Protein AF-A0A2N2AMG5-F1 (afdb_monomer_lite)

Secondary structure (DSSP, 8-state):
-----------------S------HHHHHHHHT-SEEEE-TT--HHHHHHHHHHHHHHHHHHHHHHTS-GGGTTTTTTEEEEES--PPPPHHHHHTTT-EEEEE-SSTT-TTHHHHHHHHHHHHHHHHTTT-SSGGGT-EEETTEEE--S---HHHHHHHHHHH---TT-SSS-HHHHHHHHHHTT-SS--TTSHHHHHHHHHHHHHHHHHHHTT---TTT--TTTS-TTTTTTT-S--THHHHHHHHHHHHHHHHHHHHTT----HHHHHHHHHHHHHHHHHTT-HHHHHHHHHHHHHHHHHHHHHHTTT-STT-EEEETTSSEEEEEEE--S-SS-SEEEEEEETTEEEEEEEESSHHHHHHHHHHTTEEEE-TTHHHHHHTSTTTTTS--HHHHHHHHHHS--

Structure (mmCIF, N/CA/C/O backbone):
data_AF-A0A2N2AMG5-F1
#
_entry.id   AF-A0A2N2AMG5-F1
#
loop_
_atom_site.group_PDB
_atom_site.id
_atom_site.type_symbol
_atom_site.label_atom_id
_atom_site.label_alt_id
_atom_site.label_comp_id
_atom_site.label_asym_id
_atom_site.label_entity_id
_atom_site.label_seq_id
_atom_site.pdbx_PDB_ins_code
_atom_site.Cartn_x
_atom_site.Cartn_y
_atom_site.Cartn_z
_atom_site.occupancy
_atom_site.B_iso_or_equiv
_atom_site.auth_seq_id
_atom_site.auth_comp_id
_atom_site.auth_asym_id
_atom_site.auth_atom_id
_atom_site.pdbx_PDB_model_num
ATOM 1 N N . MET A 1 1 ? -19.928 43.256 33.450 1.00 38.31 1 MET A N 1
ATOM 2 C CA . MET A 1 1 ? -19.742 43.178 31.985 1.00 38.31 1 MET A CA 1
ATOM 3 C C . MET A 1 1 ? -18.379 42.582 31.703 1.00 38.31 1 MET A C 1
ATOM 5 O O . MET A 1 1 ? -17.436 43.037 32.331 1.00 38.31 1 MET A O 1
ATOM 9 N N . LEU A 1 2 ? -18.333 41.592 30.803 1.00 30.08 2 LEU A N 1
ATOM 10 C CA . LEU A 1 2 ? -17.207 41.071 30.000 1.00 30.08 2 LEU A CA 1
ATOM 11 C C . LEU A 1 2 ? -17.330 39.543 29.888 1.00 30.08 2 LEU A C 1
ATOM 13 O O . LEU A 1 2 ? -16.646 38.773 30.553 1.00 30.08 2 LEU A O 1
ATOM 17 N N . GLN A 1 3 ? -18.273 39.118 29.041 1.00 27.23 3 GLN A N 1
ATOM 18 C CA . GLN A 1 3 ? -18.325 37.765 28.495 1.00 27.23 3 GLN A CA 1
ATOM 19 C C . GLN A 1 3 ? -17.162 37.607 27.505 1.00 27.23 3 GLN A C 1
ATOM 21 O O . GLN A 1 3 ? -17.151 38.239 26.449 1.00 27.23 3 GLN A O 1
ATOM 26 N N . GLY A 1 4 ? -16.180 36.774 27.847 1.00 28.70 4 GLY A N 1
ATOM 27 C CA . GLY A 1 4 ? -15.134 36.347 26.920 1.00 28.70 4 GLY A CA 1
ATOM 28 C C . GLY A 1 4 ? -15.705 35.366 25.896 1.00 28.70 4 GLY A C 1
ATOM 29 O O . GLY A 1 4 ? -16.151 34.277 26.256 1.00 28.70 4 GLY A O 1
ATOM 30 N N . ARG A 1 5 ? -15.707 35.763 24.619 1.00 28.45 5 ARG A N 1
ATOM 31 C CA . ARG A 1 5 ? -16.070 34.919 23.473 1.00 28.45 5 ARG A CA 1
ATOM 32 C C . ARG A 1 5 ? -15.142 33.701 23.414 1.00 28.45 5 ARG A C 1
ATOM 34 O O . ARG A 1 5 ? -13.959 33.844 23.124 1.00 28.45 5 ARG A O 1
ATOM 41 N N . ARG A 1 6 ? -15.685 32.502 23.644 1.00 29.12 6 ARG A N 1
ATOM 42 C CA . ARG A 1 6 ? -15.058 31.248 23.210 1.00 29.12 6 ARG A CA 1
ATOM 43 C C . ARG A 1 6 ? -15.202 31.172 21.691 1.00 29.12 6 ARG A C 1
ATOM 45 O O . ARG A 1 6 ? -16.319 31.116 21.187 1.00 29.12 6 ARG A O 1
ATOM 52 N N . THR A 1 7 ? -14.096 31.212 20.962 1.00 26.78 7 THR A N 1
ATOM 53 C CA . THR A 1 7 ? -14.087 30.929 19.524 1.00 26.78 7 THR A CA 1
ATOM 54 C C . THR A 1 7 ? -14.260 29.425 19.330 1.00 26.78 7 THR A C 1
ATOM 56 O O . THR A 1 7 ? -13.310 28.663 19.499 1.00 26.78 7 THR A O 1
ATOM 59 N N . ASN A 1 8 ? -15.489 29.002 19.022 1.00 26.34 8 ASN A N 1
ATOM 60 C CA . ASN A 1 8 ? -15.779 27.677 18.478 1.00 26.34 8 ASN A CA 1
ATOM 61 C C . ASN A 1 8 ? -15.090 27.568 17.114 1.00 26.34 8 ASN A C 1
ATOM 63 O O . ASN A 1 8 ? -15.573 28.122 16.130 1.00 26.34 8 ASN A O 1
ATOM 67 N N . ILE A 1 9 ? -13.953 26.882 17.060 1.00 29.58 9 ILE A N 1
ATOM 68 C CA . ILE A 1 9 ? -13.407 26.375 15.803 1.00 29.58 9 ILE A CA 1
ATOM 69 C C . ILE A 1 9 ? -13.979 24.965 15.657 1.00 29.58 9 ILE A C 1
ATOM 71 O O . ILE A 1 9 ? -13.392 23.991 16.124 1.00 29.58 9 ILE A O 1
ATOM 75 N N . GLU A 1 10 ? -15.187 24.870 15.103 1.00 28.66 10 GLU A N 1
ATOM 76 C CA . GLU A 1 10 ? -15.704 23.599 14.598 1.00 28.66 10 GLU A CA 1
ATOM 77 C C . GLU A 1 10 ? -14.864 23.206 13.374 1.00 28.66 10 GLU A C 1
ATOM 79 O O . GLU A 1 10 ? -14.677 24.039 12.480 1.00 28.66 10 GLU A O 1
ATOM 84 N N . PRO A 1 11 ? -14.316 21.978 13.307 1.00 31.62 11 PRO A N 1
ATOM 85 C CA . PRO A 1 11 ? -13.692 21.505 12.084 1.00 31.62 11 PRO A CA 1
ATOM 86 C C . PRO A 1 11 ? -14.774 21.464 11.004 1.00 31.62 11 PRO A C 1
ATOM 88 O O . PRO A 1 11 ? -15.744 20.718 11.120 1.00 31.62 11 PRO A O 1
ATOM 91 N N . GLN A 1 12 ? -14.629 22.301 9.976 1.00 30.36 12 GLN A N 1
ATOM 92 C CA . GLN A 1 12 ? -15.538 22.325 8.837 1.00 30.36 12 GLN A CA 1
ATOM 93 C C . GLN A 1 12 ? -15.433 20.990 8.091 1.00 30.36 12 GLN A C 1
ATOM 95 O O . GLN A 1 12 ? -14.571 20.798 7.234 1.00 30.36 12 GLN A O 1
ATOM 100 N N . LEU A 1 13 ? -16.315 20.050 8.429 1.00 39.78 13 LEU A N 1
ATOM 101 C 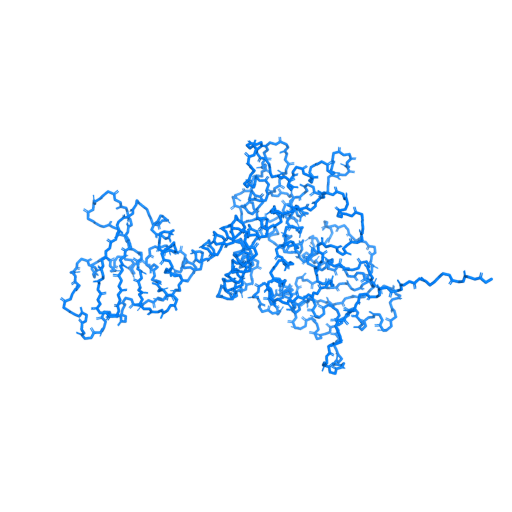CA . LEU A 1 13 ? -16.658 18.932 7.560 1.00 39.78 13 LEU A CA 1
ATOM 102 C C . LEU A 1 13 ? -17.165 19.548 6.252 1.00 39.78 13 LEU A C 1
ATOM 104 O O . LEU A 1 13 ? -18.083 20.370 6.270 1.00 39.78 13 LEU A O 1
ATOM 108 N N . ARG A 1 14 ? -16.520 19.227 5.123 1.00 32.22 14 ARG A N 1
ATOM 109 C CA . ARG A 1 14 ? -16.910 19.761 3.810 1.00 32.22 14 ARG A CA 1
ATOM 110 C C . ARG A 1 14 ? -18.420 19.548 3.613 1.00 32.22 14 ARG A C 1
ATOM 112 O O . ARG A 1 14 ? -18.867 18.412 3.768 1.00 32.22 14 ARG A O 1
ATOM 119 N N . PRO A 1 15 ? -19.200 20.570 3.220 1.00 29.89 15 PRO A N 1
ATOM 120 C CA . PRO A 1 15 ? -20.551 20.334 2.741 1.00 29.89 15 PRO A CA 1
ATOM 121 C C . PRO A 1 15 ? -20.430 19.577 1.417 1.00 29.89 15 PRO A C 1
ATOM 123 O O . PRO A 1 15 ? -20.049 20.135 0.386 1.00 29.89 15 PRO A O 1
ATOM 126 N N . THR A 1 16 ? -20.677 18.271 1.440 1.00 41.09 16 THR A N 1
ATOM 127 C CA . THR A 1 16 ? -20.815 17.492 0.216 1.00 41.09 16 THR A CA 1
ATOM 128 C C . THR A 1 16 ? -22.086 17.969 -0.475 1.00 41.09 16 THR A C 1
ATOM 130 O O . THR A 1 16 ? -23.191 17.757 0.005 1.00 41.09 16 THR A O 1
ATOM 133 N N . ASN A 1 17 ? -21.942 18.620 -1.630 1.00 34.84 17 ASN A N 1
ATOM 134 C CA . ASN A 1 17 ? -23.054 19.074 -2.476 1.00 34.84 17 ASN A CA 1
ATOM 135 C C . ASN A 1 17 ? -23.799 17.907 -3.170 1.00 34.84 17 ASN A C 1
ATOM 137 O O . ASN A 1 17 ? -24.392 18.073 -4.233 1.00 34.84 17 ASN A O 1
ATOM 141 N N . GLN A 1 18 ? -23.747 16.706 -2.590 1.00 37.41 18 GLN A N 1
ATOM 142 C CA . GLN A 1 18 ? -24.619 15.603 -2.958 1.00 37.41 18 GLN A CA 1
ATOM 143 C C . GLN A 1 18 ? -25.854 15.696 -2.057 1.00 37.41 18 GLN A C 1
ATOM 145 O O . GLN A 1 18 ? -25.689 15.859 -0.847 1.00 37.41 18 GLN A O 1
ATOM 150 N N . PRO A 1 19 ? -27.084 15.616 -2.599 1.00 35.47 19 PRO A N 1
ATOM 151 C CA . PRO A 1 19 ? -28.271 15.519 -1.754 1.00 35.47 19 PRO A CA 1
ATOM 152 C C . PRO A 1 19 ? -28.047 14.398 -0.737 1.00 35.47 19 PRO A C 1
ATOM 154 O O . PRO A 1 19 ? -27.403 13.409 -1.091 1.00 35.47 19 PRO A O 1
ATOM 157 N N . PHE A 1 20 ? -28.547 14.565 0.496 1.00 46.03 20 PHE A N 1
ATOM 158 C CA . PHE A 1 20 ? -28.572 13.542 1.548 1.00 46.03 20 PHE A CA 1
ATOM 159 C C . PHE A 1 20 ? -29.252 12.269 1.012 1.00 46.03 20 PHE A C 1
ATOM 161 O O . PHE A 1 20 ? -30.431 12.004 1.233 1.00 46.03 20 PHE A O 1
ATOM 168 N N . CYS A 1 21 ? -28.509 11.492 0.234 1.00 45.50 21 CYS A N 1
ATOM 169 C CA . CYS A 1 21 ? -28.806 10.131 -0.131 1.00 45.50 21 CYS A CA 1
ATOM 170 C C . CYS A 1 21 ? -28.859 9.392 1.198 1.00 45.50 21 CYS A C 1
ATOM 172 O O . CYS A 1 21 ? -27.951 9.536 2.014 1.00 45.50 21 CYS A O 1
ATOM 174 N N . ALA A 1 22 ? -29.943 8.667 1.451 1.00 55.38 22 ALA A N 1
ATOM 175 C CA . ALA A 1 22 ? -30.139 7.906 2.673 1.00 55.38 22 ALA A CA 1
ATOM 176 C C . ALA A 1 22 ? -29.132 6.741 2.748 1.00 55.38 22 ALA A C 1
ATOM 178 O O . ALA A 1 22 ? -29.493 5.574 2.576 1.00 55.38 22 ALA A O 1
ATOM 179 N N . ILE A 1 23 ? -27.854 7.055 2.982 1.00 70.19 23 ILE A N 1
ATOM 180 C CA . ILE A 1 23 ? -26.813 6.089 3.296 1.00 70.19 23 ILE A CA 1
ATOM 181 C C . ILE A 1 23 ? -27.253 5.441 4.599 1.00 70.19 23 ILE A C 1
ATOM 183 O O . ILE A 1 23 ? -27.351 6.076 5.644 1.00 70.19 23 ILE A O 1
ATOM 187 N N . ASN A 1 24 ? -27.577 4.160 4.516 1.00 82.31 24 ASN A N 1
ATOM 188 C CA . ASN A 1 24 ? -27.911 3.344 5.668 1.00 82.31 24 ASN A CA 1
ATOM 189 C C . ASN A 1 24 ? -26.876 2.225 5.811 1.00 82.31 24 ASN A C 1
ATOM 191 O O . ASN A 1 24 ? -26.075 1.963 4.910 1.00 82.31 24 ASN A O 1
ATOM 195 N N . ALA A 1 25 ? -26.910 1.530 6.946 1.00 86.06 25 ALA A N 1
ATOM 196 C CA . ALA A 1 25 ? -25.990 0.437 7.250 1.00 86.06 25 ALA A CA 1
ATOM 197 C C . ALA A 1 25 ? -25.887 -0.622 6.133 1.00 86.06 25 ALA A C 1
ATOM 199 O O . ALA A 1 25 ? -24.805 -1.148 5.890 1.00 86.06 25 ALA A O 1
ATOM 200 N N . LYS A 1 26 ? -26.992 -0.926 5.435 1.00 89.19 26 LYS A N 1
ATOM 201 C CA . LYS A 1 26 ? -27.022 -1.932 4.364 1.00 89.19 26 LYS A CA 1
ATOM 202 C C . LYS A 1 26 ? -26.245 -1.469 3.132 1.00 89.19 26 LYS A C 1
ATOM 204 O O . LYS A 1 26 ? -25.517 -2.274 2.555 1.00 89.19 26 LYS A O 1
ATOM 209 N N . VAL A 1 27 ? -26.378 -0.194 2.761 1.00 89.00 27 VAL A N 1
ATOM 210 C CA . VAL A 1 27 ? -25.594 0.416 1.673 1.00 89.00 27 VAL A CA 1
ATOM 211 C C . VAL A 1 27 ? -24.108 0.330 2.006 1.00 89.00 27 VAL A C 1
ATOM 213 O O . VAL A 1 27 ? -23.348 -0.232 1.226 1.00 89.00 27 VAL A O 1
ATOM 216 N N . LEU A 1 28 ? -23.723 0.754 3.213 1.00 89.50 28 LEU A N 1
ATOM 217 C CA . LEU A 1 28 ? -22.332 0.720 3.669 1.00 89.50 28 LEU A CA 1
ATOM 218 C C . LEU A 1 28 ? -21.744 -0.702 3.651 1.00 89.50 28 LEU A C 1
ATOM 220 O O . LEU A 1 28 ? -20.627 -0.919 3.185 1.00 89.50 28 LEU A O 1
ATOM 224 N N . CYS A 1 29 ? -22.504 -1.692 4.127 1.00 92.00 29 CYS A N 1
ATOM 225 C CA . CYS A 1 29 ? -22.085 -3.091 4.080 1.00 92.00 29 CYS A CA 1
ATOM 226 C C . CYS A 1 29 ? -21.859 -3.588 2.655 1.00 92.00 29 CYS A C 1
ATOM 228 O O . CYS A 1 29 ? -20.847 -4.235 2.396 1.00 92.00 29 CYS A O 1
ATOM 230 N N . SER A 1 30 ? -22.787 -3.286 1.748 1.00 92.50 30 SER A N 1
ATOM 231 C CA . SER A 1 30 ? -22.699 -3.721 0.357 1.00 92.50 30 SER A CA 1
ATOM 232 C C . SER A 1 30 ? -21.542 -3.053 -0.382 1.00 92.50 30 SER A C 1
ATOM 234 O O . SER A 1 30 ? -20.824 -3.722 -1.117 1.00 92.50 30 SER A O 1
ATOM 236 N N . GLU A 1 31 ? -21.366 -1.746 -0.200 1.00 94.00 31 GLU A N 1
ATOM 237 C CA . GLU A 1 31 ? -20.393 -0.947 -0.947 1.00 94.00 31 GLU A CA 1
ATOM 238 C C . GLU A 1 31 ? -18.952 -1.251 -0.537 1.00 94.00 31 GLU A C 1
ATOM 240 O O . GLU A 1 31 ? -18.081 -1.335 -1.399 1.00 94.00 31 GLU A O 1
ATOM 245 N N . PHE A 1 32 ? -18.710 -1.475 0.759 1.00 94.00 32 PHE A N 1
ATOM 246 C CA . PHE A 1 32 ? -17.365 -1.704 1.296 1.00 94.00 32 PHE A CA 1
ATOM 247 C C . PHE A 1 32 ? -17.079 -3.167 1.665 1.00 94.00 32 PHE A C 1
ATOM 249 O O . PHE A 1 32 ? -16.041 -3.469 2.254 1.00 94.00 32 PHE A O 1
ATOM 256 N N . GLY A 1 33 ? -18.001 -4.087 1.363 1.00 94.00 33 GLY A N 1
ATOM 257 C CA . GLY A 1 33 ? -17.863 -5.510 1.689 1.00 94.00 33 GLY A CA 1
ATOM 258 C C . GLY A 1 33 ? -17.798 -5.792 3.194 1.00 94.00 33 GLY A C 1
ATOM 259 O O . GLY A 1 33 ? -17.077 -6.694 3.630 1.00 94.00 33 GLY A O 1
ATOM 260 N N . LEU A 1 34 ? -18.510 -5.005 4.008 1.00 91.38 34 LEU A N 1
ATOM 261 C CA . LEU A 1 34 ? -18.549 -5.166 5.464 1.00 91.38 34 LEU A CA 1
ATOM 262 C C . LEU A 1 34 ? -19.536 -6.264 5.859 1.00 91.38 34 LEU A C 1
ATOM 264 O O . LEU A 1 34 ? -20.594 -6.429 5.256 1.00 91.38 34 LEU A O 1
ATOM 268 N N . ARG A 1 35 ? -19.253 -6.944 6.968 1.00 88.94 35 ARG A N 1
ATOM 269 C CA . ARG A 1 35 ? -20.168 -7.914 7.581 1.00 88.94 35 ARG A CA 1
ATOM 270 C C . ARG A 1 35 ? -21.430 -7.256 8.122 1.00 88.94 35 ARG A C 1
ATOM 272 O O . ARG A 1 35 ? -22.523 -7.798 8.001 1.00 88.94 35 ARG A O 1
ATOM 279 N N . ALA A 1 36 ? -21.239 -6.149 8.830 1.00 87.00 36 ALA A N 1
ATOM 280 C CA . ALA A 1 36 ? -22.284 -5.431 9.540 1.00 87.00 36 ALA A CA 1
ATOM 281 C C . ALA A 1 36 ? -21.805 -4.022 9.909 1.00 87.00 36 ALA A C 1
ATOM 283 O O . ALA A 1 36 ? -20.608 -3.799 10.103 1.00 87.00 36 ALA A O 1
ATOM 284 N N . VAL A 1 37 ? -22.762 -3.115 10.095 1.00 86.50 37 VAL A N 1
ATOM 285 C CA . VAL A 1 37 ? -22.583 -1.855 10.825 1.00 86.50 37 VAL A CA 1
ATOM 286 C C . VAL A 1 37 ? -23.380 -1.948 12.123 1.00 86.50 37 VAL A C 1
ATOM 288 O O . VAL A 1 37 ? -24.519 -2.418 12.132 1.00 86.50 37 VAL A O 1
ATOM 291 N N . ARG A 1 38 ? -22.776 -1.536 13.234 1.00 84.94 38 ARG A N 1
ATOM 292 C CA . ARG A 1 38 ? -23.383 -1.507 14.568 1.00 84.94 38 ARG A CA 1
ATOM 293 C C . ARG A 1 38 ? -23.251 -0.116 15.171 1.00 84.94 38 ARG A C 1
ATOM 295 O O . ARG A 1 38 ? -22.331 0.615 14.827 1.00 84.94 38 ARG A O 1
ATOM 302 N N . TYR A 1 39 ? -24.156 0.214 16.083 1.00 78.69 39 TYR A N 1
ATOM 303 C CA . TYR A 1 39 ? -24.185 1.497 16.781 1.00 78.69 39 TYR A CA 1
ATOM 304 C C . TYR A 1 39 ? -23.966 1.291 18.276 1.00 78.69 39 TYR A C 1
ATOM 306 O O . TYR A 1 39 ? -24.411 0.283 18.835 1.00 78.69 39 TYR A O 1
ATOM 314 N N . ALA A 1 40 ? -23.328 2.255 18.930 1.00 72.50 40 ALA A N 1
ATOM 315 C CA . ALA A 1 40 ? -23.285 2.329 20.378 1.00 72.50 40 ALA A CA 1
ATOM 316 C C . ALA A 1 40 ? -24.692 2.489 20.965 1.00 72.50 40 ALA A C 1
ATOM 318 O O . ALA A 1 40 ? -25.596 3.065 20.353 1.00 72.50 40 ALA A O 1
ATOM 319 N N . GLY A 1 41 ? -24.873 1.951 22.173 1.00 73.56 41 GLY A N 1
ATOM 320 C CA . GLY A 1 41 ? -26.109 2.141 22.922 1.00 73.56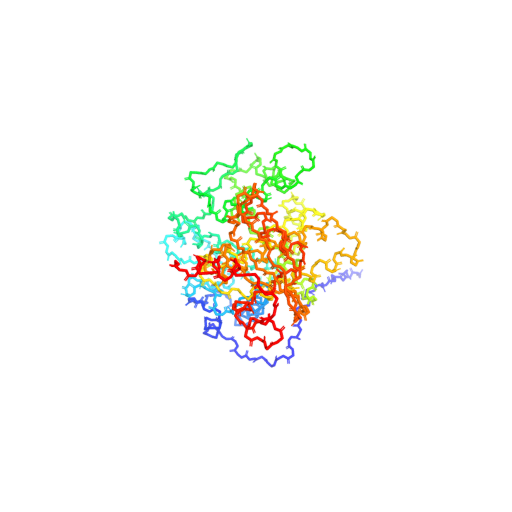 41 GLY A CA 1
ATOM 321 C C . GLY A 1 41 ? -26.309 3.624 23.233 1.00 73.56 41 GLY A C 1
ATOM 322 O O . GLY A 1 41 ? -25.362 4.294 23.632 1.00 73.56 41 GLY A O 1
ATOM 323 N N . GLY A 1 42 ? -27.530 4.121 23.037 1.00 74.31 42 GLY A N 1
ATOM 324 C CA . GLY A 1 42 ? -27.885 5.509 23.346 1.00 74.31 42 GLY A CA 1
ATOM 325 C C . GLY A 1 42 ? -27.488 6.553 22.297 1.00 74.31 42 GLY A C 1
ATOM 326 O O . GLY A 1 42 ? -27.582 7.734 22.595 1.00 74.31 42 GLY A O 1
ATOM 327 N N . MET A 1 43 ? -27.056 6.164 21.089 1.00 77.19 43 MET A N 1
ATOM 328 C CA . MET A 1 43 ? -26.879 7.137 19.998 1.00 77.19 43 MET A CA 1
ATOM 329 C C . MET A 1 43 ? -28.229 7.656 19.494 1.00 77.19 43 MET A C 1
ATOM 331 O O . MET A 1 43 ? -29.103 6.855 19.141 1.00 77.19 43 MET A O 1
ATOM 335 N N . GLU A 1 44 ? -28.373 8.972 19.378 1.00 81.38 44 GLU A N 1
ATOM 336 C CA . GLU A 1 44 ? -29.546 9.602 18.765 1.00 81.38 44 GLU A CA 1
ATOM 337 C C . GLU A 1 44 ? -29.588 9.355 17.249 1.00 81.38 44 GLU A C 1
ATOM 339 O O . GLU A 1 44 ? -28.593 8.956 16.641 1.00 81.38 44 GLU A O 1
ATOM 344 N N . ALA A 1 45 ? -30.753 9.532 16.620 1.00 81.56 45 ALA A N 1
ATOM 345 C CA . ALA A 1 45 ? -30.921 9.256 15.189 1.00 81.56 45 ALA A CA 1
ATOM 346 C C . ALA A 1 45 ? -29.971 10.094 14.312 1.00 81.56 45 ALA A C 1
ATOM 348 O O . ALA A 1 45 ? -29.328 9.544 13.414 1.00 81.56 45 ALA A O 1
ATOM 349 N N . ASP A 1 46 ? -29.824 11.381 14.624 1.00 80.12 46 ASP A N 1
ATOM 350 C CA . ASP A 1 46 ? -28.972 12.308 13.871 1.00 80.12 46 ASP A CA 1
ATOM 351 C C . ASP A 1 46 ? -27.484 11.943 13.995 1.00 80.12 46 ASP A C 1
ATOM 353 O O . ASP A 1 46 ? -26.789 11.847 12.982 1.00 80.12 46 ASP A O 1
ATOM 357 N N . ASP A 1 47 ? -27.019 11.595 15.203 1.00 76.88 47 ASP A N 1
ATOM 358 C CA . ASP A 1 47 ? -25.639 11.137 15.444 1.00 76.88 47 ASP A CA 1
ATOM 359 C C . ASP A 1 47 ? -25.302 9.879 14.625 1.00 76.88 47 ASP A C 1
ATOM 361 O O . ASP A 1 47 ? -24.170 9.684 14.174 1.00 76.88 47 ASP A O 1
ATOM 365 N N . ARG A 1 48 ? -26.281 8.986 14.425 1.00 78.94 48 ARG A N 1
ATOM 366 C CA . ARG A 1 48 ? -26.095 7.777 13.606 1.00 78.94 48 ARG A CA 1
ATOM 367 C C . ARG A 1 48 ? -25.961 8.113 12.128 1.00 78.94 48 ARG A C 1
ATOM 369 O O . ARG A 1 48 ? -25.158 7.470 11.454 1.00 78.94 48 ARG A O 1
ATOM 376 N N . ILE A 1 49 ? -26.751 9.065 11.632 1.00 80.88 49 ILE A N 1
ATOM 377 C CA . ILE A 1 49 ? -26.697 9.522 10.237 1.00 80.88 49 ILE A CA 1
ATOM 378 C C . ILE A 1 49 ? -25.350 10.197 9.971 1.00 80.88 49 ILE A C 1
ATOM 380 O O . ILE A 1 49 ? -24.678 9.861 8.996 1.00 80.88 49 ILE A O 1
ATOM 384 N N . GLU A 1 50 ? -24.912 11.086 10.861 1.00 78.25 50 GLU A N 1
ATOM 385 C CA . GLU A 1 50 ? -23.617 11.755 10.744 1.00 78.25 50 GLU A CA 1
ATOM 386 C C . GLU A 1 50 ? -22.462 10.745 10.748 1.00 78.25 50 GLU A C 1
ATOM 388 O O . GLU A 1 50 ? -21.617 10.759 9.850 1.00 78.25 50 GLU A O 1
ATOM 393 N N . ALA A 1 51 ? -22.461 9.804 11.698 1.00 78.50 51 ALA A N 1
ATOM 394 C CA . ALA A 1 51 ? -21.427 8.777 11.784 1.00 78.50 51 ALA A CA 1
ATOM 395 C C . ALA A 1 51 ? -21.391 7.866 10.544 1.00 78.50 51 ALA A C 1
ATOM 397 O O . ALA A 1 51 ? -20.310 7.463 10.110 1.00 78.50 51 ALA A O 1
ATOM 398 N N . LEU A 1 52 ? -22.551 7.550 9.956 1.00 83.75 52 LEU A N 1
ATOM 399 C CA . LEU A 1 52 ? -22.639 6.799 8.701 1.00 83.75 52 LEU A CA 1
ATOM 400 C C . LEU A 1 52 ? -22.031 7.574 7.531 1.00 83.75 52 LEU A C 1
ATOM 402 O O . LEU A 1 52 ? -21.241 7.005 6.781 1.00 83.75 52 LEU A O 1
ATOM 406 N N . ASN A 1 53 ? -22.373 8.855 7.387 1.00 83.44 53 ASN A N 1
ATOM 407 C CA . ASN A 1 53 ? -21.867 9.699 6.305 1.00 83.44 53 ASN A CA 1
ATOM 408 C C . ASN A 1 53 ? -20.352 9.904 6.415 1.00 83.44 53 ASN A C 1
ATOM 410 O O . ASN A 1 53 ? -19.632 9.777 5.425 1.00 83.44 53 ASN A O 1
ATOM 414 N N . ALA A 1 54 ? -19.851 10.155 7.625 1.00 82.25 54 ALA A N 1
ATOM 415 C CA . ALA A 1 54 ? -18.423 10.305 7.863 1.00 82.25 54 ALA A CA 1
ATOM 416 C C . ALA A 1 54 ? -17.661 8.994 7.596 1.00 82.25 54 ALA A C 1
ATOM 418 O O . ALA A 1 54 ? -16.615 9.003 6.943 1.00 82.25 54 ALA A O 1
ATOM 419 N N . ALA A 1 55 ? -18.214 7.850 8.018 1.00 84.56 55 ALA A N 1
ATOM 420 C CA . ALA A 1 55 ? -17.650 6.540 7.707 1.00 84.56 55 ALA A CA 1
ATOM 421 C C . ALA A 1 55 ? -17.653 6.235 6.205 1.00 84.56 55 ALA A C 1
ATOM 423 O O . ALA A 1 55 ? -16.663 5.712 5.699 1.00 84.56 55 ALA A O 1
ATOM 424 N N . HIS A 1 56 ? -18.731 6.573 5.491 1.00 88.81 56 HIS A N 1
ATOM 425 C CA . HIS A 1 56 ? -18.808 6.424 4.036 1.00 88.81 56 HIS A CA 1
ATOM 426 C C . HIS A 1 56 ? -17.719 7.235 3.336 1.00 88.81 56 HIS A C 1
ATOM 428 O O . HIS A 1 56 ? -16.936 6.668 2.571 1.00 88.81 56 HIS A O 1
ATOM 434 N N . GLY A 1 57 ? -17.608 8.529 3.653 1.00 88.88 57 GLY A N 1
ATOM 435 C CA . GLY A 1 57 ? -16.595 9.403 3.064 1.00 88.88 57 GLY A CA 1
ATOM 436 C C . GLY A 1 57 ? -15.176 8.908 3.340 1.00 88.88 57 GLY A C 1
ATOM 437 O O . GLY A 1 57 ? -14.364 8.797 2.427 1.00 88.88 57 GLY A O 1
ATOM 438 N N . ALA A 1 58 ? -14.887 8.517 4.581 1.00 89.00 58 ALA A N 1
ATOM 439 C CA . ALA A 1 58 ? -13.565 8.029 4.948 1.00 89.00 58 ALA A CA 1
ATOM 440 C C . ALA A 1 58 ? -13.216 6.657 4.358 1.00 89.00 58 ALA A C 1
ATOM 442 O O . ALA A 1 58 ? -12.076 6.458 3.951 1.00 89.00 58 ALA A O 1
ATOM 443 N N . LEU A 1 59 ? -14.158 5.715 4.257 1.00 91.69 59 LEU A N 1
ATOM 444 C CA . LEU A 1 59 ? -13.909 4.446 3.561 1.00 91.69 59 LEU A CA 1
ATOM 445 C C . LEU A 1 59 ? -13.741 4.659 2.050 1.00 91.69 59 LEU A C 1
ATOM 447 O O . LEU A 1 59 ? -12.904 4.006 1.431 1.00 91.69 59 LEU A O 1
ATOM 451 N N . THR A 1 60 ? -14.478 5.605 1.466 1.00 93.25 60 THR A N 1
ATOM 452 C CA . THR A 1 60 ? -14.317 5.994 0.058 1.00 93.25 60 THR A CA 1
ATOM 453 C C . THR A 1 60 ? -12.917 6.545 -0.201 1.00 93.25 60 THR A C 1
ATOM 455 O O . THR A 1 60 ? -12.229 6.085 -1.115 1.00 93.25 60 THR A O 1
ATOM 458 N N . ASP A 1 61 ? -12.468 7.496 0.619 1.00 94.12 61 ASP A N 1
ATOM 459 C CA . ASP A 1 61 ? -11.144 8.105 0.478 1.00 94.12 61 ASP A CA 1
ATOM 460 C C . ASP A 1 61 ? -10.022 7.106 0.788 1.00 94.12 61 ASP A C 1
ATOM 462 O O . ASP A 1 61 ? -9.003 7.091 0.099 1.00 94.12 61 ASP A O 1
ATOM 466 N N . LEU A 1 62 ? -10.234 6.196 1.745 1.00 95.38 62 LEU A N 1
ATOM 467 C CA . LEU A 1 62 ? -9.315 5.094 2.019 1.00 95.38 62 LEU A CA 1
ATOM 468 C C . LEU A 1 62 ? -9.161 4.174 0.800 1.00 95.38 62 LEU A C 1
ATOM 470 O O . LEU A 1 62 ? -8.037 3.869 0.412 1.00 95.38 62 LEU A O 1
ATOM 474 N N . GLY A 1 63 ? -10.264 3.755 0.170 1.00 95.44 63 GLY A N 1
ATOM 475 C CA . GLY A 1 63 ? -10.226 2.915 -1.033 1.00 95.44 63 GLY A CA 1
ATOM 476 C C . GLY A 1 63 ? -9.476 3.584 -2.186 1.00 95.44 63 GLY A C 1
ATOM 477 O O . GLY A 1 63 ? -8.638 2.949 -2.826 1.00 95.44 63 GLY A O 1
ATOM 478 N N . ARG A 1 64 ? -9.707 4.889 -2.386 1.00 94.75 64 ARG A N 1
ATOM 479 C CA . ARG A 1 64 ? -8.978 5.702 -3.371 1.00 94.75 64 ARG A CA 1
ATOM 480 C C . ARG A 1 64 ? -7.485 5.768 -3.069 1.00 94.75 64 ARG A C 1
ATOM 482 O O . ARG A 1 64 ? -6.690 5.496 -3.958 1.00 94.75 64 ARG A O 1
ATOM 489 N N . ALA A 1 65 ? -7.099 6.085 -1.834 1.00 95.00 65 ALA A N 1
ATOM 490 C CA . ALA A 1 65 ? -5.690 6.191 -1.456 1.00 95.00 65 ALA A CA 1
ATOM 491 C C . ALA A 1 65 ? -4.952 4.847 -1.565 1.00 95.00 65 ALA A C 1
ATOM 493 O O . ALA A 1 65 ? -3.813 4.792 -2.019 1.00 95.00 65 ALA A O 1
ATOM 494 N N . LEU A 1 66 ? -5.615 3.748 -1.196 1.00 95.62 66 LEU A N 1
ATOM 495 C CA . LEU A 1 66 ? -5.098 2.384 -1.347 1.00 95.62 66 LEU A CA 1
ATOM 496 C C . LEU A 1 66 ? -5.104 1.886 -2.800 1.00 95.62 66 LEU A C 1
ATOM 498 O O . LEU A 1 66 ? -4.519 0.840 -3.079 1.00 95.62 66 LEU A O 1
ATOM 502 N N . CYS A 1 67 ? -5.771 2.605 -3.708 1.00 95.44 67 CYS A N 1
ATOM 503 C CA . CYS A 1 67 ? -6.016 2.191 -5.087 1.00 95.44 67 CYS A CA 1
ATOM 504 C C . CYS A 1 67 ? -6.713 0.819 -5.184 1.00 95.44 67 CYS A C 1
ATOM 506 O O . CYS A 1 67 ? -6.446 0.058 -6.109 1.00 95.44 67 CYS A O 1
ATOM 508 N N . VAL A 1 68 ? -7.592 0.474 -4.234 1.00 95.75 68 VAL A N 1
ATOM 509 C CA . VAL A 1 68 ? -8.349 -0.794 -4.228 1.00 95.75 68 VAL A CA 1
ATOM 510 C C . VAL A 1 68 ? -9.842 -0.541 -4.449 1.00 95.75 68 VAL A C 1
ATOM 512 O O . VAL A 1 68 ? -10.367 0.485 -4.006 1.00 95.75 68 VAL A O 1
ATOM 515 N N . PRO A 1 69 ? -10.580 -1.480 -5.069 1.00 94.69 69 PRO A N 1
ATOM 516 C CA . PRO A 1 69 ? -12.035 -1.403 -5.120 1.00 94.69 69 PRO A CA 1
ATOM 517 C C . PRO A 1 69 ? -12.638 -1.320 -3.711 1.00 94.69 69 PRO A C 1
ATOM 519 O O . PRO A 1 69 ? -12.317 -2.139 -2.849 1.00 94.69 69 PRO A O 1
ATOM 522 N N . ALA A 1 70 ? -13.561 -0.376 -3.493 1.00 93.19 70 ALA A N 1
ATOM 523 C CA . ALA A 1 70 ? -14.199 -0.131 -2.194 1.00 93.19 70 ALA A CA 1
ATOM 524 C C . ALA A 1 70 ? -14.747 -1.416 -1.541 1.00 93.19 70 ALA A C 1
ATOM 526 O O . ALA A 1 70 ? -14.509 -1.659 -0.358 1.00 93.19 70 ALA A O 1
ATOM 527 N N . ALA A 1 71 ? -15.368 -2.294 -2.336 1.00 94.44 71 ALA A N 1
ATOM 528 C CA . ALA A 1 71 ? -15.951 -3.563 -1.893 1.00 94.44 71 ALA A CA 1
ATOM 529 C C . ALA A 1 71 ? -14.950 -4.540 -1.249 1.00 94.44 71 ALA A C 1
ATOM 531 O O . ALA A 1 71 ? -15.358 -5.485 -0.576 1.00 94.44 71 ALA A O 1
ATOM 532 N N . GLN A 1 72 ? -13.645 -4.330 -1.434 1.00 95.31 72 GLN A N 1
ATOM 533 C CA . GLN A 1 72 ? -12.603 -5.176 -0.854 1.00 95.31 72 GLN A CA 1
ATOM 534 C C . GLN A 1 72 ? -12.133 -4.693 0.524 1.00 95.31 72 GLN A C 1
ATOM 536 O O . GLN A 1 72 ? -11.503 -5.469 1.242 1.00 95.31 72 GLN A O 1
ATOM 541 N N . LEU A 1 73 ? -12.470 -3.464 0.944 1.00 94.31 73 LEU A N 1
ATOM 542 C CA . LEU A 1 73 ? -11.995 -2.886 2.210 1.00 94.31 73 LEU A CA 1
ATOM 543 C C . LEU A 1 73 ? -12.448 -3.663 3.447 1.00 94.31 73 LEU A C 1
ATOM 545 O O . LEU A 1 73 ? -11.752 -3.643 4.460 1.00 94.31 73 LEU A O 1
ATOM 549 N N . GLY A 1 74 ? -13.587 -4.354 3.377 1.00 91.69 74 GLY A N 1
ATOM 550 C CA . GLY A 1 74 ? -14.088 -5.232 4.432 1.00 91.69 74 GLY A CA 1
ATOM 551 C C . GLY A 1 74 ? -13.581 -6.677 4.369 1.00 91.69 74 GLY A C 1
ATOM 552 O O . GLY A 1 74 ? -14.014 -7.498 5.185 1.00 91.69 74 GLY A O 1
ATOM 553 N N . LEU A 1 75 ? -12.688 -6.996 3.420 1.00 89.31 75 LEU A N 1
ATOM 554 C CA . LEU A 1 75 ? -12.124 -8.327 3.159 1.00 89.31 75 LEU A CA 1
ATOM 555 C C . LEU A 1 75 ? -13.189 -9.434 3.103 1.00 89.31 75 LEU A C 1
ATOM 557 O O . LEU A 1 75 ? -13.060 -10.464 3.768 1.00 89.31 75 LEU A O 1
ATOM 561 N N . ASN A 1 76 ? -14.240 -9.209 2.308 1.00 81.31 76 ASN A N 1
ATOM 562 C CA . ASN A 1 76 ? -15.361 -10.132 2.096 1.00 81.31 76 ASN A CA 1
ATOM 563 C C . ASN A 1 76 ? -16.111 -10.492 3.391 1.00 81.31 76 ASN A C 1
ATOM 565 O O . ASN A 1 76 ? -16.316 -11.662 3.711 1.00 81.31 76 ASN A O 1
ATOM 569 N N . GLY A 1 77 ? -16.528 -9.479 4.155 1.00 85.81 77 GLY A N 1
ATOM 570 C CA . GLY A 1 77 ? -17.343 -9.676 5.356 1.00 85.81 77 GLY A CA 1
ATOM 571 C C . GLY A 1 77 ? -16.548 -10.070 6.604 1.00 85.81 77 GLY A C 1
ATOM 572 O O . GLY A 1 77 ? -17.112 -10.636 7.544 1.00 85.81 77 GLY A O 1
ATOM 573 N N . ARG A 1 78 ? -15.246 -9.766 6.645 1.00 86.12 78 ARG A N 1
ATOM 574 C CA . ARG A 1 78 ? -14.408 -9.925 7.850 1.00 86.12 78 ARG A CA 1
ATOM 575 C C . ARG A 1 78 ? -14.458 -8.701 8.767 1.00 86.12 78 ARG A C 1
ATOM 577 O O . ARG A 1 78 ? -14.254 -8.827 9.976 1.00 86.12 78 ARG A O 1
ATOM 584 N N . LEU A 1 79 ? -14.773 -7.527 8.217 1.00 87.12 79 LEU A N 1
ATOM 585 C CA . LEU A 1 79 ? -14.875 -6.276 8.969 1.00 87.12 79 LEU A CA 1
ATOM 586 C C . LEU A 1 79 ? -16.311 -5.998 9.428 1.00 87.12 79 LEU A C 1
ATOM 588 O O . LEU A 1 79 ? -17.242 -5.985 8.627 1.00 87.12 79 LEU A O 1
ATOM 592 N N . THR A 1 80 ? -16.495 -5.734 10.718 1.00 85.19 80 THR A N 1
ATOM 593 C CA . THR A 1 80 ? -17.706 -5.126 11.282 1.00 85.19 80 THR A CA 1
ATOM 594 C C . THR A 1 80 ? -17.387 -3.694 11.692 1.00 85.19 80 THR A C 1
ATOM 596 O O . THR A 1 80 ? -16.463 -3.450 12.464 1.00 85.19 80 THR A O 1
ATOM 599 N N . LEU A 1 81 ? -18.162 -2.731 11.208 1.00 82.75 81 LEU A N 1
ATOM 600 C CA . LEU A 1 81 ? -18.009 -1.338 11.607 1.00 82.75 81 LEU A CA 1
ATOM 601 C C . LEU A 1 81 ? -18.850 -1.058 12.851 1.00 82.75 81 LEU A C 1
ATOM 603 O O . LEU A 1 81 ? -20.013 -1.451 12.912 1.00 82.75 81 LEU A O 1
ATOM 607 N N . TYR A 1 82 ? -18.279 -0.381 13.840 1.00 80.25 82 TYR A N 1
ATOM 608 C CA . TYR A 1 82 ? -18.981 0.029 15.047 1.00 80.25 82 TYR A CA 1
ATOM 609 C C . TYR A 1 82 ? -18.887 1.544 15.210 1.00 80.25 82 TYR A C 1
ATOM 611 O O . TYR A 1 82 ? -17.811 2.108 15.389 1.00 80.25 82 TYR A O 1
ATOM 619 N N . LEU A 1 83 ? -20.035 2.199 15.119 1.00 77.31 83 LEU A N 1
ATOM 620 C CA . LEU A 1 83 ? -20.188 3.640 15.228 1.00 77.31 83 LEU A CA 1
ATOM 621 C C . LEU A 1 83 ? -20.570 3.978 16.675 1.00 77.31 83 LEU A C 1
ATOM 623 O O . LEU A 1 83 ? -21.537 3.434 17.196 1.00 77.31 83 LEU A O 1
ATOM 627 N N . GLY A 1 84 ? -19.805 4.848 17.325 1.00 65.81 84 GLY A N 1
ATOM 628 C CA . GLY A 1 84 ? -19.902 5.236 18.735 1.00 65.81 84 GLY A CA 1
ATOM 629 C C . GLY A 1 84 ? -19.091 4.349 19.695 1.00 65.81 84 GLY A C 1
ATOM 630 O O . GLY A 1 84 ? -18.830 3.185 19.422 1.00 65.81 84 GLY A O 1
ATOM 631 N N . ALA A 1 85 ? -18.723 4.873 20.870 1.00 54.09 85 ALA A N 1
ATOM 632 C CA . ALA A 1 85 ? -17.901 4.143 21.839 1.00 54.09 85 ALA A CA 1
ATOM 633 C C . ALA A 1 85 ? -18.619 2.912 22.434 1.00 54.09 85 ALA A C 1
ATOM 635 O O . ALA A 1 85 ? -19.707 3.015 23.000 1.00 54.09 85 ALA A O 1
ATOM 636 N N . ARG A 1 86 ? -17.973 1.740 22.365 1.00 55.97 86 ARG A N 1
ATOM 637 C CA . ARG A 1 86 ? -18.344 0.527 23.119 1.00 55.97 86 ARG A CA 1
ATOM 638 C C . ARG A 1 86 ? -17.301 0.254 24.211 1.00 55.97 86 ARG A C 1
ATOM 640 O O . ARG A 1 86 ? -16.123 0.512 23.968 1.00 55.97 86 ARG A O 1
ATOM 647 N N . PRO A 1 87 ? -17.660 -0.359 25.354 1.00 44.06 87 PRO A N 1
ATOM 648 C CA . PRO A 1 87 ? -16.682 -1.086 26.161 1.00 44.06 87 PRO A CA 1
ATOM 649 C C . PRO A 1 87 ? -16.084 -2.243 25.335 1.00 44.06 87 PRO A C 1
ATOM 651 O O . PRO A 1 87 ? -16.811 -3.028 24.723 1.00 44.06 87 PRO A O 1
ATOM 654 N N . CYS A 1 88 ? -14.753 -2.308 25.254 1.00 47.75 88 CYS A N 1
ATOM 655 C CA . CYS A 1 88 ? -14.035 -3.278 24.427 1.00 47.75 88 CYS A CA 1
ATOM 656 C C . CYS A 1 88 ? -14.093 -4.699 25.007 1.00 47.75 88 CYS A C 1
ATOM 658 O O . CYS A 1 88 ? -13.668 -4.929 26.136 1.00 47.75 88 CYS A O 1
ATOM 660 N N . ASP A 1 89 ? -14.478 -5.668 24.172 1.00 46.75 89 ASP A N 1
ATOM 661 C CA . ASP A 1 89 ? -13.982 -7.040 24.299 1.00 46.75 89 ASP A CA 1
ATOM 662 C C . ASP A 1 89 ? -12.469 -7.046 23.971 1.00 46.75 89 ASP A C 1
ATOM 664 O O . ASP A 1 89 ? -11.988 -6.244 23.156 1.00 46.75 89 ASP A O 1
ATOM 668 N N . THR A 1 90 ? -11.689 -7.938 24.586 1.00 53.28 90 THR A N 1
ATOM 669 C CA . THR A 1 90 ? -10.230 -7.999 24.371 1.00 53.28 90 THR A CA 1
ATOM 670 C C . THR A 1 90 ? -9.876 -8.274 22.899 1.00 53.28 90 THR A C 1
ATOM 672 O O . THR A 1 90 ? -10.638 -8.895 22.157 1.00 53.28 90 THR A O 1
ATOM 675 N N . VAL A 1 91 ? -8.701 -7.817 22.444 1.00 49.66 91 VAL A N 1
ATOM 676 C CA . VAL A 1 91 ? -8.179 -8.091 21.082 1.00 49.66 91 VAL A CA 1
ATOM 677 C C . VAL A 1 91 ? -8.174 -9.601 20.776 1.00 49.66 91 VAL A C 1
ATOM 679 O O . VAL A 1 91 ? -8.559 -10.008 19.684 1.00 49.66 91 VAL A O 1
ATOM 682 N N . ALA A 1 92 ? -7.855 -10.439 21.769 1.00 40.22 92 ALA A N 1
ATOM 683 C CA . ALA A 1 92 ? -7.868 -11.899 21.652 1.00 40.22 92 ALA A CA 1
ATOM 684 C C . ALA A 1 92 ? -9.269 -12.481 21.375 1.00 40.22 92 ALA A C 1
ATOM 686 O O . ALA A 1 92 ? -9.414 -13.369 20.537 1.00 40.22 92 ALA A O 1
ATOM 687 N N . ALA A 1 93 ? -10.317 -11.949 22.017 1.00 46.59 93 ALA A N 1
ATOM 688 C CA . ALA A 1 93 ? -11.697 -12.387 21.789 1.00 46.59 93 ALA A CA 1
ATOM 689 C C . ALA A 1 93 ? -12.229 -12.000 20.392 1.00 46.59 93 ALA A C 1
ATOM 691 O O . ALA A 1 93 ? -13.139 -12.652 19.872 1.00 46.59 93 ALA A O 1
ATOM 692 N N . ARG A 1 94 ? -11.661 -10.949 19.781 1.00 54.69 94 ARG A N 1
ATOM 693 C CA . ARG A 1 94 ? -11.944 -10.516 18.400 1.00 54.69 94 ARG A CA 1
ATOM 694 C C . ARG A 1 94 ? -11.225 -11.397 17.373 1.00 54.69 94 ARG A C 1
ATOM 696 O O . ARG A 1 94 ? -11.871 -11.934 16.472 1.00 54.69 94 ARG A O 1
ATOM 703 N N . ALA A 1 95 ? -9.929 -11.640 17.586 1.00 48.34 95 ALA A N 1
ATOM 704 C CA . ALA A 1 95 ? -9.103 -12.506 16.742 1.00 48.34 95 ALA A CA 1
ATOM 705 C C . ALA A 1 95 ? -9.652 -13.941 16.651 1.00 48.34 95 ALA A C 1
ATOM 707 O O . ALA A 1 95 ? -9.805 -14.472 15.555 1.00 48.34 95 ALA A O 1
ATOM 708 N N . ALA A 1 96 ? -10.049 -14.534 17.785 1.00 43.06 96 ALA A N 1
ATOM 709 C CA . ALA A 1 96 ? -10.587 -15.898 17.850 1.00 43.06 96 ALA A CA 1
ATOM 710 C C . ALA A 1 96 ? -11.889 -16.106 17.051 1.00 43.06 96 ALA A C 1
ATOM 712 O O . ALA A 1 96 ? -12.282 -17.240 16.790 1.00 43.06 96 ALA A O 1
ATOM 713 N N . ARG A 1 97 ? -12.574 -15.022 16.663 1.00 50.44 97 ARG A N 1
ATOM 714 C CA . ARG A 1 97 ? -13.805 -15.067 15.860 1.00 50.44 97 ARG A CA 1
ATOM 715 C C . ARG A 1 97 ? -13.587 -14.651 14.404 1.00 50.44 97 ARG A C 1
ATOM 717 O O . ARG A 1 97 ? -14.552 -14.651 13.646 1.00 50.44 97 ARG A O 1
ATOM 724 N N . GLY A 1 98 ? -12.367 -14.259 14.017 1.00 50.41 98 GLY A N 1
ATOM 725 C CA . GLY A 1 98 ? -12.091 -13.663 12.703 1.00 50.41 98 GLY A CA 1
ATOM 726 C C . GLY A 1 98 ? -12.905 -12.388 12.447 1.00 50.41 98 GLY A C 1
ATOM 727 O O . GLY A 1 98 ? -13.221 -12.075 11.302 1.00 50.41 98 GLY A O 1
ATOM 728 N N . LEU A 1 99 ? -13.309 -11.701 13.522 1.00 54.81 99 LEU A N 1
ATOM 729 C CA . LEU A 1 99 ? -14.212 -10.557 13.497 1.00 54.81 99 LEU A CA 1
ATOM 730 C C . LEU A 1 99 ? -13.484 -9.321 13.988 1.00 54.81 99 LEU A C 1
ATOM 732 O O . LEU A 1 99 ? -13.085 -9.244 15.151 1.00 54.81 99 LEU A O 1
ATOM 736 N N . TRP A 1 100 ? -13.386 -8.326 13.118 1.00 60.44 100 TRP A N 1
ATOM 737 C CA . TRP A 1 100 ? -12.707 -7.082 13.439 1.00 60.44 100 TRP A CA 1
ATOM 738 C C . TRP A 1 100 ? -13.711 -5.962 13.589 1.00 60.44 100 TRP A C 1
ATOM 740 O O . TRP A 1 100 ? -14.590 -5.795 12.749 1.00 60.44 100 TRP A O 1
ATOM 750 N N . THR A 1 101 ? -13.589 -5.224 14.687 1.00 60.09 101 THR A N 1
ATOM 751 C CA . THR A 1 101 ? -14.469 -4.104 15.002 1.00 60.09 101 THR A CA 1
ATOM 752 C C . THR A 1 101 ? -13.685 -2.815 14.866 1.00 60.09 101 THR A C 1
ATOM 754 O O . THR A 1 101 ? -12.767 -2.588 15.658 1.00 60.09 101 THR A O 1
ATOM 757 N N . LEU A 1 102 ? -14.058 -1.979 13.901 1.00 62.47 102 LEU A N 1
ATOM 758 C CA . LEU A 1 102 ? -13.538 -0.619 13.789 1.00 62.47 102 LEU A CA 1
ATOM 759 C C . LEU A 1 102 ? -14.447 0.299 14.605 1.00 62.47 102 LEU A C 1
ATOM 761 O O . LEU A 1 102 ? -15.625 0.414 14.288 1.00 62.47 102 LEU A O 1
ATOM 765 N N . ASN A 1 103 ? -13.921 0.881 15.683 1.00 64.75 103 ASN A N 1
ATOM 766 C CA . ASN A 1 103 ? -14.672 1.777 16.560 1.00 64.75 103 ASN A CA 1
ATOM 767 C C . ASN A 1 103 ? -14.475 3.230 16.115 1.00 64.75 103 ASN A C 1
ATOM 769 O O . ASN A 1 103 ? -13.337 3.693 16.059 1.00 64.75 103 ASN A O 1
ATOM 773 N N . ILE A 1 104 ? -15.563 3.940 15.836 1.00 63.66 104 ILE A N 1
ATOM 774 C CA . ILE A 1 104 ? -15.542 5.360 15.478 1.00 63.66 104 ILE A CA 1
ATOM 775 C C . ILE A 1 104 ? -16.296 6.145 16.557 1.00 63.66 104 ILE A C 1
ATOM 777 O O . ILE A 1 104 ? -17.518 6.057 16.601 1.00 63.66 104 ILE A O 1
ATOM 781 N N . PRO A 1 105 ? -15.635 6.924 17.428 1.00 55.22 105 PRO A N 1
ATOM 782 C CA . PRO A 1 105 ? -16.328 7.786 18.386 1.00 55.22 105 PRO A CA 1
ATOM 783 C C . PRO A 1 105 ? -17.255 8.802 17.691 1.00 55.22 105 PRO A C 1
ATOM 785 O O . PRO A 1 105 ? -16.982 9.236 16.575 1.00 55.22 105 PRO A O 1
ATOM 788 N N . ALA A 1 106 ? -18.324 9.240 18.357 1.00 50.91 106 ALA A N 1
ATOM 789 C CA . ALA A 1 106 ? -19.039 10.449 17.937 1.00 50.91 106 ALA A CA 1
ATOM 790 C C . ALA A 1 106 ? -18.223 11.698 18.352 1.00 50.91 106 ALA A C 1
ATOM 792 O O . ALA A 1 106 ? -17.628 11.699 19.433 1.00 50.91 106 ALA A O 1
ATOM 793 N N . ARG A 1 107 ? -18.226 12.768 17.537 1.00 56.56 107 ARG A N 1
ATOM 794 C CA . ARG A 1 107 ? -17.519 14.063 17.744 1.00 56.56 107 ARG A CA 1
ATOM 795 C C . ARG A 1 107 ? -15.979 14.037 17.641 1.00 56.56 107 ARG A C 1
ATOM 797 O O . ARG A 1 107 ? -15.379 13.048 17.241 1.00 56.56 107 ARG A O 1
ATOM 804 N N . SER A 1 108 ? -15.347 15.154 18.033 1.00 45.47 108 SER A N 1
ATOM 805 C CA . SER A 1 108 ? -13.915 15.524 17.969 1.00 45.47 108 SER A CA 1
ATOM 806 C C . SER A 1 108 ? -12.888 14.507 18.490 1.00 45.47 108 SER A C 1
ATOM 808 O O . SER A 1 108 ? -11.695 14.692 18.269 1.00 45.47 108 SER A O 1
ATOM 810 N N . GLN A 1 109 ? -13.316 13.427 19.149 1.00 50.19 109 GLN A N 1
ATOM 811 C CA . GLN A 1 109 ? -12.446 12.326 19.580 1.00 50.19 109 GLN A CA 1
ATOM 812 C C . GLN A 1 109 ? -12.196 11.280 18.475 1.00 50.19 109 GLN A C 1
ATOM 814 O O . GLN A 1 109 ? -11.368 10.393 18.660 1.00 50.19 109 GLN A O 1
ATOM 819 N N . SER A 1 110 ? -12.897 11.364 17.337 1.00 51.72 110 SER A N 1
ATOM 820 C CA . SER A 1 110 ? -12.769 10.434 16.201 1.00 51.72 110 SER A CA 1
ATOM 821 C C . SER A 1 110 ? -11.736 10.838 15.152 1.00 51.72 110 SER A C 1
ATOM 823 O O . SER A 1 110 ? -11.409 10.021 14.287 1.00 51.72 110 SER A O 1
ATOM 825 N N . ILE A 1 111 ? -11.201 12.059 15.246 1.00 56.06 111 ILE A N 1
ATOM 826 C CA . ILE A 1 111 ? -10.251 12.623 14.285 1.00 56.06 111 ILE A CA 1
ATOM 827 C C . ILE A 1 111 ? -9.048 11.680 14.130 1.00 56.06 111 ILE A C 1
ATOM 829 O O . ILE A 1 111 ? -8.331 11.383 15.085 1.00 56.06 111 ILE A O 1
ATOM 833 N N . GLY A 1 112 ? -8.855 11.187 12.911 1.00 59.66 112 GLY A N 1
ATOM 834 C CA . GLY A 1 112 ? -7.760 10.320 12.499 1.00 59.66 112 GLY A CA 1
ATOM 835 C C . GLY A 1 112 ? -7.821 8.871 12.977 1.00 59.66 112 GLY A C 1
ATOM 836 O O . GLY A 1 112 ? -6.856 8.140 12.779 1.00 59.66 112 GLY A O 1
ATOM 837 N N . THR A 1 113 ? -8.901 8.421 13.620 1.00 70.38 113 THR A N 1
ATOM 838 C CA . THR A 1 113 ? -8.958 7.076 14.233 1.00 70.38 113 THR A CA 1
ATOM 839 C C . THR A 1 113 ? -9.231 5.947 13.237 1.00 70.38 113 THR A C 1
ATOM 841 O O . THR A 1 113 ? -8.847 4.802 13.494 1.00 70.38 113 THR A O 1
ATOM 844 N N . LEU A 1 114 ? -9.862 6.241 12.094 1.00 83.00 114 LEU A N 1
ATOM 845 C CA . LEU A 1 114 ? -10.270 5.206 11.144 1.00 83.00 114 LEU A CA 1
ATOM 846 C C . LEU A 1 114 ? -9.067 4.521 10.497 1.00 83.00 114 LEU A C 1
ATOM 848 O O . LEU A 1 114 ? -9.002 3.292 10.500 1.00 83.00 114 LEU A O 1
ATOM 852 N N . ALA A 1 115 ? -8.104 5.298 9.998 1.00 88.56 115 ALA A N 1
ATOM 853 C CA . ALA A 1 115 ? -6.911 4.773 9.338 1.00 88.56 115 ALA A CA 1
ATOM 854 C C . ALA A 1 115 ? -6.121 3.807 10.235 1.00 88.56 115 ALA A C 1
ATOM 856 O O . ALA A 1 115 ? -5.775 2.704 9.822 1.00 88.56 115 ALA A O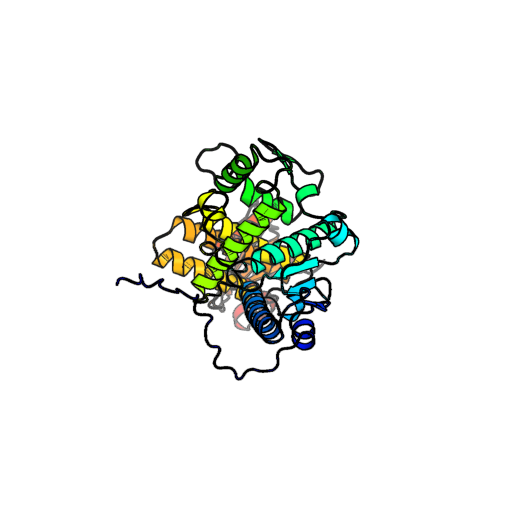 1
ATOM 857 N N . HIS A 1 116 ? -5.909 4.190 11.492 1.00 86.50 116 HIS A N 1
ATOM 858 C CA . HIS A 1 116 ? -5.189 3.392 12.483 1.00 86.50 116 HIS A CA 1
ATOM 859 C C . HIS A 1 116 ? -5.895 2.077 12.810 1.00 86.50 116 HIS A C 1
ATOM 861 O O . HIS A 1 116 ? -5.297 1.001 12.786 1.00 86.50 116 HIS A O 1
ATOM 867 N N . ASN A 1 117 ? -7.202 2.141 13.064 1.00 84.50 117 ASN A N 1
ATOM 868 C CA . ASN A 1 117 ? -7.981 0.945 13.359 1.00 84.50 117 ASN A CA 1
ATOM 869 C C . ASN A 1 117 ? -8.080 0.010 12.143 1.00 84.50 117 ASN A C 1
ATOM 871 O O . ASN A 1 117 ? -8.090 -1.211 12.307 1.00 84.50 117 ASN A O 1
ATOM 875 N N . TRP A 1 118 ? -8.137 0.563 10.929 1.00 90.75 118 TRP A N 1
ATOM 876 C CA . TRP A 1 118 ? -8.095 -0.229 9.703 1.00 90.75 118 TRP A CA 1
ATOM 877 C C . TRP A 1 118 ? -6.719 -0.877 9.490 1.00 90.75 118 TRP A C 1
ATOM 879 O O . TRP A 1 118 ? -6.649 -2.046 9.117 1.00 90.75 118 TRP A O 1
ATOM 889 N N . ALA A 1 119 ? -5.625 -0.184 9.814 1.00 91.19 119 ALA A N 1
ATOM 890 C CA . ALA A 1 119 ? -4.286 -0.769 9.781 1.00 91.19 119 ALA A CA 1
ATOM 891 C C . ALA A 1 119 ? -4.153 -1.946 10.761 1.00 91.19 119 ALA A C 1
ATOM 893 O O . ALA A 1 119 ? -3.652 -3.002 10.384 1.00 91.19 119 ALA A O 1
ATOM 894 N N . HIS A 1 120 ? -4.690 -1.835 11.980 1.00 87.25 120 HIS A N 1
ATOM 895 C CA . HIS A 1 120 ? -4.774 -2.988 12.882 1.00 87.25 120 HIS A CA 1
ATOM 896 C C . HIS A 1 120 ? -5.599 -4.134 12.300 1.00 87.25 120 HIS A C 1
ATOM 898 O O . HIS A 1 120 ? -5.221 -5.295 12.434 1.00 87.25 120 HIS A O 1
ATOM 904 N N . PHE A 1 121 ? -6.727 -3.837 11.653 1.00 88.06 121 PHE A N 1
ATOM 905 C CA . PHE A 1 121 ? -7.520 -4.860 10.976 1.00 88.06 121 PHE A CA 1
ATOM 906 C C . PHE A 1 121 ? -6.701 -5.607 9.912 1.00 88.06 121 PHE A C 1
ATOM 908 O O . PHE A 1 121 ? -6.706 -6.840 9.906 1.00 88.06 121 PHE A O 1
ATOM 915 N N . LEU A 1 122 ? -5.964 -4.880 9.069 1.00 91.31 122 LEU A N 1
ATOM 916 C CA . LEU A 1 122 ? -5.083 -5.467 8.063 1.00 91.31 122 LEU A CA 1
ATOM 917 C C . LEU A 1 122 ? -3.960 -6.303 8.699 1.00 91.31 122 LEU A C 1
ATOM 919 O O . LEU A 1 122 ? -3.747 -7.440 8.281 1.00 91.31 122 LEU A O 1
ATOM 923 N N . ASP A 1 123 ? -3.289 -5.777 9.729 1.00 89.75 123 ASP A N 1
ATOM 924 C CA . ASP A 1 123 ? -2.234 -6.473 10.478 1.00 89.75 123 ASP A CA 1
ATOM 925 C C . ASP A 1 123 ? -2.712 -7.828 10.997 1.00 89.75 123 ASP A C 1
ATOM 927 O O . ASP A 1 123 ? -2.085 -8.863 10.764 1.00 89.75 123 ASP A O 1
ATOM 931 N N . ASN A 1 124 ? -3.870 -7.832 11.652 1.00 85.75 124 ASN A N 1
ATOM 932 C CA . ASN A 1 124 ? -4.393 -9.043 12.246 1.00 85.75 124 ASN A CA 1
ATOM 933 C C . ASN A 1 124 ? -4.873 -10.044 11.191 1.00 85.75 124 ASN A C 1
ATOM 935 O O . ASN A 1 124 ? -4.698 -11.250 11.361 1.00 85.75 124 ASN A O 1
ATOM 939 N N . HIS A 1 125 ? -5.464 -9.564 10.091 1.00 86.25 125 HIS A N 1
ATOM 940 C CA . HIS A 1 125 ? -5.853 -10.424 8.974 1.00 86.25 125 HIS A CA 1
ATOM 941 C C . HIS A 1 125 ? -4.633 -11.129 8.367 1.00 86.25 125 HIS A C 1
ATOM 943 O O . HIS A 1 125 ? -4.632 -12.353 8.234 1.00 86.25 125 HIS A O 1
ATOM 949 N N . LEU A 1 126 ? -3.564 -10.382 8.088 1.00 86.50 126 LEU A N 1
ATOM 950 C CA . LEU A 1 126 ? -2.310 -10.930 7.569 1.00 86.50 126 LEU A CA 1
ATOM 951 C C . LEU A 1 126 ? -1.645 -11.895 8.561 1.00 86.50 126 LEU A C 1
ATOM 953 O O . LEU A 1 126 ? -1.208 -12.975 8.171 1.00 86.50 126 LEU A O 1
ATOM 957 N N . ALA A 1 127 ? -1.616 -11.561 9.852 1.00 83.44 127 ALA A N 1
ATOM 958 C CA . ALA A 1 127 ? -1.076 -12.444 10.884 1.00 83.44 127 ALA A CA 1
ATOM 959 C C . ALA A 1 127 ? -1.883 -13.748 11.027 1.00 83.44 127 ALA A C 1
ATOM 961 O O . ALA A 1 127 ? -1.302 -14.814 11.252 1.00 83.44 127 ALA A O 1
ATOM 962 N N . SER A 1 128 ? -3.207 -13.688 10.837 1.00 82.62 128 SER A N 1
ATOM 963 C CA . SER A 1 128 ? -4.087 -14.859 10.941 1.00 82.62 128 SER A CA 1
ATOM 964 C C . SER A 1 128 ? -3.807 -15.920 9.879 1.00 82.62 128 SER A C 1
ATOM 966 O O . SER A 1 128 ? -3.926 -17.110 10.170 1.00 82.62 128 SER A O 1
ATOM 968 N N . ALA A 1 129 ? -3.326 -15.519 8.695 1.00 80.69 129 ALA A N 1
ATOM 969 C CA . ALA A 1 129 ? -2.869 -16.441 7.653 1.00 80.69 129 ALA A CA 1
ATOM 970 C C . ALA A 1 129 ? -1.670 -17.302 8.101 1.00 80.69 129 ALA A C 1
ATOM 972 O O . ALA A 1 129 ? -1.413 -18.362 7.534 1.00 80.69 129 ALA A O 1
ATOM 973 N N . HIS A 1 130 ? -0.968 -16.874 9.152 1.00 77.38 130 HIS A N 1
ATOM 974 C CA . HIS A 1 130 ? 0.146 -17.584 9.773 1.00 77.38 130 HIS A CA 1
ATOM 975 C C . HIS A 1 130 ? -0.218 -18.206 11.135 1.00 77.38 130 HIS A C 1
ATOM 977 O O . HIS A 1 130 ? 0.669 -18.671 11.844 1.00 77.38 130 HIS A O 1
ATOM 983 N N . GLY A 1 131 ? -1.503 -18.221 11.514 1.00 78.38 131 GLY A N 1
ATOM 984 C CA . GLY A 1 131 ? -1.973 -18.776 12.788 1.00 78.38 131 GLY A CA 1
ATOM 985 C C . GLY A 1 131 ? -1.797 -17.850 13.996 1.00 78.38 131 GLY A C 1
ATOM 986 O O . GLY A 1 131 ? -1.932 -18.304 15.132 1.00 78.38 131 GLY A O 1
ATOM 987 N N . PHE A 1 132 ? -1.515 -16.562 13.780 1.00 78.81 132 PHE A N 1
ATOM 988 C CA . PHE A 1 132 ? -1.322 -15.580 14.851 1.00 78.81 132 PHE A CA 1
ATOM 989 C C . PHE A 1 132 ? -2.468 -14.567 14.925 1.00 78.81 132 PHE A C 1
ATOM 991 O O . PHE A 1 132 ? -3.132 -14.271 13.938 1.00 78.81 132 PHE A O 1
ATOM 998 N N . ALA A 1 133 ? -2.692 -14.002 16.114 1.00 73.75 133 ALA A N 1
ATOM 999 C CA . ALA A 1 133 ? -3.727 -12.987 16.321 1.00 73.75 133 ALA A CA 1
ATOM 1000 C C . ALA A 1 133 ? -3.343 -11.598 15.777 1.00 73.75 133 ALA A C 1
ATOM 1002 O O . ALA A 1 133 ? -4.238 -10.819 15.465 1.00 73.75 133 ALA A O 1
ATOM 1003 N N . SER A 1 134 ? -2.043 -11.290 15.715 1.00 78.06 134 SER A N 1
ATOM 1004 C CA . SER A 1 134 ? -1.474 -10.031 15.217 1.00 78.06 134 SER A CA 1
ATOM 1005 C C . SER A 1 134 ? 0.025 -10.183 14.945 1.00 78.06 134 SER A C 1
ATOM 1007 O O . SER A 1 134 ? 0.641 -11.183 15.343 1.00 78.06 134 SER A O 1
ATOM 1009 N N . SER A 1 135 ? 0.642 -9.172 14.328 1.00 78.38 135 SER A N 1
ATOM 1010 C CA . SER A 1 135 ? 2.093 -9.160 14.106 1.00 78.38 135 SER A CA 1
ATOM 1011 C C . SER A 1 135 ? 2.921 -9.078 15.387 1.00 78.38 135 SER A C 1
ATOM 1013 O O . SER A 1 135 ? 4.103 -9.403 15.346 1.00 78.38 135 SER A O 1
ATOM 1015 N N . ALA A 1 136 ? 2.332 -8.755 16.545 1.00 80.31 136 ALA A N 1
ATOM 1016 C CA . ALA A 1 136 ? 3.055 -8.737 17.822 1.00 80.31 136 ALA A CA 1
ATOM 1017 C C . ALA A 1 136 ? 3.649 -10.110 18.202 1.00 80.31 136 ALA A C 1
ATOM 1019 O O . ALA A 1 136 ? 4.641 -10.182 18.927 1.00 80.31 136 ALA A O 1
ATOM 1020 N N . ALA A 1 137 ? 3.049 -11.206 17.722 1.00 73.00 137 ALA A N 1
ATOM 1021 C CA . ALA A 1 137 ? 3.577 -12.558 17.907 1.00 73.00 137 ALA A CA 1
ATOM 1022 C C . ALA A 1 137 ? 4.628 -12.948 16.848 1.00 73.00 137 ALA A C 1
ATOM 1024 O O . ALA A 1 137 ? 5.430 -13.849 17.085 1.00 73.00 137 ALA A O 1
ATOM 1025 N N . LEU A 1 138 ? 4.631 -12.264 15.699 1.00 71.12 138 LEU A N 1
ATOM 1026 C CA . LEU A 1 138 ? 5.568 -12.475 14.591 1.00 71.12 138 LEU A CA 1
ATOM 1027 C C . LEU A 1 138 ? 6.848 -11.651 14.748 1.00 71.12 138 LEU A C 1
ATOM 1029 O O . LEU A 1 138 ? 7.919 -12.080 14.329 1.00 71.12 138 LEU A O 1
ATOM 1033 N N . VAL A 1 139 ? 6.716 -10.451 15.307 1.00 73.19 139 VAL A N 1
ATOM 1034 C CA . VAL A 1 139 ? 7.753 -9.429 15.380 1.00 73.19 139 VAL A CA 1
ATOM 1035 C C . VAL A 1 139 ? 7.739 -8.849 16.785 1.00 73.19 139 VAL A C 1
ATOM 1037 O O . VAL A 1 139 ? 6.802 -8.153 17.179 1.00 73.19 139 VAL A O 1
ATOM 1040 N N . GLN A 1 140 ? 8.807 -9.107 17.535 1.00 70.19 140 GLN A N 1
ATOM 1041 C CA . GLN A 1 140 ? 9.048 -8.440 18.806 1.00 70.19 140 GLN A CA 1
ATOM 1042 C C . GLN A 1 140 ? 10.248 -7.515 18.699 1.00 70.19 140 GLN A C 1
ATOM 1044 O O . GLN A 1 140 ? 11.330 -7.915 18.270 1.00 70.19 140 GLN A O 1
ATOM 1049 N N . LEU A 1 141 ? 10.051 -6.287 19.165 1.00 67.44 141 LEU A N 1
ATOM 1050 C CA . LEU A 1 141 ? 11.132 -5.362 19.441 1.00 67.44 141 LEU A CA 1
ATOM 1051 C C . LEU A 1 141 ? 11.737 -5.698 20.798 1.00 67.44 141 LEU A C 1
ATOM 10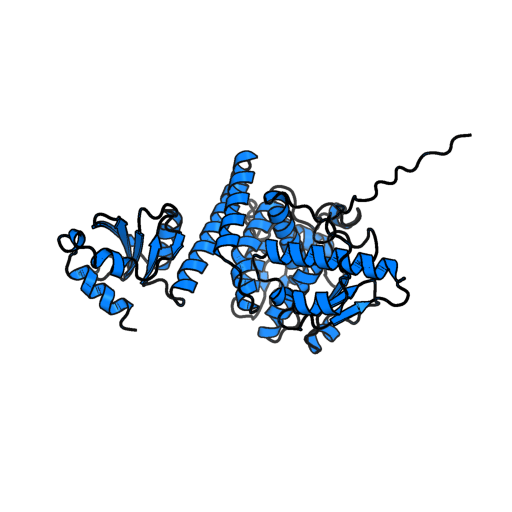53 O O . LEU A 1 141 ? 11.158 -5.412 21.846 1.00 67.44 141 LEU A O 1
ATOM 1057 N N . LYS A 1 142 ? 12.921 -6.304 20.783 1.00 61.50 142 LYS A N 1
ATOM 1058 C CA . LYS A 1 142 ? 13.805 -6.344 21.949 1.00 61.50 142 LYS A CA 1
ATOM 1059 C C . LYS A 1 142 ? 14.980 -5.425 21.662 1.00 61.50 142 LYS A C 1
ATOM 1061 O O . LYS A 1 142 ? 15.409 -5.343 20.518 1.00 61.50 142 LYS A O 1
ATOM 1066 N N . ARG A 1 143 ? 15.478 -4.704 22.676 1.00 52.31 143 ARG A N 1
ATOM 1067 C CA . ARG A 1 143 ? 16.622 -3.788 22.523 1.00 52.31 143 ARG A CA 1
ATOM 1068 C C . ARG A 1 143 ? 17.782 -4.518 21.825 1.00 52.31 143 ARG A C 1
ATOM 1070 O O . ARG A 1 143 ? 18.428 -5.337 22.466 1.00 52.31 143 ARG A O 1
ATOM 1077 N N . GLY A 1 144 ? 18.002 -4.227 20.544 1.00 46.72 144 GLY A N 1
ATOM 1078 C CA . GLY A 1 144 ? 19.055 -4.802 19.705 1.00 46.72 144 GLY A CA 1
ATOM 1079 C C . GLY A 1 144 ? 18.634 -5.815 18.632 1.00 46.72 144 GLY A C 1
ATOM 1080 O O . GLY A 1 144 ? 19.414 -5.984 17.711 1.00 46.72 144 GLY A O 1
ATOM 1081 N N . ASP A 1 145 ? 17.444 -6.436 18.679 1.00 51.47 145 ASP A N 1
ATOM 1082 C CA . ASP A 1 145 ? 17.079 -7.511 17.734 1.00 51.47 145 ASP A CA 1
ATOM 1083 C C . ASP A 1 145 ? 15.575 -7.581 17.413 1.00 51.47 145 ASP A C 1
ATOM 1085 O O . ASP A 1 145 ? 14.722 -7.618 18.307 1.00 51.47 145 ASP A O 1
ATOM 1089 N N . VAL A 1 146 ? 15.251 -7.702 16.119 1.00 54.56 146 VAL A N 1
ATOM 1090 C CA . VAL A 1 146 ? 13.924 -8.124 15.638 1.00 54.56 146 VAL A CA 1
ATOM 1091 C C . VAL A 1 146 ? 13.848 -9.648 15.762 1.00 54.56 146 VAL A C 1
ATOM 1093 O O . VAL A 1 146 ? 14.251 -10.374 14.856 1.00 54.56 146 VAL A O 1
ATOM 1096 N N . HIS A 1 147 ? 13.374 -10.145 16.906 1.00 45.78 147 HIS A N 1
ATOM 1097 C CA . HIS A 1 147 ? 13.224 -11.583 17.147 1.00 45.78 147 HIS A CA 1
ATOM 1098 C C . HIS A 1 147 ? 11.834 -12.062 16.708 1.00 45.78 147 HIS A C 1
ATOM 1100 O O . HIS A 1 147 ? 10.812 -11.557 17.178 1.00 45.78 147 HIS A O 1
ATOM 1106 N N . GLY A 1 148 ? 11.808 -13.074 15.843 1.00 49.62 148 GLY A N 1
ATOM 1107 C CA . GLY A 1 148 ? 10.598 -13.773 15.426 1.00 49.62 148 GLY A CA 1
ATOM 1108 C C . GLY A 1 148 ? 10.947 -15.075 14.712 1.00 49.62 148 GLY A C 1
ATOM 1109 O O . GLY A 1 148 ? 11.640 -15.053 13.702 1.00 49.62 148 GLY A O 1
ATOM 1110 N N . ASN A 1 149 ? 10.443 -16.211 15.204 1.00 39.97 149 ASN A N 1
ATOM 1111 C CA . ASN A 1 149 ? 10.582 -17.538 14.574 1.00 39.97 149 ASN A CA 1
ATOM 1112 C C . ASN A 1 149 ? 9.756 -17.690 13.279 1.00 39.97 149 ASN A C 1
ATOM 1114 O O . ASN A 1 149 ? 9.521 -18.800 12.802 1.00 39.97 149 ASN A O 1
ATOM 1118 N N . ALA A 1 150 ? 9.262 -16.591 12.716 1.00 44.03 150 ALA A N 1
ATOM 1119 C CA . ALA A 1 150 ? 8.485 -16.614 11.497 1.00 44.03 150 ALA A CA 1
ATOM 1120 C C . ALA A 1 150 ? 9.436 -16.574 10.299 1.00 44.03 150 ALA A C 1
ATOM 1122 O O . ALA A 1 150 ? 10.334 -15.733 10.237 1.00 44.03 150 ALA A O 1
ATOM 1123 N N . ARG A 1 151 ? 9.214 -17.454 9.314 1.00 45.62 151 ARG A N 1
ATOM 1124 C CA . ARG A 1 151 ? 9.730 -17.257 7.948 1.00 45.62 151 ARG A CA 1
ATOM 1125 C C . ARG A 1 151 ? 9.549 -15.778 7.566 1.00 45.62 151 ARG A C 1
ATOM 1127 O O . ARG A 1 151 ? 8.503 -15.241 7.930 1.00 45.62 151 ARG A O 1
ATOM 1134 N N . PRO A 1 152 ? 10.495 -15.121 6.865 1.00 55.31 152 PRO A N 1
ATOM 1135 C CA . PRO A 1 152 ? 10.348 -13.716 6.498 1.00 55.31 152 PRO A CA 1
ATOM 1136 C C . PRO A 1 152 ? 8.990 -13.480 5.828 1.00 55.31 152 PRO A C 1
ATOM 1138 O O . PRO A 1 152 ? 8.762 -13.913 4.702 1.00 55.31 152 PRO A O 1
ATOM 1141 N N . THR A 1 153 ? 8.063 -12.850 6.549 1.00 69.06 153 THR A N 1
ATOM 1142 C CA . THR A 1 153 ? 6.771 -12.439 5.995 1.00 69.06 153 THR A CA 1
ATOM 1143 C C . THR A 1 153 ? 6.896 -11.013 5.472 1.00 69.06 153 THR A C 1
ATOM 1145 O O . THR A 1 153 ? 7.810 -10.276 5.854 1.00 69.06 153 THR A O 1
ATOM 1148 N N . LEU A 1 154 ? 5.946 -10.589 4.639 1.00 75.38 154 LEU A N 1
ATOM 1149 C CA . LEU A 1 154 ? 5.857 -9.200 4.180 1.00 75.38 154 LEU A CA 1
ATOM 1150 C C . LEU A 1 154 ? 5.780 -8.209 5.357 1.00 75.38 154 LEU A C 1
ATOM 1152 O O . LEU A 1 154 ? 6.407 -7.152 5.314 1.00 75.38 154 LEU A O 1
ATOM 1156 N N . LEU A 1 155 ? 5.083 -8.581 6.439 1.00 75.19 155 LEU A N 1
ATOM 1157 C CA . LEU A 1 155 ? 5.023 -7.792 7.671 1.00 75.19 155 LEU A CA 1
ATOM 1158 C C . LEU A 1 155 ? 6.389 -7.707 8.357 1.00 75.19 155 LEU A C 1
ATOM 1160 O O . LEU A 1 155 ? 6.786 -6.628 8.778 1.00 75.19 155 LEU A O 1
ATOM 1164 N N . THR A 1 156 ? 7.145 -8.805 8.433 1.00 76.50 156 THR A N 1
ATOM 1165 C CA . THR A 1 156 ? 8.496 -8.795 9.019 1.00 76.50 156 THR A CA 1
ATOM 1166 C C . THR A 1 156 ? 9.452 -7.898 8.227 1.00 76.50 156 THR A C 1
ATOM 1168 O O . THR A 1 156 ? 10.266 -7.201 8.830 1.00 76.50 156 THR A O 1
ATOM 1171 N N . ALA A 1 157 ? 9.343 -7.881 6.893 1.00 79.62 157 ALA A N 1
ATOM 1172 C CA . ALA A 1 157 ? 10.134 -6.996 6.040 1.00 79.62 157 ALA A CA 1
ATOM 1173 C C . ALA A 1 157 ? 9.781 -5.518 6.268 1.00 79.62 157 ALA A C 1
ATOM 1175 O O . ALA A 1 157 ? 10.676 -4.724 6.541 1.00 79.62 157 ALA A O 1
ATOM 1176 N N . LEU A 1 158 ? 8.488 -5.165 6.257 1.00 85.75 158 LEU A N 1
ATOM 1177 C CA . LEU A 1 158 ? 8.055 -3.800 6.570 1.00 85.75 158 LEU A CA 1
ATOM 1178 C C . LEU A 1 158 ? 8.488 -3.388 7.983 1.00 85.75 158 LEU A C 1
ATOM 1180 O O . LEU A 1 158 ? 9.011 -2.297 8.174 1.00 85.75 158 LEU A O 1
ATOM 1184 N N . MET A 1 159 ? 8.314 -4.260 8.978 1.00 85.62 159 MET A N 1
ATOM 1185 C CA . MET A 1 159 ? 8.737 -3.960 10.345 1.00 85.62 159 MET A CA 1
ATOM 1186 C C . MET A 1 159 ? 10.243 -3.741 10.433 1.00 85.62 159 MET A C 1
ATOM 1188 O O . MET A 1 159 ? 10.666 -2.835 11.137 1.00 85.62 159 MET A O 1
ATOM 1192 N N . ARG A 1 160 ? 11.062 -4.501 9.699 1.00 81.50 160 ARG A N 1
ATOM 1193 C CA . ARG A 1 160 ? 12.503 -4.242 9.617 1.00 81.50 160 ARG A CA 1
ATOM 1194 C C . ARG A 1 160 ? 12.787 -2.844 9.065 1.00 81.50 160 ARG A C 1
ATOM 1196 O O . ARG A 1 160 ? 13.592 -2.133 9.659 1.00 81.50 160 ARG A O 1
ATOM 1203 N N . ASP A 1 161 ? 12.104 -2.444 7.994 1.00 83.19 161 ASP A N 1
ATOM 1204 C CA . ASP A 1 161 ? 12.263 -1.118 7.384 1.00 83.19 161 ASP A CA 1
ATOM 1205 C C . ASP A 1 161 ? 11.875 0.002 8.376 1.00 83.19 161 ASP A C 1
ATOM 1207 O O . ASP A 1 161 ? 12.594 0.992 8.507 1.00 83.19 161 ASP A O 1
ATOM 1211 N N . LEU A 1 162 ? 10.792 -0.180 9.145 1.00 85.75 162 LEU A N 1
ATOM 1212 C CA . LEU A 1 162 ? 10.344 0.777 10.170 1.00 85.75 162 LEU A CA 1
ATOM 1213 C C . LEU A 1 162 ? 11.251 0.817 11.407 1.00 85.75 162 LEU A C 1
ATOM 1215 O O . LEU A 1 162 ? 11.465 1.883 11.987 1.00 85.75 162 LEU A O 1
ATOM 1219 N N . VAL A 1 163 ? 11.750 -0.343 11.838 1.00 82.00 163 VAL A N 1
ATOM 1220 C CA . VAL A 1 163 ? 12.509 -0.506 13.083 1.00 82.00 163 VAL A CA 1
ATOM 1221 C C . VAL A 1 163 ? 13.961 -0.125 12.915 1.00 82.00 163 VAL A C 1
ATOM 1223 O O . VAL A 1 163 ? 14.489 0.562 13.779 1.00 82.00 163 VAL A O 1
ATOM 1226 N N . LEU A 1 164 ? 14.609 -0.573 11.841 1.00 74.50 164 LEU A N 1
ATOM 1227 C CA . LEU A 1 164 ? 16.010 -0.253 11.598 1.00 74.50 164 LEU A CA 1
ATOM 1228 C C . LEU A 1 164 ? 16.122 1.147 10.991 1.00 74.50 164 LEU A C 1
ATOM 1230 O O . LEU A 1 164 ? 16.921 1.953 11.461 1.00 74.50 164 LEU A O 1
ATOM 1234 N N . GLY A 1 165 ? 15.266 1.455 10.009 1.00 67.25 165 GLY A N 1
ATOM 1235 C CA . GLY A 1 165 ? 15.305 2.698 9.244 1.00 67.25 165 GLY A CA 1
ATOM 1236 C C . GLY A 1 165 ? 16.674 2.986 8.613 1.00 67.25 165 GLY A C 1
ATOM 1237 O O . GLY A 1 165 ? 17.676 2.319 8.857 1.00 67.25 165 GLY A O 1
ATOM 1238 N N . ALA A 1 166 ? 16.750 4.039 7.804 1.00 58.06 166 ALA A N 1
ATOM 1239 C CA . ALA A 1 166 ? 18.035 4.674 7.531 1.00 58.06 166 ALA A CA 1
ATOM 1240 C C . ALA A 1 166 ? 18.374 5.557 8.741 1.00 58.06 166 ALA A C 1
ATOM 1242 O O . ALA A 1 166 ? 18.070 6.748 8.725 1.00 58.06 166 ALA A O 1
ATOM 1243 N N . ASN A 1 167 ? 18.889 4.975 9.830 1.00 54.09 167 ASN A N 1
ATOM 1244 C CA . ASN A 1 167 ? 19.410 5.774 10.939 1.00 54.09 167 ASN A CA 1
ATOM 1245 C C . ASN A 1 167 ? 20.835 6.251 10.584 1.00 54.09 167 ASN A C 1
ATOM 1247 O O . ASN A 1 167 ? 21.716 5.400 10.427 1.00 54.09 167 ASN A O 1
ATOM 1251 N N . PRO A 1 168 ? 21.089 7.571 10.463 1.00 46.03 168 PRO A N 1
ATOM 1252 C CA . PRO A 1 168 ? 22.435 8.094 10.229 1.00 46.03 168 PRO A CA 1
ATOM 1253 C C . PRO A 1 168 ? 23.428 7.736 11.346 1.00 46.03 168 PRO A C 1
ATOM 1255 O O . PRO A 1 168 ? 24.626 7.669 11.091 1.00 46.03 168 PRO A O 1
ATOM 1258 N N . ASP A 1 169 ? 22.937 7.479 12.564 1.00 51.91 169 ASP A N 1
ATOM 1259 C CA . ASP A 1 169 ? 23.768 7.358 13.767 1.00 51.91 169 ASP A CA 1
ATOM 1260 C C . ASP A 1 169 ? 24.318 5.941 14.006 1.00 51.91 169 ASP A C 1
ATOM 1262 O O . ASP A 1 169 ? 24.984 5.695 15.008 1.00 51.91 169 ASP A O 1
ATOM 1266 N N . GLY A 1 170 ? 24.020 4.971 13.132 1.00 52.53 170 GLY A N 1
ATOM 1267 C CA . GLY A 1 170 ? 24.571 3.609 13.211 1.00 52.53 170 GLY A CA 1
ATOM 1268 C C . GLY A 1 170 ? 24.089 2.752 14.397 1.00 52.53 170 GLY A C 1
ATOM 1269 O O . GLY A 1 170 ? 24.475 1.591 14.503 1.00 52.53 170 GLY A O 1
ATOM 1270 N N . ASN A 1 171 ? 23.202 3.268 15.256 1.00 53.31 171 ASN A N 1
ATOM 1271 C CA . ASN A 1 171 ? 22.755 2.619 16.502 1.00 53.31 171 ASN A CA 1
ATOM 1272 C C . ASN A 1 171 ? 21.664 1.539 16.327 1.00 53.31 171 ASN A C 1
ATOM 1274 O O . ASN A 1 171 ? 20.963 1.191 17.277 1.00 53.31 171 ASN A O 1
ATOM 1278 N N . GLY A 1 172 ? 21.494 1.002 15.120 1.00 69.25 172 GLY A N 1
ATOM 1279 C CA . GLY A 1 172 ? 20.628 -0.149 14.840 1.00 69.25 172 GLY A CA 1
ATOM 1280 C C . GLY A 1 172 ? 19.114 0.104 14.825 1.00 69.25 172 GLY A C 1
ATOM 1281 O O . GLY A 1 172 ? 18.419 -0.656 14.164 1.00 69.25 172 GLY A O 1
ATOM 1282 N N . PHE A 1 173 ? 18.581 1.150 15.470 1.00 77.50 173 PHE A N 1
ATOM 1283 C CA . PHE A 1 173 ? 17.143 1.478 15.437 1.00 77.50 173 PHE A CA 1
ATOM 1284 C C . PHE A 1 173 ? 16.839 2.860 14.876 1.00 77.50 173 PHE A C 1
ATOM 1286 O O . PHE A 1 173 ? 17.593 3.796 15.109 1.00 77.50 173 PHE A O 1
ATOM 1293 N N . SER A 1 174 ? 15.692 3.015 14.221 1.00 83.00 174 SER A N 1
ATOM 1294 C CA . SER A 1 174 ? 15.157 4.302 13.784 1.00 83.00 174 SER A CA 1
ATOM 1295 C C . SER A 1 174 ? 14.791 5.197 14.973 1.00 83.00 174 SER A C 1
ATOM 1297 O O . SER A 1 174 ? 14.529 4.725 16.089 1.00 83.00 174 SER A O 1
ATOM 1299 N N . SER A 1 175 ? 14.738 6.510 14.741 1.00 84.94 175 SER A N 1
ATOM 1300 C CA . SER A 1 175 ? 14.234 7.473 15.728 1.00 84.94 175 SER A CA 1
ATOM 1301 C C . SER A 1 175 ? 12.795 7.141 16.137 1.00 84.94 175 SER A C 1
ATOM 1303 O O . SER A 1 175 ? 12.493 7.139 17.328 1.00 84.94 175 SER A O 1
ATOM 1305 N N . PHE A 1 176 ? 11.948 6.740 15.188 1.00 86.81 176 PHE A N 1
ATOM 1306 C CA . PHE A 1 176 ? 10.568 6.314 15.415 1.00 86.81 176 PHE A CA 1
ATOM 1307 C C . PHE A 1 176 ? 10.461 5.099 16.352 1.00 86.81 176 PHE A C 1
ATOM 1309 O O . PHE A 1 176 ? 9.660 5.092 17.297 1.00 86.81 176 PHE A O 1
ATOM 1316 N N . ALA A 1 177 ? 11.296 4.078 16.140 1.00 86.69 177 ALA A N 1
ATOM 1317 C CA . ALA A 1 177 ? 11.342 2.908 17.012 1.00 86.69 177 ALA A CA 1
ATOM 1318 C C . ALA A 1 177 ? 11.890 3.261 18.401 1.00 86.69 177 ALA A C 1
ATOM 1320 O O . ALA A 1 177 ? 11.332 2.836 19.415 1.00 86.69 177 ALA A O 1
ATOM 1321 N N . THR A 1 178 ? 12.936 4.089 18.457 1.00 86.00 178 THR A N 1
ATOM 1322 C CA . THR A 1 178 ? 13.550 4.549 19.712 1.00 86.00 178 THR A CA 1
ATOM 1323 C C . THR A 1 178 ? 12.557 5.343 20.562 1.00 86.00 178 THR A C 1
ATOM 1325 O O . THR A 1 178 ? 12.378 5.043 21.740 1.00 86.00 178 THR A O 1
ATOM 1328 N N . GLN A 1 179 ? 11.838 6.291 19.960 1.00 86.06 179 GLN A N 1
ATOM 1329 C CA . GLN A 1 179 ? 10.789 7.077 20.614 1.00 86.06 179 GLN A CA 1
ATOM 1330 C C . GLN A 1 179 ? 9.660 6.194 21.159 1.00 86.06 179 GLN A C 1
ATOM 1332 O O . GLN A 1 179 ? 9.194 6.382 22.284 1.00 86.06 179 GLN A O 1
ATOM 1337 N N . SER A 1 180 ? 9.250 5.183 20.390 1.00 87.38 180 SER A N 1
ATOM 1338 C CA . SER A 1 180 ? 8.210 4.239 20.809 1.00 87.38 180 SER A CA 1
ATOM 1339 C C . SER A 1 180 ? 8.653 3.361 21.984 1.00 87.38 180 SER A C 1
ATOM 1341 O O . SER A 1 180 ? 7.876 3.138 22.914 1.00 87.38 180 SER A O 1
ATOM 1343 N N . LEU A 1 181 ? 9.907 2.893 21.980 1.00 86.62 181 LEU A N 1
ATOM 1344 C CA . LEU A 1 181 ? 10.512 2.177 23.111 1.00 86.62 181 LEU A CA 1
ATOM 1345 C C . LEU A 1 181 ? 10.613 3.068 24.352 1.00 86.62 181 LEU A C 1
ATOM 1347 O O . LEU A 1 181 ? 10.381 2.610 25.472 1.00 86.62 181 LEU A O 1
ATOM 1351 N N . ASP A 1 182 ? 10.946 4.341 24.159 1.00 85.81 182 ASP A N 1
ATOM 1352 C CA . ASP A 1 182 ? 11.093 5.307 25.239 1.00 85.81 182 ASP A CA 1
ATOM 1353 C C . ASP A 1 182 ? 9.756 5.639 25.907 1.00 85.81 182 ASP A C 1
ATOM 1355 O O . ASP A 1 182 ? 9.688 5.659 27.141 1.00 85.81 182 ASP A O 1
ATOM 1359 N N . ALA A 1 183 ? 8.681 5.771 25.128 1.00 85.88 183 ALA A N 1
ATOM 1360 C CA . ALA A 1 183 ? 7.322 5.932 25.644 1.00 85.88 183 ALA A CA 1
ATOM 1361 C C . ALA A 1 183 ? 6.829 4.708 26.436 1.00 85.88 183 ALA A C 1
ATOM 1363 O O . ALA A 1 183 ? 6.069 4.848 27.397 1.00 85.88 183 ALA A O 1
ATOM 1364 N N . ASP A 1 184 ? 7.313 3.510 26.101 1.00 87.50 184 ASP A N 1
ATOM 1365 C CA . ASP A 1 184 ? 6.980 2.279 26.818 1.00 87.50 184 ASP A CA 1
ATOM 1366 C C . ASP A 1 184 ? 7.892 1.983 28.021 1.00 87.50 184 ASP A C 1
ATOM 1368 O O . ASP A 1 184 ? 7.584 1.077 28.796 1.00 87.50 184 ASP A O 1
ATOM 1372 N N . ARG A 1 185 ? 8.973 2.749 28.264 1.00 84.94 185 ARG A N 1
ATOM 1373 C CA . ARG A 1 185 ? 9.951 2.472 29.348 1.00 84.94 185 ARG A CA 1
ATOM 1374 C C . ARG A 1 185 ? 9.313 2.230 30.715 1.00 84.94 185 ARG A C 1
ATOM 1376 O O . ARG A 1 185 ? 9.825 1.438 31.505 1.00 84.94 185 ARG A O 1
ATOM 1383 N N . ARG A 1 186 ? 8.234 2.953 31.021 1.00 81.19 186 ARG A N 1
ATOM 1384 C CA . ARG A 1 186 ? 7.511 2.873 32.303 1.00 81.19 186 ARG A CA 1
ATOM 1385 C C . ARG A 1 186 ? 6.141 2.210 32.173 1.00 81.19 186 ARG A C 1
ATOM 1387 O O . ARG A 1 186 ? 5.423 2.110 33.164 1.00 81.19 186 ARG A O 1
ATOM 1394 N N . ARG A 1 187 ? 5.776 1.753 30.976 1.00 82.31 187 ARG A N 1
ATOM 1395 C CA . ARG A 1 187 ? 4.483 1.137 30.699 1.00 82.31 187 ARG A CA 1
ATOM 1396 C C . ARG A 1 187 ? 4.593 -0.380 30.815 1.00 82.31 187 ARG A C 1
ATOM 1398 O O . ARG A 1 187 ? 5.497 -0.998 30.261 1.00 82.31 187 ARG A O 1
ATOM 1405 N N . ARG A 1 188 ? 3.660 -1.001 31.537 1.00 84.69 188 ARG A N 1
ATOM 1406 C CA . ARG A 1 188 ? 3.508 -2.461 31.586 1.00 84.69 188 ARG A CA 1
ATOM 1407 C C . ARG A 1 188 ? 2.020 -2.806 31.429 1.00 84.69 188 ARG A C 1
ATOM 1409 O O . ARG A 1 188 ? 1.249 -2.396 32.294 1.00 84.69 188 ARG A O 1
ATOM 1416 N N . PRO A 1 189 ? 1.604 -3.530 30.371 1.00 82.19 189 PRO A N 1
ATOM 1417 C CA . PRO A 1 189 ? 2.421 -4.039 29.261 1.00 82.19 189 PRO A CA 1
ATOM 1418 C C . PRO A 1 189 ? 2.851 -2.934 28.266 1.00 82.19 189 PRO A C 1
ATOM 1420 O O . PRO A 1 189 ? 2.223 -1.870 28.246 1.00 82.19 189 PRO A O 1
ATOM 1423 N N . PRO A 1 190 ? 3.886 -3.181 27.434 1.00 83.56 190 PRO A N 1
ATOM 1424 C CA . PRO A 1 190 ? 4.237 -2.310 26.310 1.00 83.56 190 PRO A CA 1
ATOM 1425 C C . PRO A 1 190 ? 3.051 -2.096 25.365 1.00 83.56 190 PRO A C 1
ATOM 1427 O O . PRO A 1 190 ? 2.185 -2.964 25.238 1.00 83.56 190 PRO A O 1
ATOM 1430 N N . HIS A 1 191 ? 3.015 -0.946 24.703 1.00 83.69 191 HIS A N 1
ATOM 1431 C CA . HIS A 1 191 ? 1.964 -0.578 23.763 1.00 83.69 191 HIS A CA 1
ATOM 1432 C C . HIS A 1 191 ? 2.570 0.062 22.518 1.00 83.69 191 HIS A C 1
ATOM 1434 O O . HIS A 1 191 ? 2.538 -0.547 21.453 1.00 83.69 191 HIS A O 1
ATOM 1440 N N . PHE A 1 192 ? 3.205 1.226 22.650 1.00 86.56 192 PHE A N 1
ATOM 1441 C CA . PHE A 1 192 ? 3.683 2.008 21.508 1.00 86.56 192 PHE A CA 1
ATOM 1442 C C . PHE A 1 192 ? 4.771 1.294 20.699 1.00 86.56 192 PHE A C 1
ATOM 1444 O O . PHE A 1 192 ? 4.816 1.394 19.480 1.00 86.56 192 PHE A O 1
ATOM 1451 N N . SER A 1 193 ? 5.647 0.547 21.359 1.00 86.94 193 SER A N 1
ATOM 1452 C CA . SER A 1 193 ? 6.729 -0.209 20.721 1.00 86.94 193 SER A CA 1
ATOM 1453 C C . SER A 1 193 ? 6.286 -1.547 20.128 1.00 86.94 193 SER A C 1
ATOM 1455 O O . SER A 1 193 ? 7.117 -2.304 19.635 1.00 86.94 193 SER A O 1
ATOM 1457 N N . THR A 1 194 ? 4.997 -1.886 20.172 1.00 87.38 194 THR A N 1
ATOM 1458 C CA . THR A 1 194 ? 4.519 -3.132 19.562 1.00 87.38 194 THR A CA 1
ATOM 1459 C C . THR A 1 194 ? 4.467 -3.012 18.036 1.00 87.38 194 THR A C 1
ATOM 1461 O O . THR A 1 194 ? 4.173 -1.947 17.494 1.00 87.38 194 THR A O 1
ATOM 1464 N N . ALA A 1 195 ? 4.731 -4.116 17.327 1.00 87.44 195 ALA A N 1
ATOM 1465 C CA . ALA A 1 195 ? 4.701 -4.139 15.862 1.00 87.44 195 ALA A CA 1
ATOM 1466 C C . ALA A 1 195 ? 3.362 -3.647 15.262 1.00 87.44 195 ALA A C 1
ATOM 1468 O O . ALA A 1 195 ? 3.411 -2.804 14.363 1.00 87.44 195 ALA A O 1
ATOM 1469 N N . PRO A 1 196 ? 2.178 -4.037 15.787 1.00 86.94 196 PRO A N 1
ATOM 1470 C CA . PRO A 1 196 ? 0.906 -3.520 15.284 1.00 86.94 196 PRO A CA 1
ATOM 1471 C C . PRO A 1 196 ? 0.755 -1.997 15.439 1.00 86.94 196 PRO A C 1
ATOM 1473 O O . PRO A 1 196 ? 0.208 -1.350 14.554 1.00 86.94 196 PRO A O 1
ATOM 1476 N N . GLU A 1 197 ? 1.245 -1.412 16.536 1.00 88.81 197 GLU A N 1
ATOM 1477 C CA . GLU A 1 197 ? 1.146 0.034 16.815 1.00 88.81 197 GLU A CA 1
ATOM 1478 C C . GLU A 1 197 ? 2.141 0.859 15.989 1.00 88.81 197 GLU A C 1
ATOM 1480 O O . GLU A 1 197 ? 1.844 1.972 15.545 1.00 88.81 197 GLU A O 1
ATOM 1485 N N . LEU A 1 198 ? 3.336 0.317 15.738 1.00 90.75 198 LEU A N 1
ATOM 1486 C CA . LEU A 1 198 ? 4.275 0.906 14.783 1.00 90.75 198 LEU A CA 1
ATOM 1487 C C . LEU A 1 198 ? 3.703 0.884 13.369 1.00 90.75 198 LEU A C 1
ATOM 1489 O O . LEU A 1 198 ? 3.754 1.907 12.688 1.00 90.75 198 LEU A O 1
ATOM 1493 N N . PHE A 1 199 ? 3.122 -0.244 12.951 1.00 92.12 199 PHE A N 1
ATOM 1494 C CA . PHE A 1 199 ? 2.469 -0.350 11.653 1.00 92.12 199 PHE A CA 1
ATOM 1495 C C . PHE A 1 199 ? 1.321 0.649 11.514 1.00 92.12 199 PHE A C 1
ATOM 1497 O O . PHE A 1 199 ? 1.286 1.394 10.538 1.00 92.12 199 PHE A O 1
ATOM 1504 N N . ALA A 1 200 ? 0.414 0.704 12.492 1.00 89.81 200 ALA A N 1
ATOM 1505 C CA . ALA A 1 200 ? -0.760 1.562 12.422 1.00 89.81 200 ALA A CA 1
ATOM 1506 C C . ALA A 1 200 ? -0.389 3.046 12.294 1.00 89.81 200 ALA A C 1
ATOM 1508 O O . ALA A 1 200 ? -0.902 3.736 11.414 1.00 89.81 200 ALA A O 1
ATOM 1509 N N . ARG A 1 201 ? 0.582 3.520 13.082 1.00 91.50 201 ARG A N 1
ATOM 1510 C CA . ARG A 1 201 ? 1.041 4.918 13.013 1.00 91.50 201 ARG A CA 1
ATOM 1511 C C . ARG A 1 201 ? 1.852 5.216 11.757 1.00 91.50 201 ARG A C 1
ATOM 1513 O O . ARG A 1 201 ? 1.719 6.298 11.191 1.00 91.50 201 ARG A O 1
ATOM 1520 N N . ALA A 1 202 ? 2.660 4.268 11.282 1.00 92.88 202 ALA A N 1
ATOM 1521 C CA . ALA A 1 202 ? 3.350 4.404 10.002 1.00 92.88 202 ALA A CA 1
ATOM 1522 C C . ALA A 1 202 ? 2.355 4.487 8.830 1.00 92.88 202 ALA A C 1
ATOM 1524 O O . ALA A 1 202 ? 2.523 5.310 7.930 1.00 92.88 202 ALA A O 1
ATOM 1525 N N . PHE A 1 203 ? 1.292 3.678 8.869 1.00 94.56 203 PHE A N 1
ATOM 1526 C CA . PHE A 1 203 ? 0.213 3.694 7.887 1.00 94.56 203 PHE A CA 1
ATOM 1527 C C . PHE A 1 203 ? -0.529 5.032 7.868 1.00 94.56 203 PHE A C 1
ATOM 1529 O O . PHE A 1 203 ? -0.776 5.573 6.795 1.00 94.56 203 PHE A O 1
ATOM 1536 N N . GLU A 1 204 ? -0.830 5.609 9.034 1.00 91.69 204 GLU A N 1
ATOM 1537 C CA . GLU A 1 204 ? -1.426 6.948 9.121 1.00 91.69 204 GLU A CA 1
ATOM 1538 C C . GLU A 1 204 ? -0.554 8.013 8.454 1.00 91.69 204 GLU A C 1
ATOM 1540 O O . GLU A 1 204 ? -1.055 8.852 7.709 1.00 91.69 204 GLU A O 1
ATOM 1545 N N . VAL A 1 205 ? 0.758 7.966 8.690 1.00 91.94 205 VAL A N 1
ATOM 1546 C CA . VAL A 1 205 ? 1.705 8.922 8.106 1.00 91.94 205 VAL A CA 1
ATOM 1547 C C . VAL A 1 205 ? 1.773 8.773 6.584 1.00 91.94 205 VAL A C 1
ATOM 1549 O O . VAL A 1 205 ? 1.754 9.778 5.874 1.00 91.94 205 VAL A O 1
ATOM 1552 N N . TRP A 1 206 ? 1.784 7.538 6.072 1.00 93.56 206 TRP A N 1
ATOM 1553 C CA . TRP A 1 206 ? 1.692 7.268 4.634 1.00 93.56 206 TRP A CA 1
ATOM 1554 C C . TRP A 1 206 ? 0.386 7.778 4.021 1.00 93.56 206 TRP A C 1
ATOM 1556 O O . TRP A 1 206 ? 0.407 8.453 2.988 1.00 93.56 206 TRP A O 1
ATOM 1566 N N . LEU A 1 207 ? -0.744 7.470 4.657 1.00 94.19 207 LEU A N 1
ATOM 1567 C CA . LEU A 1 207 ? -2.063 7.814 4.146 1.00 94.19 207 LEU A CA 1
ATOM 1568 C C . LEU A 1 207 ? -2.247 9.330 4.103 1.00 94.19 207 LEU A C 1
ATOM 1570 O O . LEU A 1 207 ? -2.680 9.865 3.088 1.00 94.19 207 LEU A O 1
ATOM 1574 N N . GLU A 1 208 ? -1.857 10.035 5.166 1.00 90.69 208 GLU A N 1
ATOM 1575 C CA . GLU A 1 208 ? -1.959 11.490 5.199 1.00 90.69 208 GLU A CA 1
ATOM 1576 C C . GLU A 1 208 ? -1.066 12.153 4.139 1.00 90.69 208 GLU A C 1
ATOM 1578 O O . GLU A 1 208 ? -1.517 13.075 3.460 1.00 90.69 208 GLU A O 1
ATOM 1583 N N . ALA A 1 209 ? 0.172 11.676 3.955 1.00 89.62 209 ALA A N 1
ATOM 1584 C CA . ALA A 1 209 ? 1.058 12.181 2.906 1.00 89.62 209 ALA A CA 1
ATOM 1585 C C . ALA A 1 209 ? 0.441 11.980 1.512 1.00 89.62 209 ALA A C 1
ATOM 1587 O O . ALA A 1 209 ? 0.389 12.917 0.716 1.00 89.62 209 ALA A O 1
ATOM 1588 N N . THR A 1 210 ? -0.087 10.782 1.249 1.00 91.50 210 THR A N 1
ATOM 1589 C CA . THR A 1 210 ? -0.727 10.422 -0.025 1.00 91.50 210 THR A CA 1
ATOM 1590 C C . THR A 1 210 ? -1.954 11.289 -0.304 1.00 91.50 210 THR A C 1
ATOM 1592 O O . THR A 1 210 ? -2.092 11.839 -1.396 1.00 91.50 210 THR A O 1
ATOM 1595 N N . MET A 1 211 ? -2.824 11.477 0.692 1.00 90.94 211 MET A N 1
ATOM 1596 C CA . MET A 1 211 ? -4.021 12.309 0.554 1.00 90.94 211 MET A CA 1
ATOM 1597 C C . MET A 1 211 ? -3.676 13.778 0.311 1.00 90.94 211 MET A C 1
ATOM 1599 O O . MET A 1 211 ? -4.219 14.380 -0.616 1.00 90.94 211 MET A O 1
ATOM 1603 N N . LYS A 1 212 ? -2.736 14.341 1.082 1.00 88.62 212 LYS A N 1
ATOM 1604 C CA . LYS A 1 212 ? -2.302 15.737 0.924 1.00 88.62 212 LYS A CA 1
ATOM 1605 C C . LYS A 1 212 ? -1.680 15.991 -0.446 1.00 88.62 212 LYS A C 1
ATOM 1607 O O . LYS A 1 212 ? -2.030 16.982 -1.080 1.00 88.62 212 LYS A O 1
ATOM 1612 N N . ALA A 1 213 ? -0.832 15.084 -0.934 1.00 87.38 213 ALA A N 1
ATOM 1613 C CA . ALA A 1 213 ? -0.274 15.177 -2.284 1.00 87.38 213 ALA A CA 1
ATOM 1614 C C . ALA A 1 213 ? -1.368 15.132 -3.368 1.00 87.38 213 ALA A C 1
ATOM 1616 O O . ALA A 1 213 ? -1.246 15.781 -4.401 1.00 87.38 213 ALA A O 1
ATOM 1617 N N . GLY A 1 214 ? -2.464 14.405 -3.125 1.00 85.88 214 GLY A N 1
ATOM 1618 C CA . GLY A 1 214 ? -3.649 14.383 -3.987 1.00 85.88 214 GLY A CA 1
ATOM 1619 C C . GLY A 1 214 ? -4.626 15.552 -3.790 1.00 85.88 214 GLY A C 1
ATOM 1620 O O . GLY A 1 214 ? -5.721 15.509 -4.351 1.00 85.88 214 GLY A O 1
ATOM 1621 N N . GLY A 1 215 ? -4.294 16.562 -2.974 1.00 87.12 215 GLY A N 1
ATOM 1622 C CA . GLY A 1 215 ? -5.179 17.696 -2.669 1.00 87.12 215 GLY A CA 1
ATOM 1623 C C . GLY A 1 215 ? -6.413 17.331 -1.828 1.00 87.12 215 GLY A C 1
ATOM 1624 O O . GLY A 1 215 ? -7.410 18.060 -1.812 1.00 87.12 215 GLY A O 1
ATOM 1625 N N . GLN A 1 216 ? -6.380 16.185 -1.148 1.00 86.69 216 GLN A N 1
ATOM 1626 C CA . GLN A 1 216 ? -7.469 15.680 -0.317 1.00 86.69 216 GLN A CA 1
ATOM 1627 C C . GLN A 1 216 ? -7.181 15.932 1.162 1.00 86.69 216 GLN A C 1
ATOM 1629 O O . GLN A 1 216 ? -6.051 15.807 1.628 1.00 86.69 216 GLN A O 1
ATOM 1634 N N . ASP A 1 217 ? -8.236 16.254 1.905 1.00 84.62 217 ASP A N 1
ATOM 1635 C CA . ASP A 1 217 ? -8.193 16.392 3.357 1.00 84.62 217 ASP A CA 1
ATOM 1636 C C . ASP A 1 217 ? -9.462 15.772 3.941 1.00 84.62 217 ASP A C 1
ATOM 1638 O O . ASP A 1 217 ? -10.576 16.146 3.562 1.00 84.62 217 ASP A O 1
ATOM 1642 N N . ASN A 1 218 ? -9.277 14.788 4.819 1.00 86.44 218 ASN A N 1
ATOM 1643 C CA . ASN A 1 218 ? -10.347 14.083 5.508 1.00 86.44 218 ASN A CA 1
ATOM 1644 C C . ASN A 1 218 ? -9.892 13.788 6.947 1.00 86.44 218 ASN A C 1
ATOM 1646 O O . ASN A 1 218 ? -9.370 12.702 7.227 1.00 86.44 218 ASN A O 1
ATOM 1650 N N . PRO A 1 219 ? -10.096 14.735 7.879 1.00 81.25 219 PRO A N 1
ATOM 1651 C CA . PRO A 1 219 ? -9.624 14.597 9.253 1.00 81.25 219 PRO A CA 1
ATOM 1652 C C . PRO A 1 219 ? -10.311 13.455 10.007 1.00 81.25 219 PRO A C 1
ATOM 1654 O O . PRO A 1 219 ? -9.788 12.991 11.016 1.00 81.25 219 PRO A O 1
ATOM 1657 N N . PHE A 1 220 ? -11.465 12.973 9.542 1.00 79.19 220 PHE A N 1
ATOM 1658 C CA . PHE A 1 220 ? -12.123 11.805 10.122 1.00 79.19 220 PHE A CA 1
ATOM 1659 C C . PHE A 1 220 ? -11.401 10.500 9.747 1.00 79.19 220 PHE A C 1
ATOM 1661 O O . PHE A 1 220 ? -11.270 9.601 10.578 1.00 79.19 220 PHE A O 1
ATOM 1668 N N . LEU A 1 221 ? -10.881 10.410 8.519 1.00 86.31 221 LEU A N 1
ATOM 1669 C CA . LEU A 1 221 ? -10.069 9.282 8.071 1.00 86.31 221 LEU A CA 1
ATOM 1670 C C . LEU A 1 221 ? -8.701 9.271 8.760 1.00 86.31 221 LEU A C 1
ATOM 1672 O O . LEU A 1 221 ? -8.349 8.302 9.439 1.00 86.31 221 LEU A O 1
ATOM 1676 N N . VAL A 1 222 ? -7.938 10.349 8.580 1.00 87.06 222 VAL A N 1
ATOM 1677 C CA . VAL A 1 222 ? -6.557 10.468 9.047 1.00 87.06 222 VAL A CA 1
ATOM 1678 C C . VAL A 1 222 ? -6.255 11.913 9.423 1.00 87.06 222 VAL A C 1
ATOM 1680 O O . VAL A 1 222 ? -6.612 12.851 8.718 1.00 87.06 222 VAL A O 1
ATOM 1683 N N . SER A 1 223 ? -5.587 12.104 10.555 1.00 79.94 223 SER A N 1
ATOM 1684 C CA . SER A 1 223 ? -5.035 13.403 10.918 1.00 79.94 223 SER A CA 1
ATOM 1685 C C . SER A 1 223 ? -3.864 13.205 11.863 1.00 79.94 223 SER A C 1
ATOM 1687 O O . SER A 1 223 ? -4.036 12.923 13.055 1.00 79.94 223 SER A O 1
ATOM 1689 N N . THR A 1 224 ? -2.661 13.392 11.327 1.00 66.38 224 THR A N 1
ATOM 1690 C CA . THR A 1 224 ? -1.410 13.267 12.080 1.00 66.38 224 THR A CA 1
ATOM 1691 C C . THR A 1 224 ? -1.101 14.507 12.935 1.00 66.38 224 THR A C 1
ATOM 1693 O O . THR A 1 224 ? -0.041 14.582 13.552 1.00 66.38 224 THR A O 1
ATOM 1696 N N . ASN A 1 225 ? -2.011 15.490 12.954 1.00 57.78 225 ASN A N 1
ATOM 1697 C CA . ASN A 1 225 ? -1.933 16.712 13.762 1.00 57.78 225 ASN A CA 1
ATOM 1698 C C . ASN A 1 225 ? -3.187 16.926 14.640 1.00 57.78 225 ASN A C 1
ATOM 1700 O O . ASN A 1 225 ? -3.176 17.796 15.506 1.00 57.78 225 ASN A O 1
ATOM 1704 N N . GLY A 1 226 ? -4.276 16.174 14.409 1.00 48.56 226 GLY A N 1
ATOM 1705 C CA . GLY A 1 226 ? -5.607 16.443 14.975 1.00 48.56 226 GLY A CA 1
ATOM 1706 C C . GLY A 1 226 ? -6.113 15.467 16.046 1.00 48.56 226 GLY A C 1
ATOM 1707 O O . GLY A 1 226 ? -7.110 15.771 16.701 1.00 48.56 226 GLY A O 1
ATOM 1708 N N . ARG A 1 227 ? -5.451 14.322 16.283 1.00 51.22 227 ARG A N 1
ATOM 1709 C CA . ARG A 1 227 ? -5.690 13.529 17.508 1.00 51.22 227 ARG A CA 1
ATOM 1710 C C . ARG A 1 227 ? -5.353 14.409 18.708 1.00 51.22 227 ARG A C 1
ATOM 1712 O O . ARG A 1 227 ? -4.270 14.989 18.742 1.00 51.22 227 ARG A O 1
ATOM 1719 N N . GLY A 1 228 ? -6.295 14.540 19.645 1.00 40.75 228 GLY A N 1
ATOM 1720 C CA . GLY A 1 228 ? -6.216 15.480 20.762 1.00 40.75 228 GLY A CA 1
ATOM 1721 C C . GLY A 1 228 ? -4.809 15.572 21.353 1.00 40.75 228 GLY A C 1
ATOM 1722 O O . GLY A 1 228 ? -4.243 14.548 21.707 1.00 40.75 228 GLY A O 1
ATOM 1723 N N . LEU A 1 229 ? -4.293 16.805 21.386 1.00 34.88 229 LEU A N 1
ATOM 1724 C CA . LEU A 1 229 ? -3.099 17.410 22.011 1.00 34.88 229 LEU A CA 1
ATOM 1725 C C . LEU A 1 229 ? -2.104 16.586 22.880 1.00 34.88 229 LEU A C 1
ATOM 1727 O O . LEU A 1 229 ? -1.008 17.083 23.114 1.00 34.88 229 LEU A O 1
ATOM 1731 N N . GLY A 1 230 ? -2.413 15.384 23.371 1.00 40.41 230 GLY A N 1
ATOM 1732 C CA . GLY A 1 230 ? -1.556 14.551 24.223 1.00 40.41 230 GLY A CA 1
ATOM 1733 C C . GLY A 1 230 ? -0.610 13.587 23.491 1.00 40.41 230 GLY A C 1
ATOM 1734 O O . GLY A 1 230 ? 0.555 13.503 23.871 1.00 40.41 230 GLY A O 1
ATOM 1735 N N . ASP A 1 231 ? -1.044 12.893 22.430 1.00 45.47 231 ASP A N 1
ATOM 1736 C CA . ASP A 1 231 ? -0.206 11.849 21.799 1.00 45.47 231 ASP A CA 1
ATOM 1737 C C . ASP A 1 231 ? 0.866 12.427 20.857 1.00 45.47 231 ASP A C 1
ATOM 1739 O O . ASP A 1 231 ? 1.984 11.914 20.814 1.00 45.47 231 ASP A O 1
ATOM 1743 N N . TYR A 1 232 ? 0.609 13.547 20.171 1.00 47.09 232 TYR A N 1
ATOM 1744 C CA . TYR A 1 232 ? 1.651 14.233 19.386 1.00 47.09 232 TYR A CA 1
ATOM 1745 C C . TYR A 1 232 ? 2.691 14.929 20.263 1.00 47.09 232 TYR A C 1
ATOM 1747 O O . TYR A 1 232 ? 3.871 14.940 19.919 1.00 47.09 232 TYR A O 1
ATOM 1755 N N . ALA A 1 233 ? 2.278 15.429 21.431 1.00 43.00 233 ALA A N 1
ATOM 1756 C CA . ALA A 1 233 ? 3.186 15.983 22.433 1.00 43.00 233 ALA A CA 1
ATOM 1757 C C . ALA A 1 233 ? 4.044 14.902 23.120 1.00 43.00 233 ALA A C 1
ATOM 1759 O O . ALA A 1 233 ? 5.066 15.227 23.719 1.00 43.00 233 ALA A O 1
ATOM 1760 N N . SER A 1 234 ? 3.661 13.622 23.016 1.00 53.50 234 SER A N 1
ATOM 1761 C CA . SER A 1 234 ? 4.398 12.498 23.611 1.00 53.50 234 SER A CA 1
ATOM 1762 C C . SER A 1 234 ? 5.591 12.010 22.776 1.00 53.50 234 SER A C 1
ATOM 1764 O O . SER A 1 234 ? 6.376 11.194 23.256 1.00 53.50 234 SER A O 1
ATOM 1766 N N . GLY A 1 235 ? 5.747 12.509 21.541 1.00 68.50 235 GLY A N 1
ATOM 1767 C CA . GLY A 1 235 ? 6.882 12.185 20.674 1.00 68.50 235 GLY A CA 1
ATOM 1768 C C . GLY A 1 235 ? 6.845 10.783 20.064 1.00 68.50 235 GLY A C 1
ATOM 1769 O O . GLY A 1 235 ? 7.880 10.309 19.630 1.00 68.50 235 GLY A O 1
ATOM 1770 N N . VAL A 1 236 ? 5.690 10.107 20.031 1.00 79.19 236 VAL A N 1
ATOM 1771 C CA . VAL A 1 236 ? 5.590 8.698 19.594 1.00 79.19 236 VAL A CA 1
ATOM 1772 C C . VAL A 1 236 ? 5.304 8.486 18.102 1.00 79.19 236 VAL A C 1
ATOM 1774 O O . VAL A 1 236 ? 5.281 7.347 17.640 1.00 79.19 236 VAL A O 1
ATOM 1777 N N . TYR A 1 237 ? 5.051 9.559 17.353 1.00 84.81 237 TYR A N 1
ATOM 1778 C CA . TYR A 1 237 ? 4.969 9.544 15.887 1.00 84.81 237 TYR A CA 1
ATOM 1779 C C . TYR A 1 237 ? 6.313 9.965 15.287 1.00 84.81 237 TYR A C 1
ATOM 1781 O O . TYR A 1 237 ? 6.986 10.796 15.900 1.00 84.81 237 TYR A O 1
ATOM 1789 N N . PRO A 1 238 ? 6.666 9.497 14.072 1.00 84.44 238 PRO A N 1
ATOM 1790 C CA . PRO A 1 238 ? 7.855 9.988 13.384 1.00 84.44 238 PRO A CA 1
ATOM 1791 C C . PRO A 1 238 ? 7.766 11.505 13.174 1.00 84.44 238 PRO A C 1
ATOM 1793 O O . PRO A 1 238 ? 6.672 12.074 13.054 1.00 84.44 238 PRO A O 1
ATOM 1796 N N . GLN A 1 239 ? 8.919 12.170 13.133 1.00 79.31 239 GLN A N 1
ATOM 1797 C CA . GLN A 1 2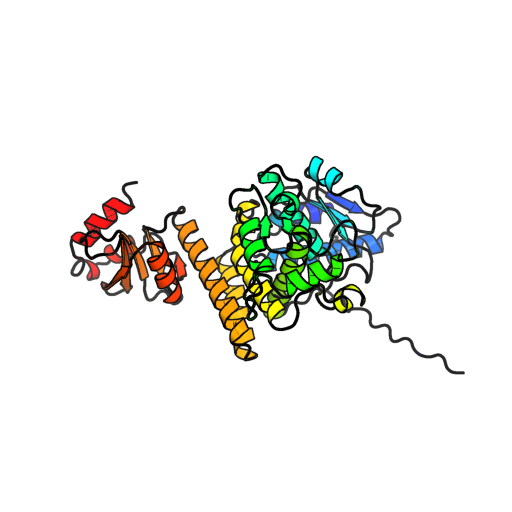39 ? 9.023 13.635 13.084 1.00 79.31 239 GLN A CA 1
ATOM 1798 C C . GLN A 1 239 ? 9.816 14.104 11.859 1.00 79.31 239 GLN A C 1
ATOM 1800 O O . GLN A 1 239 ? 10.695 13.394 11.375 1.00 79.31 239 GLN A O 1
ATOM 1805 N N . ALA A 1 240 ? 9.519 15.314 11.374 1.00 78.00 240 ALA A N 1
ATOM 1806 C CA . ALA A 1 240 ? 10.221 15.948 10.250 1.00 78.00 240 ALA A CA 1
ATOM 1807 C C . ALA A 1 240 ? 10.407 14.989 9.048 1.00 78.00 240 ALA A C 1
ATOM 1809 O O . ALA A 1 240 ? 9.462 14.300 8.658 1.00 78.00 240 ALA A O 1
ATOM 1810 N N . ASP A 1 241 ? 11.614 14.907 8.483 1.00 75.62 241 ASP A N 1
ATOM 1811 C CA . ASP A 1 241 ? 11.919 14.056 7.325 1.00 75.62 241 ASP A CA 1
ATOM 1812 C C . ASP A 1 241 ? 11.728 12.555 7.593 1.00 75.62 241 ASP A C 1
ATOM 1814 O O . ASP A 1 241 ? 11.528 11.778 6.656 1.00 75.62 241 ASP A O 1
ATOM 1818 N N . GLU A 1 242 ? 11.752 12.110 8.857 1.00 82.38 242 GLU A N 1
ATOM 1819 C CA . GLU A 1 242 ? 11.465 10.712 9.183 1.00 82.38 242 GLU A CA 1
ATOM 1820 C C . GLU A 1 242 ? 10.025 10.335 8.826 1.00 82.38 242 GLU A C 1
ATOM 1822 O O . GLU A 1 242 ? 9.801 9.213 8.374 1.00 82.38 242 GLU A O 1
ATOM 1827 N N . ARG A 1 243 ? 9.060 11.266 8.935 1.00 85.12 243 ARG A N 1
ATOM 1828 C CA . ARG A 1 243 ? 7.669 11.011 8.519 1.00 85.12 243 ARG A CA 1
ATOM 1829 C C . ARG A 1 243 ? 7.609 10.542 7.078 1.00 85.12 243 ARG A C 1
ATOM 1831 O O . ARG A 1 243 ? 6.956 9.554 6.766 1.00 85.12 243 ARG A O 1
ATOM 1838 N N . GLN A 1 244 ? 8.330 11.237 6.213 1.00 83.50 244 GLN A N 1
ATOM 1839 C CA . GLN A 1 244 ? 8.327 10.957 4.790 1.00 83.50 244 GLN A CA 1
ATOM 1840 C C . GLN A 1 244 ? 9.084 9.670 4.450 1.00 83.50 244 GLN A C 1
ATOM 1842 O O . GLN A 1 244 ? 8.635 8.905 3.601 1.00 83.50 244 GLN A O 1
ATOM 1847 N N . ARG A 1 245 ? 10.185 9.367 5.153 1.00 82.50 245 ARG A N 1
ATOM 1848 C CA . ARG A 1 245 ? 10.879 8.075 5.005 1.00 82.50 245 ARG A CA 1
ATOM 1849 C C . ARG A 1 245 ? 10.007 6.899 5.446 1.00 82.50 245 ARG A C 1
ATOM 1851 O O . ARG A 1 245 ? 9.942 5.895 4.742 1.00 82.50 245 ARG A O 1
ATOM 1858 N N . VAL A 1 246 ? 9.316 7.033 6.578 1.00 88.44 246 VAL A N 1
ATOM 1859 C CA . VAL A 1 246 ? 8.354 6.036 7.072 1.00 88.44 246 VAL A CA 1
ATOM 1860 C C . VAL A 1 246 ? 7.202 5.867 6.084 1.00 88.44 246 VAL A C 1
ATOM 1862 O O . VAL A 1 246 ? 6.865 4.737 5.736 1.00 88.44 246 VAL A O 1
ATOM 1865 N N . ALA A 1 247 ? 6.646 6.971 5.577 1.00 90.31 247 ALA A N 1
ATOM 1866 C CA . ALA A 1 247 ? 5.609 6.934 4.554 1.00 90.31 247 ALA A CA 1
ATOM 1867 C C . ALA A 1 247 ? 6.076 6.185 3.298 1.00 90.31 247 ALA A C 1
ATOM 1869 O O . ALA A 1 247 ? 5.390 5.273 2.843 1.00 90.31 247 ALA A O 1
ATOM 1870 N N . ALA A 1 248 ? 7.265 6.502 2.781 1.00 87.75 248 ALA A N 1
ATOM 1871 C CA . ALA A 1 248 ? 7.830 5.832 1.614 1.00 87.75 248 ALA A CA 1
ATOM 1872 C C . ALA A 1 248 ? 8.029 4.322 1.848 1.00 87.75 248 ALA A C 1
ATOM 1874 O O . ALA A 1 248 ? 7.714 3.523 0.966 1.00 87.75 248 ALA A O 1
ATOM 1875 N N . ALA A 1 249 ? 8.485 3.916 3.041 1.00 88.44 249 ALA A N 1
ATOM 1876 C CA . ALA A 1 249 ? 8.648 2.505 3.401 1.00 88.44 249 ALA A CA 1
ATOM 1877 C C . ALA A 1 249 ? 7.310 1.747 3.427 1.00 88.44 249 ALA A C 1
ATOM 1879 O O . ALA A 1 249 ? 7.213 0.651 2.870 1.00 88.44 249 ALA A O 1
ATOM 1880 N N . VAL A 1 250 ? 6.261 2.340 4.015 1.00 92.00 250 VAL A N 1
ATOM 1881 C CA . VAL A 1 250 ? 4.909 1.763 3.958 1.00 92.00 250 VAL A CA 1
ATOM 1882 C C . VAL A 1 250 ? 4.441 1.677 2.513 1.00 92.00 250 VAL A C 1
ATOM 1884 O O . VAL A 1 250 ? 4.060 0.596 2.075 1.00 92.00 250 VAL A O 1
ATOM 1887 N N . GLY A 1 251 ? 4.530 2.771 1.754 1.00 91.00 251 GLY A N 1
ATOM 1888 C CA . GLY A 1 251 ? 4.104 2.818 0.358 1.00 91.00 251 GLY A CA 1
ATOM 1889 C C . GLY A 1 251 ? 4.753 1.722 -0.487 1.00 91.00 251 GLY A C 1
ATOM 1890 O O . GLY A 1 251 ? 4.052 1.023 -1.211 1.00 91.00 251 GLY A O 1
ATOM 1891 N N . ALA A 1 252 ? 6.063 1.510 -0.345 1.00 87.94 252 ALA A N 1
ATOM 1892 C CA . ALA A 1 252 ? 6.807 0.498 -1.097 1.00 87.94 252 ALA A CA 1
ATOM 1893 C C . ALA A 1 252 ? 6.316 -0.943 -0.863 1.00 87.94 252 ALA A C 1
ATOM 1895 O O . ALA A 1 252 ? 6.434 -1.784 -1.751 1.00 87.94 252 ALA A O 1
ATOM 1896 N N . ARG A 1 253 ? 5.792 -1.246 0.332 1.00 88.69 253 ARG A N 1
ATOM 1897 C CA . ARG A 1 253 ? 5.367 -2.601 0.737 1.00 88.69 253 ARG A CA 1
ATOM 1898 C C . ARG A 1 253 ? 3.857 -2.800 0.689 1.00 88.69 253 ARG A C 1
ATOM 1900 O O . ARG A 1 253 ? 3.391 -3.937 0.614 1.00 88.69 253 ARG A O 1
ATOM 1907 N N . LEU A 1 254 ? 3.091 -1.715 0.767 1.00 92.12 254 LEU A N 1
ATOM 1908 C CA . LEU A 1 254 ? 1.645 -1.757 0.933 1.00 92.12 254 LEU A CA 1
ATOM 1909 C C . LEU A 1 254 ? 0.927 -2.505 -0.200 1.00 92.12 254 LEU A C 1
ATOM 1911 O O . LEU A 1 254 ? 0.098 -3.345 0.133 1.00 92.12 254 LEU A O 1
ATOM 1915 N N . PRO A 1 255 ? 1.249 -2.327 -1.496 1.00 91.00 255 PRO A N 1
ATOM 1916 C CA . PRO A 1 255 ? 0.569 -3.063 -2.563 1.00 91.00 255 PRO A CA 1
ATOM 1917 C C . PRO A 1 255 ? 0.684 -4.580 -2.405 1.00 91.00 255 PRO A C 1
ATOM 1919 O O . PRO A 1 255 ? -0.315 -5.289 -2.506 1.00 91.00 255 PRO A O 1
ATOM 1922 N N . THR A 1 256 ? 1.875 -5.076 -2.068 1.00 87.62 256 THR A N 1
ATOM 1923 C CA . THR A 1 256 ? 2.112 -6.505 -1.835 1.00 87.62 256 THR A CA 1
ATOM 1924 C C . THR A 1 256 ? 1.387 -6.995 -0.579 1.00 87.62 256 THR A C 1
ATOM 1926 O O . THR A 1 256 ? 0.833 -8.092 -0.576 1.00 87.62 256 THR A O 1
ATOM 1929 N N . LEU A 1 257 ? 1.324 -6.180 0.483 1.00 90.50 257 LEU A N 1
ATOM 1930 C CA . LEU A 1 257 ? 0.535 -6.489 1.684 1.00 90.50 257 LEU A CA 1
ATOM 1931 C C . LEU A 1 257 ? -0.969 -6.576 1.374 1.00 90.50 257 LEU A C 1
ATOM 1933 O O . LEU A 1 257 ? -1.636 -7.496 1.842 1.00 90.50 257 LEU A O 1
ATOM 1937 N N . LEU A 1 258 ? -1.501 -5.658 0.562 1.00 93.12 258 LEU A N 1
ATOM 1938 C CA . LEU A 1 258 ? -2.901 -5.664 0.126 1.00 93.12 258 LEU A CA 1
ATOM 1939 C C . LEU A 1 258 ? -3.211 -6.905 -0.723 1.00 93.12 258 LEU A C 1
ATOM 1941 O O . LEU A 1 258 ? -4.218 -7.572 -0.488 1.00 93.12 258 LEU A O 1
ATOM 1945 N N . GLN A 1 259 ? -2.323 -7.262 -1.655 1.00 89.69 259 GLN A N 1
ATOM 1946 C CA . GLN A 1 259 ? -2.444 -8.486 -2.453 1.00 89.69 259 GLN A CA 1
ATOM 1947 C C . GLN A 1 259 ? -2.424 -9.744 -1.582 1.00 89.69 259 GLN A C 1
ATOM 1949 O O . GLN A 1 259 ? -3.299 -10.597 -1.716 1.00 89.69 259 GLN A O 1
ATOM 1954 N N . ALA A 1 260 ? -1.495 -9.833 -0.626 1.00 87.25 260 ALA A N 1
ATOM 1955 C CA . ALA A 1 260 ? -1.434 -10.941 0.326 1.00 87.25 260 ALA A CA 1
ATOM 1956 C C . ALA A 1 260 ? -2.681 -11.025 1.225 1.00 87.25 260 ALA A C 1
ATOM 1958 O O . ALA A 1 260 ? -3.080 -12.114 1.636 1.00 87.25 260 ALA A O 1
ATOM 1959 N N . ALA A 1 261 ? -3.337 -9.894 1.498 1.00 89.38 261 ALA A N 1
ATOM 1960 C CA . ALA A 1 261 ? -4.615 -9.863 2.201 1.00 89.38 261 ALA A CA 1
ATOM 1961 C C . ALA A 1 261 ? -5.797 -10.357 1.340 1.00 89.38 261 ALA A C 1
ATOM 1963 O O . ALA A 1 261 ? -6.865 -10.640 1.890 1.00 89.38 261 ALA A O 1
ATOM 1964 N N . GLY A 1 262 ? -5.612 -10.510 0.025 1.00 90.38 262 GLY A N 1
ATOM 1965 C CA . GLY A 1 262 ? -6.645 -10.903 -0.936 1.00 90.38 262 GLY A CA 1
ATOM 1966 C C . GLY A 1 262 ? -7.346 -9.723 -1.615 1.00 90.38 262 GLY A C 1
ATOM 1967 O O . GLY A 1 262 ? -8.451 -9.894 -2.129 1.00 90.38 262 GLY A O 1
ATOM 1968 N N . MET A 1 263 ? -6.742 -8.532 -1.592 1.00 93.31 263 MET A N 1
ATOM 1969 C CA . MET A 1 263 ? -7.206 -7.362 -2.344 1.00 93.31 263 MET A CA 1
ATOM 1970 C C . MET A 1 263 ? -6.479 -7.254 -3.692 1.00 93.31 263 MET A C 1
ATOM 1972 O O . MET A 1 263 ? -5.437 -7.866 -3.906 1.00 93.31 263 MET A O 1
ATOM 1976 N N . ASN A 1 264 ? -7.012 -6.444 -4.602 1.00 91.25 264 ASN A N 1
ATOM 1977 C CA . ASN A 1 264 ? -6.442 -6.198 -5.921 1.00 91.25 264 ASN A CA 1
ATOM 1978 C C . ASN A 1 264 ? -6.203 -4.691 -6.123 1.00 91.25 264 ASN A C 1
ATOM 1980 O O . ASN A 1 264 ? -7.075 -4.012 -6.673 1.00 91.25 264 ASN A O 1
ATOM 1984 N N . PRO A 1 265 ? -5.077 -4.146 -5.624 1.00 92.38 265 PRO A N 1
ATOM 1985 C CA . PRO A 1 265 ? -4.724 -2.752 -5.853 1.00 92.38 265 PRO A CA 1
ATOM 1986 C C . PRO A 1 265 ? -4.370 -2.503 -7.324 1.00 92.38 265 PRO A C 1
ATOM 1988 O O . PRO A 1 265 ? -3.612 -3.263 -7.930 1.00 92.38 265 PRO A O 1
ATOM 1991 N N . ASP A 1 266 ? -4.859 -1.399 -7.885 1.00 91.06 266 ASP A N 1
ATOM 1992 C CA . ASP A 1 266 ? -4.419 -0.891 -9.181 1.00 91.06 266 ASP A CA 1
ATOM 1993 C C . ASP A 1 266 ? -2.995 -0.344 -9.045 1.00 91.06 266 ASP A C 1
ATOM 1995 O O . ASP A 1 266 ? -2.760 0.805 -8.665 1.00 91.06 266 ASP A O 1
ATOM 1999 N N . ILE A 1 267 ? -2.019 -1.194 -9.364 1.00 86.19 267 ILE A N 1
ATOM 2000 C CA . ILE A 1 267 ? -0.600 -0.854 -9.247 1.00 86.19 267 ILE A CA 1
ATOM 2001 C C . ILE A 1 267 ? -0.217 0.343 -10.131 1.00 86.19 267 ILE A C 1
ATOM 2003 O O . ILE A 1 267 ? 0.711 1.077 -9.796 1.00 86.19 267 ILE A O 1
ATOM 2007 N N . GLY A 1 268 ? -0.923 0.572 -11.245 1.00 83.50 268 GLY A N 1
ATOM 2008 C CA . GLY A 1 268 ? -0.702 1.751 -12.080 1.00 83.50 268 GLY A CA 1
ATOM 2009 C C . GLY A 1 268 ? -1.046 3.040 -11.334 1.00 83.50 268 GLY A C 1
ATOM 2010 O O . GLY A 1 268 ? -0.248 3.976 -11.331 1.00 83.50 268 GLY A O 1
ATOM 2011 N N . GLN A 1 269 ? -2.189 3.060 -10.645 1.00 88.94 269 GLN A N 1
ATOM 2012 C CA . GLN A 1 269 ? -2.604 4.193 -9.809 1.00 88.94 269 GLN A CA 1
ATOM 2013 C C . GLN A 1 269 ? -1.718 4.369 -8.570 1.00 88.94 269 GLN A C 1
ATOM 2015 O O . GLN A 1 269 ? -1.394 5.505 -8.212 1.00 88.94 269 GLN A O 1
ATOM 2020 N N . VAL A 1 270 ? -1.262 3.270 -7.954 1.00 90.56 270 VAL A N 1
ATOM 2021 C CA . VAL A 1 270 ? -0.304 3.329 -6.835 1.00 90.56 270 VAL A CA 1
ATOM 2022 C C . VAL A 1 270 ? 0.971 4.046 -7.270 1.00 90.56 270 VAL A C 1
ATOM 2024 O O . VAL A 1 270 ? 1.408 4.989 -6.612 1.00 90.56 270 VAL A O 1
ATOM 2027 N N . VAL A 1 271 ? 1.557 3.616 -8.390 1.00 86.62 271 VAL A N 1
ATOM 2028 C CA . VAL A 1 271 ? 2.772 4.229 -8.937 1.00 86.62 271 VAL A CA 1
ATOM 2029 C C . VAL A 1 271 ? 2.539 5.704 -9.234 1.00 86.62 271 VAL A C 1
ATOM 2031 O O . VAL A 1 271 ? 3.335 6.533 -8.804 1.00 86.62 271 VAL A O 1
ATOM 2034 N N . ALA A 1 272 ? 1.448 6.047 -9.925 1.00 87.25 272 ALA A N 1
ATOM 2035 C CA . ALA A 1 272 ? 1.135 7.437 -10.244 1.00 87.25 272 ALA A CA 1
ATOM 2036 C C . ALA A 1 272 ? 1.034 8.306 -8.975 1.00 87.25 272 ALA A C 1
ATOM 2038 O O . ALA A 1 272 ? 1.537 9.428 -8.946 1.00 87.25 272 ALA A O 1
ATOM 2039 N N . SER A 1 273 ? 0.457 7.764 -7.898 1.00 89.75 273 SER A N 1
ATOM 2040 C CA . SER A 1 273 ? 0.370 8.454 -6.605 1.00 89.75 273 SER A CA 1
ATOM 2041 C C . SER A 1 273 ? 1.747 8.673 -5.968 1.00 89.75 273 SER A C 1
ATOM 2043 O O . SER A 1 273 ? 2.020 9.750 -5.440 1.00 89.75 273 SER A O 1
ATOM 2045 N N . MET A 1 274 ? 2.651 7.690 -6.053 1.00 89.69 274 MET A N 1
ATOM 2046 C CA . MET A 1 274 ? 4.030 7.841 -5.570 1.00 89.69 274 MET A CA 1
ATOM 2047 C C . MET A 1 274 ? 4.829 8.848 -6.394 1.00 89.69 274 MET A C 1
ATOM 2049 O O . MET A 1 274 ? 5.613 9.612 -5.845 1.00 89.69 274 MET A O 1
ATOM 2053 N N . GLU A 1 275 ? 4.636 8.870 -7.707 1.00 88.19 275 GLU A N 1
ATOM 2054 C CA . GLU A 1 275 ? 5.299 9.826 -8.594 1.00 88.19 275 GLU A CA 1
ATOM 2055 C C . GLU A 1 275 ? 4.825 11.254 -8.350 1.00 88.19 275 GLU A C 1
ATOM 2057 O O . GLU A 1 275 ? 5.636 12.177 -8.372 1.00 88.19 275 GLU A O 1
ATOM 2062 N N . ASN A 1 276 ? 3.543 11.430 -8.030 1.00 90.69 276 ASN A N 1
ATOM 2063 C CA . ASN A 1 276 ? 3.026 12.707 -7.560 1.00 90.69 276 ASN A CA 1
ATOM 2064 C C . ASN A 1 276 ? 3.713 13.141 -6.251 1.00 90.69 276 ASN A C 1
ATOM 2066 O O . ASN A 1 276 ? 4.157 14.278 -6.131 1.00 90.69 276 ASN A O 1
ATOM 2070 N N . LEU A 1 277 ? 3.899 12.224 -5.295 1.00 89.38 277 LEU A N 1
ATOM 2071 C CA . LEU A 1 277 ? 4.662 12.496 -4.069 1.00 89.38 277 LEU A CA 1
ATOM 2072 C C . LEU A 1 277 ? 6.127 12.856 -4.352 1.00 89.38 277 LEU A C 1
ATOM 2074 O O . LEU A 1 277 ? 6.668 13.747 -3.699 1.00 89.38 277 LEU A O 1
ATOM 2078 N N . VAL A 1 278 ? 6.770 12.210 -5.329 1.00 89.50 278 VAL A N 1
ATOM 2079 C CA . VAL A 1 278 ? 8.112 12.600 -5.787 1.00 89.50 278 VAL A CA 1
ATOM 2080 C C . VAL A 1 278 ? 8.099 14.036 -6.310 1.00 89.50 278 VAL A C 1
ATOM 2082 O O . VAL A 1 278 ? 8.933 14.830 -5.882 1.00 89.50 278 VAL A O 1
ATOM 2085 N N . ALA A 1 279 ? 7.155 14.380 -7.190 1.00 89.31 279 ALA A N 1
ATOM 2086 C CA . ALA A 1 279 ? 7.051 15.711 -7.785 1.00 89.31 279 ALA A CA 1
ATOM 2087 C C . ALA A 1 279 ? 6.834 16.802 -6.724 1.00 89.31 279 ALA A C 1
ATOM 2089 O O . ALA A 1 279 ? 7.622 17.744 -6.664 1.00 89.31 279 ALA A O 1
ATOM 2090 N N . VAL A 1 280 ? 5.863 16.615 -5.823 1.00 88.38 280 VAL A N 1
ATOM 2091 C CA . VAL A 1 280 ? 5.580 17.543 -4.713 1.00 88.38 280 VAL A CA 1
ATOM 2092 C C . VAL A 1 280 ? 6.829 17.785 -3.858 1.00 88.38 280 VAL A C 1
ATOM 2094 O O . VAL A 1 280 ? 7.180 18.924 -3.569 1.00 88.38 280 VAL A O 1
ATOM 2097 N N . ASN A 1 281 ? 7.573 16.732 -3.502 1.00 86.12 281 ASN A N 1
ATOM 2098 C CA . ASN A 1 281 ? 8.776 16.892 -2.678 1.00 86.12 281 ASN A CA 1
ATOM 2099 C C . ASN A 1 281 ? 9.962 17.516 -3.435 1.00 86.12 281 ASN A C 1
ATOM 2101 O O . ASN A 1 281 ? 10.827 18.128 -2.806 1.00 86.12 281 ASN A O 1
ATOM 2105 N N . ILE A 1 282 ? 10.029 17.382 -4.765 1.00 88.44 282 ILE A N 1
ATOM 2106 C CA . ILE A 1 282 ? 11.000 18.116 -5.590 1.00 88.44 282 ILE A CA 1
ATOM 2107 C C . ILE A 1 282 ? 10.659 19.610 -5.596 1.00 88.44 282 ILE A C 1
ATOM 2109 O O . ILE A 1 282 ? 11.559 20.430 -5.406 1.00 88.44 282 ILE A O 1
ATOM 2113 N N . GLU A 1 283 ? 9.384 19.960 -5.777 1.00 89.31 283 GLU A N 1
ATOM 2114 C CA . GLU A 1 283 ? 8.902 21.348 -5.748 1.00 89.31 283 GLU A CA 1
ATOM 2115 C C . GLU A 1 283 ? 9.185 22.015 -4.393 1.00 89.31 283 GLU A C 1
ATOM 2117 O O . GLU A 1 283 ? 9.723 23.124 -4.347 1.00 89.31 283 GLU A O 1
ATOM 2122 N N . ASP A 1 284 ? 8.964 21.283 -3.299 1.00 85.44 284 ASP A N 1
ATOM 2123 C CA . ASP A 1 284 ? 9.270 21.711 -1.928 1.00 85.44 284 ASP A CA 1
ATOM 2124 C C . ASP A 1 284 ? 10.775 21.679 -1.584 1.00 85.44 284 ASP A C 1
ATOM 2126 O O . ASP A 1 284 ? 11.175 21.988 -0.459 1.00 85.44 284 ASP A O 1
ATOM 2130 N N . LYS A 1 285 ? 11.642 21.319 -2.543 1.00 86.75 285 LYS A N 1
ATOM 2131 C CA . LYS A 1 285 ? 13.106 21.195 -2.391 1.00 86.75 285 LYS A CA 1
ATOM 2132 C C . LYS A 1 285 ? 13.548 20.178 -1.329 1.00 86.75 285 LYS A C 1
ATOM 2134 O O . LYS A 1 285 ? 14.694 20.221 -0.875 1.00 86.75 285 LYS A O 1
ATOM 2139 N N . ASN A 1 286 ? 12.698 19.215 -0.974 1.00 83.88 286 ASN A N 1
ATOM 2140 C CA . ASN A 1 286 ? 13.035 18.128 -0.058 1.00 83.88 286 ASN A CA 1
ATOM 2141 C C . ASN A 1 286 ? 13.604 16.915 -0.819 1.00 83.88 286 ASN A C 1
ATOM 2143 O O . ASN A 1 286 ? 12.980 15.860 -0.949 1.00 83.88 286 ASN A O 1
ATOM 2147 N N . LEU A 1 287 ? 14.818 17.071 -1.356 1.00 83.62 287 LEU A N 1
ATOM 2148 C CA . LEU A 1 287 ? 15.431 16.102 -2.277 1.00 83.62 287 LEU A CA 1
ATOM 2149 C C . LEU A 1 287 ? 15.711 14.729 -1.647 1.00 83.62 287 LEU A C 1
ATOM 2151 O O . LEU A 1 287 ? 15.624 13.710 -2.332 1.00 83.62 287 LEU A O 1
ATOM 2155 N N . ILE A 1 288 ? 16.021 14.681 -0.347 1.00 80.81 288 ILE A N 1
ATOM 2156 C CA . ILE A 1 288 ? 16.226 13.417 0.381 1.00 80.81 288 ILE A CA 1
ATOM 2157 C C . ILE A 1 288 ? 14.919 12.621 0.403 1.00 80.81 288 ILE A C 1
ATOM 2159 O O . ILE A 1 288 ? 14.905 11.419 0.132 1.00 80.81 288 ILE A O 1
ATOM 2163 N N . VAL A 1 289 ? 13.811 13.305 0.686 1.00 80.75 289 VAL A N 1
ATOM 2164 C CA . VAL A 1 289 ? 12.483 12.700 0.694 1.00 80.75 289 VAL A CA 1
ATOM 2165 C C . VAL A 1 289 ? 12.041 12.298 -0.710 1.00 80.75 289 VAL A C 1
ATOM 2167 O O . VAL A 1 289 ? 11.548 11.183 -0.889 1.00 80.75 289 VAL A O 1
ATOM 2170 N N . ALA A 1 290 ? 12.259 13.152 -1.712 1.00 84.69 290 ALA A N 1
ATOM 2171 C CA . ALA A 1 290 ? 11.983 12.806 -3.103 1.00 84.69 290 ALA A CA 1
ATOM 2172 C C . ALA A 1 290 ? 12.735 11.527 -3.513 1.00 84.69 290 ALA A C 1
ATOM 2174 O O . ALA A 1 290 ? 12.138 10.620 -4.089 1.00 84.69 290 ALA A O 1
ATOM 2175 N N . GLY A 1 291 ? 14.010 11.396 -3.129 1.00 85.50 291 GLY A N 1
ATOM 2176 C CA . GLY A 1 291 ? 14.805 10.189 -3.356 1.00 85.50 291 GLY A CA 1
ATOM 2177 C C . GLY A 1 291 ? 14.219 8.933 -2.698 1.00 85.50 291 GLY A C 1
ATOM 2178 O O . GLY A 1 291 ? 14.177 7.875 -3.330 1.00 85.50 291 GLY A O 1
ATOM 2179 N N . ALA A 1 292 ? 13.710 9.038 -1.466 1.00 84.88 292 ALA A N 1
ATOM 2180 C CA . ALA A 1 292 ? 13.038 7.928 -0.785 1.00 84.88 292 ALA A CA 1
ATOM 2181 C C . ALA A 1 292 ? 11.752 7.492 -1.510 1.00 84.88 292 ALA A C 1
ATOM 2183 O O . ALA A 1 292 ? 11.552 6.297 -1.742 1.00 84.88 292 ALA A O 1
ATOM 2184 N N . TRP A 1 293 ? 10.916 8.442 -1.939 1.00 86.81 293 TRP A N 1
ATOM 2185 C CA . TRP A 1 293 ? 9.715 8.139 -2.724 1.00 86.81 293 TRP A CA 1
ATOM 2186 C C . TRP A 1 293 ? 10.041 7.580 -4.114 1.00 86.81 293 TRP A C 1
ATOM 2188 O O . TRP A 1 293 ? 9.369 6.658 -4.572 1.00 86.81 293 TRP A O 1
ATOM 2198 N N . MET A 1 294 ? 11.113 8.049 -4.760 1.00 88.19 294 MET A N 1
ATOM 2199 C CA . MET A 1 294 ? 11.600 7.471 -6.017 1.00 88.19 294 MET A CA 1
ATOM 2200 C C . MET A 1 294 ? 12.035 6.015 -5.833 1.00 88.19 294 MET A C 1
ATOM 2202 O O . MET A 1 294 ? 11.722 5.169 -6.670 1.00 88.19 294 MET A O 1
ATOM 2206 N N . ALA A 1 295 ? 12.753 5.705 -4.751 1.00 87.44 295 ALA A N 1
ATOM 2207 C CA . ALA A 1 295 ? 13.142 4.334 -4.434 1.00 87.44 295 ALA A CA 1
ATOM 2208 C C . ALA A 1 295 ? 11.911 3.446 -4.179 1.00 87.44 295 ALA A C 1
ATOM 2210 O O . ALA A 1 295 ? 11.851 2.331 -4.699 1.00 87.44 295 ALA A O 1
ATOM 2211 N N . ALA A 1 296 ? 10.908 3.960 -3.459 1.00 86.81 296 ALA A N 1
ATOM 2212 C CA . ALA A 1 296 ? 9.641 3.268 -3.229 1.00 86.81 296 ALA A CA 1
ATOM 2213 C C . ALA A 1 296 ? 8.884 2.985 -4.539 1.00 86.81 296 ALA A C 1
ATOM 2215 O O . ALA A 1 296 ? 8.484 1.846 -4.779 1.00 86.81 296 ALA A O 1
ATOM 2216 N N . ALA A 1 297 ? 8.766 3.976 -5.429 1.00 88.56 297 ALA A N 1
ATOM 2217 C CA . ALA A 1 297 ? 8.128 3.808 -6.736 1.00 88.56 297 ALA A CA 1
ATOM 2218 C C . ALA A 1 297 ? 8.845 2.753 -7.592 1.00 88.56 297 ALA A C 1
ATOM 2220 O O . ALA A 1 297 ? 8.207 1.881 -8.184 1.00 88.56 297 ALA A O 1
ATOM 2221 N N . LYS A 1 298 ? 10.186 2.771 -7.607 1.00 90.38 298 LYS A N 1
ATOM 2222 C CA . LYS A 1 298 ? 10.991 1.748 -8.290 1.00 90.38 298 LYS A CA 1
ATOM 2223 C C . LYS A 1 298 ? 10.747 0.354 -7.710 1.00 90.38 298 LYS A C 1
ATOM 2225 O O . LYS A 1 298 ? 10.605 -0.591 -8.478 1.00 90.38 298 LYS A O 1
ATOM 2230 N N . ALA A 1 299 ? 10.664 0.212 -6.387 1.00 88.12 299 ALA A N 1
ATOM 2231 C CA . ALA A 1 299 ? 10.361 -1.071 -5.752 1.00 88.12 299 ALA A CA 1
ATOM 2232 C C . ALA A 1 299 ? 8.992 -1.612 -6.200 1.00 88.12 299 ALA A C 1
ATOM 2234 O O . ALA A 1 299 ? 8.908 -2.750 -6.654 1.00 88.12 299 ALA A O 1
ATOM 2235 N N . VAL A 1 300 ? 7.948 -0.777 -6.189 1.00 88.50 300 VAL A N 1
ATOM 2236 C CA . VAL A 1 300 ? 6.610 -1.179 -6.654 1.00 88.50 300 VAL A CA 1
ATOM 2237 C C . VAL A 1 300 ? 6.605 -1.545 -8.139 1.00 88.50 300 VAL A C 1
ATOM 2239 O O . VAL A 1 300 ? 5.967 -2.520 -8.531 1.00 88.50 300 VAL A O 1
ATOM 2242 N N . HIS A 1 301 ? 7.347 -0.820 -8.979 1.00 91.19 301 HIS A N 1
ATOM 2243 C CA . HIS A 1 301 ? 7.496 -1.177 -10.389 1.00 91.19 301 HIS A CA 1
ATOM 2244 C C . HIS A 1 301 ? 8.114 -2.554 -10.597 1.00 91.19 301 HIS A C 1
ATOM 2246 O O . HIS A 1 301 ? 7.637 -3.308 -11.443 1.00 91.19 301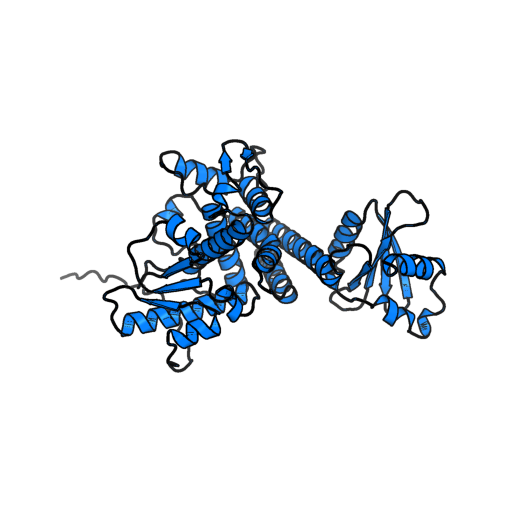 HIS A O 1
ATOM 2252 N N . ARG A 1 302 ? 9.152 -2.890 -9.828 1.00 91.44 302 ARG A N 1
ATOM 2253 C CA . ARG A 1 302 ? 9.792 -4.206 -9.899 1.00 91.44 302 ARG A CA 1
ATOM 2254 C C . ARG A 1 302 ? 8.807 -5.319 -9.559 1.00 91.44 302 ARG A C 1
ATOM 2256 O O . ARG A 1 302 ? 8.642 -6.238 -10.355 1.00 91.44 302 ARG A O 1
ATOM 2263 N N . GLU A 1 303 ? 8.107 -5.187 -8.435 1.00 87.06 303 GLU A N 1
ATOM 2264 C CA . GLU A 1 303 ? 7.085 -6.151 -8.005 1.00 87.06 303 GLU A CA 1
ATOM 2265 C C . GLU A 1 303 ? 5.968 -6.287 -9.048 1.00 87.06 303 GLU A C 1
ATOM 2267 O O . GLU A 1 303 ? 5.541 -7.394 -9.368 1.00 87.06 303 GLU A O 1
ATOM 2272 N N . ARG A 1 304 ? 5.537 -5.173 -9.658 1.00 87.31 304 ARG A N 1
ATOM 2273 C CA . ARG A 1 304 ? 4.541 -5.182 -10.739 1.00 87.31 304 ARG A CA 1
ATOM 2274 C C . ARG A 1 304 ? 5.003 -5.999 -11.940 1.00 87.31 304 ARG A C 1
ATOM 2276 O O . ARG A 1 304 ? 4.214 -6.764 -12.486 1.00 87.31 304 ARG A O 1
ATOM 2283 N N . LEU A 1 305 ? 6.243 -5.793 -12.382 1.00 91.31 305 LEU A N 1
ATOM 2284 C CA . LEU A 1 305 ? 6.793 -6.485 -13.546 1.00 91.31 305 LEU A CA 1
ATOM 2285 C C . LEU A 1 305 ? 6.891 -7.991 -13.287 1.00 91.31 305 LEU A C 1
ATOM 2287 O O . LEU A 1 305 ? 6.444 -8.770 -14.124 1.00 91.31 305 LEU A O 1
ATOM 2291 N N . ILE A 1 306 ? 7.378 -8.382 -12.107 1.00 90.00 306 ILE A N 1
ATOM 2292 C CA . ILE A 1 306 ? 7.429 -9.784 -11.674 1.00 90.00 306 ILE A CA 1
ATOM 2293 C C . ILE A 1 306 ? 6.021 -10.389 -11.648 1.00 90.00 306 ILE A C 1
ATOM 2295 O O . ILE A 1 306 ? 5.789 -11.442 -12.238 1.00 90.00 306 ILE A O 1
ATOM 2299 N N . ALA A 1 307 ? 5.065 -9.719 -11.000 1.00 84.38 307 ALA A N 1
ATOM 2300 C CA . ALA A 1 307 ? 3.706 -10.229 -10.843 1.00 84.38 307 ALA A CA 1
ATOM 2301 C C . ALA A 1 307 ? 2.987 -10.409 -12.189 1.00 84.38 307 ALA A C 1
ATOM 2303 O O . ALA A 1 307 ? 2.347 -11.435 -12.413 1.00 84.38 307 ALA A O 1
ATOM 2304 N N . VAL A 1 308 ? 3.112 -9.439 -13.103 1.00 86.31 308 VAL A N 1
ATOM 2305 C CA . VAL A 1 308 ? 2.529 -9.537 -14.451 1.00 86.31 308 VAL A CA 1
ATOM 2306 C C . VAL A 1 308 ? 3.183 -10.666 -15.249 1.00 86.31 308 VAL A C 1
ATOM 2308 O O . VAL A 1 308 ? 2.484 -11.364 -15.974 1.00 86.31 308 VAL A O 1
ATOM 2311 N N . ASN A 1 309 ? 4.482 -10.904 -15.063 1.00 90.12 309 ASN A N 1
ATOM 2312 C CA . ASN A 1 309 ? 5.222 -11.994 -15.701 1.00 90.12 309 ASN A CA 1
ATOM 2313 C C . ASN A 1 309 ? 5.086 -13.351 -14.972 1.00 90.12 309 ASN A C 1
ATOM 2315 O O . ASN A 1 309 ? 5.963 -14.206 -15.058 1.00 90.12 309 ASN A O 1
ATOM 2319 N N . GLY A 1 310 ? 4.015 -13.565 -14.200 1.00 85.31 310 GLY A N 1
ATOM 2320 C CA . GLY A 1 310 ? 3.757 -14.857 -13.552 1.00 85.31 310 GLY A CA 1
ATOM 2321 C C . GLY A 1 310 ? 4.719 -15.216 -12.413 1.00 85.31 310 GLY A C 1
ATOM 2322 O O . GLY A 1 310 ? 4.813 -16.381 -12.038 1.00 85.31 310 GLY A O 1
ATOM 2323 N N . GLY A 1 311 ? 5.428 -14.237 -11.845 1.00 85.56 311 GLY A N 1
ATOM 2324 C CA . GLY A 1 311 ? 6.341 -14.428 -10.714 1.00 85.56 311 GLY A CA 1
ATOM 2325 C C . GLY A 1 311 ? 7.804 -14.666 -11.098 1.00 85.56 311 GLY A C 1
ATOM 2326 O O . GLY A 1 311 ? 8.655 -14.695 -10.211 1.00 85.56 311 GLY A O 1
ATOM 2327 N N . ALA A 1 312 ? 8.118 -14.800 -12.388 1.00 89.75 312 ALA A N 1
ATOM 2328 C CA . ALA A 1 312 ? 9.486 -14.952 -12.873 1.00 89.75 312 ALA A CA 1
ATOM 2329 C C . ALA A 1 312 ? 10.092 -13.602 -13.289 1.00 89.75 312 ALA A C 1
ATOM 2331 O O . ALA A 1 312 ? 9.391 -12.719 -13.786 1.00 89.75 312 ALA A O 1
ATOM 2332 N N . ILE A 1 313 ? 11.409 -13.447 -13.126 1.00 93.50 313 ILE A N 1
ATOM 2333 C CA . ILE A 1 313 ? 12.132 -12.274 -13.646 1.00 93.50 313 ILE A CA 1
ATOM 2334 C C . ILE A 1 313 ? 12.515 -12.475 -15.118 1.00 93.50 313 ILE A C 1
ATOM 2336 O O . ILE A 1 313 ? 12.374 -11.562 -15.933 1.00 93.50 313 ILE A O 1
ATOM 2340 N N . TYR A 1 314 ? 12.972 -13.674 -15.481 1.00 93.38 314 TYR A N 1
ATOM 2341 C CA . TYR A 1 314 ? 13.220 -14.009 -16.880 1.00 93.38 314 TYR A CA 1
ATOM 2342 C C . TYR A 1 314 ? 11.920 -13.968 -17.684 1.00 93.38 314 TYR A C 1
ATOM 2344 O O . TYR A 1 314 ? 10.884 -14.457 -17.238 1.00 93.38 314 TYR A O 1
ATOM 2352 N N . GLY A 1 315 ? 11.979 -13.370 -18.872 1.00 90.75 315 GLY A N 1
ATOM 2353 C CA . GLY A 1 315 ? 10.813 -13.151 -19.727 1.00 90.75 315 GLY A CA 1
ATOM 2354 C C . GLY A 1 315 ? 10.060 -11.850 -19.453 1.00 90.75 315 GLY A C 1
ATOM 2355 O O . GLY A 1 315 ? 9.154 -11.531 -20.216 1.00 90.75 315 GLY A O 1
ATOM 2356 N N . ILE A 1 316 ? 10.447 -11.061 -18.438 1.00 95.44 316 ILE A N 1
ATOM 2357 C CA . ILE A 1 316 ? 9.885 -9.717 -18.253 1.00 95.44 316 ILE A CA 1
ATOM 2358 C C . ILE A 1 316 ? 10.131 -8.900 -19.520 1.00 95.44 316 ILE A C 1
ATOM 2360 O O . ILE A 1 316 ? 11.277 -8.673 -19.907 1.00 95.44 316 ILE A O 1
ATOM 2364 N N . GLU A 1 317 ? 9.043 -8.404 -20.100 1.00 95.06 317 GLU A N 1
ATOM 2365 C CA . GLU A 1 317 ? 9.023 -7.444 -21.197 1.00 95.06 317 GLU A CA 1
ATOM 2366 C C . GLU A 1 317 ? 8.375 -6.149 -20.701 1.00 95.06 317 GLU A C 1
ATOM 2368 O O . GLU A 1 317 ? 7.231 -6.139 -20.230 1.00 95.06 317 GLU A O 1
ATOM 2373 N N . ALA A 1 318 ? 9.114 -5.044 -20.778 1.00 96.19 318 ALA A N 1
ATOM 2374 C CA . ALA A 1 318 ? 8.671 -3.745 -20.293 1.00 96.19 318 ALA A CA 1
ATOM 2375 C C . ALA A 1 318 ? 8.987 -2.639 -21.294 1.00 96.19 318 ALA A C 1
ATOM 2377 O O . ALA A 1 318 ? 9.994 -2.683 -21.995 1.00 96.19 318 ALA A O 1
ATOM 2378 N N . ARG A 1 319 ? 8.160 -1.598 -21.313 1.00 95.38 319 ARG A N 1
ATOM 2379 C CA . ARG A 1 319 ? 8.360 -0.397 -22.124 1.00 95.38 319 ARG A CA 1
ATOM 2380 C C . ARG A 1 319 ? 8.522 0.860 -21.286 1.00 95.38 319 ARG A C 1
ATOM 2382 O O . ARG A 1 319 ? 8.076 0.934 -20.133 1.00 95.38 319 ARG A O 1
ATOM 2389 N N . THR A 1 320 ? 9.144 1.863 -21.888 1.00 94.25 320 THR A N 1
ATOM 2390 C CA . THR A 1 320 ? 9.156 3.233 -21.371 1.00 94.25 320 THR A CA 1
ATOM 2391 C C . THR A 1 320 ? 7.737 3.807 -21.351 1.00 94.25 320 THR A C 1
ATOM 2393 O O . THR A 1 320 ? 6.854 3.356 -22.082 1.00 94.25 320 THR A O 1
ATOM 2396 N N . LYS A 1 321 ? 7.473 4.797 -20.488 1.00 86.31 321 LYS A N 1
ATOM 2397 C CA . LYS A 1 321 ? 6.119 5.371 -20.334 1.00 86.31 321 LYS A CA 1
ATOM 2398 C C . LYS A 1 321 ? 5.575 6.022 -21.603 1.00 86.31 321 LYS A C 1
ATOM 2400 O O . LYS A 1 321 ? 4.382 5.934 -21.868 1.00 86.31 321 LYS A O 1
ATOM 2405 N N . ASP A 1 322 ? 6.450 6.657 -22.374 1.00 90.50 322 ASP A N 1
ATOM 2406 C CA . ASP A 1 322 ? 6.126 7.228 -23.685 1.00 90.50 322 ASP A CA 1
ATOM 2407 C C . ASP A 1 322 ? 5.845 6.148 -24.749 1.00 90.50 322 ASP A C 1
ATOM 2409 O O . ASP A 1 322 ? 5.364 6.459 -25.833 1.00 90.50 322 ASP A O 1
ATOM 2413 N N . GLY A 1 323 ? 6.120 4.874 -24.443 1.00 90.19 323 GLY A N 1
ATOM 2414 C CA . GLY A 1 323 ? 5.930 3.743 -25.340 1.00 90.19 323 GLY A CA 1
ATOM 2415 C C . GLY A 1 323 ? 6.908 3.693 -26.508 1.00 90.19 323 GLY A C 1
ATOM 2416 O O . GLY A 1 323 ? 6.634 2.974 -27.463 1.00 90.19 323 GLY A O 1
ATOM 2417 N N . SER A 1 324 ? 8.009 4.449 -26.459 1.00 91.69 324 SER A N 1
ATOM 2418 C CA . SER A 1 324 ? 8.960 4.539 -27.571 1.00 91.69 324 SER A CA 1
ATOM 2419 C C . SER A 1 324 ? 9.999 3.413 -27.587 1.00 91.69 324 SER A C 1
ATOM 2421 O O . SER A 1 324 ? 10.540 3.100 -28.651 1.00 91.69 324 SER A O 1
ATOM 2423 N N . ARG A 1 325 ? 10.294 2.808 -26.427 1.00 94.25 325 ARG A N 1
ATOM 2424 C CA . ARG A 1 325 ? 11.333 1.781 -26.268 1.00 94.25 325 ARG A CA 1
ATOM 2425 C C . ARG A 1 325 ? 10.869 0.621 -25.400 1.00 94.25 325 ARG A C 1
ATOM 2427 O O . ARG A 1 325 ? 10.085 0.807 -24.470 1.00 94.25 325 ARG A O 1
ATOM 2434 N N . TRP A 1 326 ? 11.443 -0.552 -25.655 1.00 95.38 326 TRP A N 1
ATOM 2435 C CA . TRP A 1 326 ? 11.211 -1.792 -24.917 1.00 95.38 326 TRP A CA 1
ATOM 2436 C C . TRP A 1 326 ? 12.517 -2.376 -24.385 1.00 95.38 326 TRP A C 1
ATOM 2438 O O . TRP A 1 326 ? 13.580 -2.207 -24.979 1.00 95.38 326 TRP A O 1
ATOM 2448 N N . GLY A 1 327 ? 12.421 -3.088 -23.271 1.00 95.62 327 GLY A N 1
ATOM 2449 C CA . GLY A 1 327 ? 13.486 -3.874 -22.676 1.00 95.62 327 GLY A CA 1
ATOM 2450 C C . GLY A 1 327 ? 12.946 -5.241 -22.268 1.00 95.62 327 GLY A C 1
ATOM 2451 O O . GLY A 1 327 ? 11.845 -5.329 -21.723 1.00 95.62 327 GLY A O 1
ATOM 2452 N N . ALA A 1 328 ? 13.713 -6.294 -22.539 1.00 95.31 328 ALA A N 1
ATOM 2453 C CA . ALA A 1 328 ? 13.379 -7.658 -22.147 1.00 95.31 328 ALA A CA 1
ATOM 2454 C C . ALA A 1 328 ? 14.509 -8.292 -21.332 1.00 95.31 328 ALA A C 1
ATOM 2456 O O . ALA A 1 328 ? 15.672 -8.202 -21.734 1.00 95.31 328 ALA A O 1
ATOM 2457 N N . ILE A 1 329 ? 14.173 -8.942 -20.214 1.00 95.12 329 ILE A N 1
ATOM 2458 C CA . ILE A 1 329 ? 15.137 -9.675 -19.383 1.00 95.12 329 ILE A CA 1
ATOM 2459 C C . ILE A 1 329 ? 15.198 -11.126 -19.847 1.00 95.12 329 ILE A C 1
ATOM 2461 O O . ILE A 1 329 ? 14.197 -11.840 -19.833 1.00 95.12 329 ILE A O 1
ATOM 2465 N N . LEU A 1 330 ? 16.386 -11.570 -20.243 1.00 91.88 330 LEU A N 1
ATOM 2466 C CA . LEU A 1 330 ? 16.629 -12.889 -20.822 1.00 91.88 330 LEU A CA 1
ATOM 2467 C C . LEU A 1 330 ? 17.827 -13.558 -20.130 1.00 91.88 330 LEU A C 1
ATOM 2469 O O . LEU A 1 330 ? 18.707 -12.847 -19.641 1.00 91.88 330 LEU A O 1
ATOM 2473 N N . PRO A 1 331 ? 17.902 -14.899 -20.111 1.00 89.88 331 PRO A N 1
ATOM 2474 C CA . PRO A 1 331 ? 19.095 -15.600 -19.651 1.00 89.88 331 PRO A CA 1
ATOM 2475 C C . PRO A 1 331 ? 20.280 -15.329 -20.586 1.00 89.88 331 PRO A C 1
ATOM 2477 O O . PRO A 1 331 ? 20.132 -15.298 -21.818 1.00 89.88 331 PRO A O 1
ATOM 2480 N N . GLU A 1 332 ? 21.463 -15.138 -20.008 1.00 86.56 332 GLU A N 1
ATOM 2481 C CA . GLU A 1 332 ? 22.707 -15.033 -20.765 1.00 86.56 332 GLU A CA 1
ATOM 2482 C C . GLU A 1 332 ? 23.279 -16.433 -21.038 1.00 86.56 332 GLU A C 1
ATOM 2484 O O . GLU A 1 332 ? 23.421 -17.249 -20.136 1.00 86.56 332 GLU A O 1
ATOM 2489 N N . MET A 1 333 ? 23.590 -16.735 -22.303 1.00 72.81 333 MET A N 1
ATOM 2490 C CA . MET A 1 333 ? 23.934 -18.098 -22.751 1.00 72.81 333 MET A CA 1
ATOM 2491 C C . MET A 1 333 ? 25.341 -18.204 -23.346 1.00 72.81 333 MET A C 1
ATOM 2493 O O . MET A 1 333 ? 25.779 -19.297 -23.695 1.00 72.81 333 MET A O 1
ATOM 2497 N N . SER A 1 334 ? 26.056 -17.087 -23.499 1.00 69.12 334 SER A N 1
ATOM 2498 C CA . SER A 1 334 ? 27.379 -17.056 -24.136 1.00 69.12 334 SER A CA 1
ATOM 2499 C C . SER A 1 334 ? 28.542 -17.357 -23.181 1.00 69.12 334 SER A C 1
ATOM 2501 O O . SER A 1 334 ? 29.685 -17.433 -23.625 1.00 69.12 334 SER A O 1
ATOM 2503 N N . GLY A 1 335 ? 28.279 -17.536 -21.879 1.00 63.16 335 GLY A N 1
ATOM 2504 C CA . GLY A 1 335 ? 29.317 -17.809 -20.874 1.00 63.16 335 GLY A CA 1
ATOM 2505 C C . GLY A 1 335 ? 30.182 -16.594 -20.513 1.00 63.16 335 GLY A C 1
ATOM 2506 O O . GLY A 1 335 ? 31.224 -16.749 -19.883 1.00 63.16 335 GLY A O 1
ATOM 2507 N N . GLY A 1 336 ? 29.758 -15.382 -20.892 1.00 61.00 336 GLY A N 1
ATOM 2508 C CA . GLY A 1 336 ? 30.481 -14.115 -20.713 1.00 61.00 336 GLY A CA 1
ATOM 2509 C C . GLY A 1 336 ? 30.511 -13.540 -19.288 1.00 61.00 336 GLY A C 1
ATOM 2510 O O . GLY A 1 336 ? 30.619 -12.326 -19.136 1.00 61.00 336 GLY A O 1
ATOM 2511 N N . GLY A 1 337 ? 30.414 -14.378 -18.251 1.00 67.81 337 GLY A N 1
ATOM 2512 C CA . GLY A 1 337 ? 30.601 -13.979 -16.847 1.00 67.81 337 GLY A CA 1
ATOM 2513 C C . GLY A 1 337 ? 29.381 -13.399 -16.114 1.00 67.81 337 GLY A C 1
ATOM 2514 O O . GLY A 1 337 ? 29.538 -12.943 -14.982 1.00 67.81 337 GLY A O 1
ATOM 2515 N N . GLY A 1 338 ? 28.189 -13.419 -16.715 1.00 77.06 338 GLY A N 1
ATOM 2516 C CA . GLY A 1 338 ? 26.926 -13.069 -16.055 1.00 77.06 338 GLY A CA 1
ATOM 2517 C C . GLY A 1 338 ? 25.787 -13.993 -16.482 1.00 77.06 338 GLY A C 1
ATOM 2518 O O . GLY A 1 338 ? 25.877 -14.598 -17.551 1.00 77.06 338 GLY A O 1
ATOM 2519 N N . ASP A 1 339 ? 24.746 -14.089 -15.652 1.00 87.69 339 ASP A N 1
ATOM 2520 C CA . ASP A 1 339 ? 23.649 -15.058 -15.810 1.00 87.69 339 ASP A CA 1
ATOM 2521 C C . ASP A 1 339 ? 22.410 -14.454 -16.497 1.00 87.69 339 ASP A C 1
ATOM 2523 O O . ASP A 1 339 ? 21.588 -15.171 -17.070 1.00 87.69 339 ASP A O 1
ATOM 2527 N N . ALA A 1 340 ? 22.296 -13.121 -16.517 1.00 91.50 340 ALA A N 1
ATOM 2528 C CA . ALA A 1 340 ? 21.162 -12.412 -17.101 1.00 91.50 340 ALA A CA 1
ATOM 2529 C C . ALA A 1 340 ? 21.598 -11.306 -18.060 1.00 91.50 340 ALA A C 1
ATOM 2531 O O . ALA A 1 340 ? 22.665 -10.711 -17.927 1.00 91.50 340 ALA A O 1
ATOM 2532 N N . ARG A 1 341 ? 20.727 -10.952 -19.002 1.00 92.06 341 ARG A N 1
ATOM 2533 C CA . ARG A 1 341 ? 20.912 -9.794 -19.876 1.00 92.06 341 ARG A CA 1
ATOM 2534 C C . ARG A 1 341 ? 19.613 -9.030 -20.063 1.00 92.06 341 ARG A C 1
ATOM 2536 O O . ARG A 1 341 ? 18.534 -9.620 -20.087 1.00 92.06 341 ARG A O 1
ATOM 2543 N N . ILE A 1 342 ? 19.734 -7.728 -20.288 1.00 94.06 342 ILE A N 1
ATOM 2544 C CA . ILE A 1 342 ? 18.636 -6.915 -20.807 1.00 94.06 342 ILE A CA 1
ATOM 2545 C C . ILE A 1 342 ? 18.881 -6.685 -22.287 1.00 94.06 342 ILE A C 1
ATOM 2547 O O . ILE A 1 342 ? 19.960 -6.236 -22.675 1.00 94.06 342 ILE A O 1
ATOM 2551 N N . GLN A 1 343 ? 17.874 -6.958 -23.104 1.00 92.12 343 GLN A N 1
ATOM 2552 C CA . GLN A 1 343 ? 17.885 -6.643 -24.522 1.00 92.12 343 GLN A CA 1
ATOM 2553 C C . GLN A 1 343 ? 16.939 -5.476 -24.799 1.00 92.12 343 GLN A C 1
ATOM 2555 O O . GLN A 1 343 ? 15.788 -5.510 -24.372 1.00 92.12 343 GLN A O 1
ATOM 2560 N N . PHE A 1 344 ? 17.437 -4.440 -25.473 1.00 92.81 344 PHE A N 1
ATOM 2561 C CA . PHE A 1 344 ? 16.721 -3.186 -25.701 1.00 92.81 344 PHE A CA 1
ATOM 2562 C C . PHE A 1 344 ? 16.284 -3.046 -27.153 1.00 92.81 344 PHE A C 1
ATOM 2564 O O . PHE A 1 344 ? 17.041 -3.361 -28.073 1.00 92.81 344 PHE A O 1
ATOM 2571 N N . TYR A 1 345 ? 15.090 -2.499 -27.351 1.00 90.38 345 TYR A N 1
ATOM 2572 C CA . TYR A 1 345 ? 14.447 -2.371 -28.651 1.00 90.38 345 TYR A CA 1
ATOM 2573 C C . TYR A 1 345 ? 13.729 -1.025 -28.798 1.00 90.38 345 TYR A C 1
ATOM 2575 O O . TYR A 1 345 ? 13.307 -0.422 -27.810 1.00 90.38 345 TYR A O 1
ATOM 2583 N N . ASP A 1 346 ? 13.532 -0.589 -30.037 1.00 89.88 346 ASP A N 1
ATOM 2584 C CA . ASP A 1 346 ? 12.602 0.479 -30.414 1.00 89.88 346 ASP A CA 1
ATOM 2585 C C . ASP A 1 346 ? 11.738 0.046 -31.606 1.00 89.88 346 ASP A C 1
ATOM 2587 O O . ASP A 1 346 ? 11.837 -1.077 -32.088 1.00 89.88 346 ASP A O 1
ATOM 2591 N N . ALA A 1 347 ? 10.896 0.932 -32.136 1.00 83.25 347 ALA A N 1
ATOM 2592 C CA . ALA A 1 347 ? 10.078 0.595 -33.299 1.00 83.25 347 ALA A CA 1
ATOM 2593 C C . ALA A 1 347 ? 10.906 0.159 -34.531 1.00 83.25 347 ALA A C 1
ATOM 2595 O O . ALA A 1 347 ? 10.380 -0.547 -35.387 1.00 83.25 347 ALA A O 1
ATOM 2596 N N . ALA A 1 348 ? 12.186 0.533 -34.639 1.00 81.75 348 ALA A N 1
ATOM 2597 C CA . ALA A 1 348 ? 13.052 0.270 -35.787 1.00 81.75 348 ALA A CA 1
ATOM 2598 C C . ALA A 1 348 ? 13.926 -0.993 -35.656 1.00 81.75 348 ALA A C 1
ATOM 2600 O O . ALA A 1 348 ? 14.507 -1.430 -36.661 1.00 81.75 348 ALA A O 1
ATOM 2601 N N . GLY A 1 349 ? 14.053 -1.578 -34.462 1.00 80.12 349 GLY A N 1
ATOM 2602 C CA . GLY A 1 349 ? 14.803 -2.817 -34.273 1.00 80.12 349 GLY A CA 1
ATOM 2603 C C . GLY A 1 349 ? 15.400 -3.019 -32.886 1.00 80.12 349 GLY A C 1
ATOM 2604 O O . GLY A 1 349 ? 15.089 -2.336 -31.913 1.00 80.12 349 GLY A O 1
ATOM 2605 N N . LEU A 1 350 ? 16.336 -3.969 -32.839 1.00 85.12 350 LEU A N 1
ATOM 2606 C CA . LEU A 1 350 ? 17.262 -4.164 -31.731 1.00 85.12 350 LEU A CA 1
ATOM 2607 C C . LEU A 1 350 ? 18.207 -2.958 -31.607 1.00 85.12 350 LEU A C 1
ATOM 2609 O O . LEU A 1 350 ? 18.928 -2.635 -32.553 1.00 85.12 350 LEU A O 1
ATOM 2613 N N . LEU A 1 351 ? 18.235 -2.341 -30.427 1.00 87.75 351 LEU A N 1
ATOM 2614 C CA . LEU A 1 351 ? 19.159 -1.258 -30.078 1.00 87.75 351 LEU A CA 1
ATOM 2615 C C . LEU A 1 351 ? 20.478 -1.790 -29.512 1.00 87.75 351 LEU A C 1
ATOM 2617 O O . LEU A 1 351 ? 21.539 -1.224 -29.763 1.00 87.75 351 LEU A O 1
ATOM 2621 N N . GLY A 1 352 ? 20.418 -2.872 -28.736 1.00 87.69 352 GLY A N 1
ATOM 2622 C CA . GLY A 1 352 ? 21.584 -3.450 -28.078 1.00 87.69 352 GLY A CA 1
ATOM 2623 C C . GLY A 1 352 ? 21.205 -4.357 -26.914 1.00 87.69 352 GLY A C 1
ATOM 2624 O O . GLY A 1 352 ? 20.033 -4.671 -26.706 1.00 87.69 352 GLY A O 1
ATOM 2625 N N . HIS A 1 353 ? 22.207 -4.790 -26.153 1.00 90.88 353 HIS A N 1
ATOM 2626 C CA . HIS A 1 353 ? 22.006 -5.539 -24.916 1.00 90.88 353 HIS A CA 1
ATOM 2627 C C . HIS A 1 353 ? 23.102 -5.221 -23.899 1.00 90.88 353 HIS A C 1
ATOM 2629 O O . HIS A 1 353 ? 24.181 -4.757 -24.267 1.00 90.88 353 HIS A O 1
ATOM 2635 N N . VAL A 1 354 ? 22.815 -5.485 -22.627 1.00 91.56 354 VAL A N 1
ATOM 2636 C CA . VAL A 1 354 ? 23.770 -5.386 -21.517 1.00 91.56 354 VAL A CA 1
ATOM 2637 C C . VAL A 1 354 ? 23.655 -6.650 -20.674 1.00 91.56 354 VAL A C 1
ATOM 2639 O O . VAL A 1 354 ? 22.542 -7.082 -20.371 1.00 91.56 354 VAL A O 1
ATOM 2642 N N . VAL A 1 355 ? 24.797 -7.238 -20.316 1.00 92.19 355 VAL A N 1
ATOM 2643 C CA . VAL A 1 355 ? 24.887 -8.428 -19.459 1.00 92.19 355 VAL A CA 1
ATOM 2644 C C . VAL A 1 355 ? 25.060 -7.996 -18.006 1.00 92.19 355 VAL A C 1
ATOM 2646 O O . VAL A 1 355 ? 25.813 -7.071 -17.701 1.00 92.19 355 VAL A O 1
ATOM 2649 N N . TYR A 1 356 ? 24.366 -8.686 -17.115 1.00 92.69 356 TYR A N 1
ATOM 2650 C CA . TYR A 1 356 ? 24.382 -8.489 -15.677 1.00 92.69 356 TYR A CA 1
ATOM 2651 C C . TYR A 1 356 ? 24.743 -9.794 -14.983 1.00 92.69 356 TYR A C 1
ATOM 2653 O O . TYR A 1 356 ? 24.588 -10.880 -15.535 1.00 92.69 356 TYR A O 1
ATOM 2661 N N . ARG A 1 357 ? 25.223 -9.671 -13.744 1.00 91.94 357 ARG A N 1
ATOM 2662 C CA . ARG A 1 357 ? 25.587 -10.828 -12.924 1.00 91.94 357 ARG A CA 1
ATOM 2663 C C . ARG A 1 357 ? 24.411 -11.787 -12.745 1.00 91.94 357 ARG A C 1
ATOM 2665 O O . ARG A 1 357 ? 24.610 -12.979 -12.895 1.00 91.94 357 ARG A O 1
ATOM 2672 N N . ASP A 1 358 ? 23.237 -11.247 -12.439 1.00 92.50 358 ASP A N 1
ATOM 2673 C CA . ASP A 1 358 ? 22.028 -11.987 -12.080 1.00 92.50 358 ASP A CA 1
ATOM 2674 C C . ASP A 1 358 ? 20.768 -11.239 -12.553 1.00 92.50 358 ASP A C 1
ATOM 2676 O O . ASP A 1 358 ? 20.805 -10.043 -12.881 1.00 92.50 358 ASP A O 1
ATOM 2680 N N . GLU A 1 359 ? 19.643 -11.951 -12.612 1.00 93.38 359 GLU A N 1
ATOM 2681 C CA . GLU A 1 359 ? 18.354 -11.427 -13.073 1.00 93.38 359 GLU A CA 1
ATOM 2682 C C . GLU A 1 359 ? 17.803 -10.313 -12.180 1.00 93.38 359 GLU A C 1
ATOM 2684 O O . GLU A 1 359 ? 17.171 -9.375 -12.667 1.00 93.38 359 GLU A O 1
ATOM 2689 N N . GLU A 1 360 ? 18.090 -10.367 -10.884 1.00 93.69 360 GLU A N 1
ATOM 2690 C CA . GLU A 1 360 ? 17.664 -9.371 -9.904 1.00 93.69 360 GLU A CA 1
ATOM 2691 C C . GLU A 1 360 ? 18.336 -8.015 -10.172 1.00 93.69 360 GLU A C 1
ATOM 2693 O O . GLU A 1 360 ? 17.686 -6.961 -10.172 1.00 93.69 360 GLU A O 1
ATOM 2698 N N . THR A 1 361 ? 19.633 -8.036 -10.483 1.00 94.44 361 THR A N 1
ATOM 2699 C CA . THR A 1 361 ? 20.391 -6.865 -10.922 1.00 94.44 361 THR A CA 1
ATOM 2700 C C . THR A 1 361 ? 19.858 -6.354 -12.254 1.00 94.44 361 THR A C 1
ATOM 2702 O O . THR A 1 361 ? 19.611 -5.155 -12.375 1.00 94.44 361 THR A O 1
ATOM 2705 N N . ALA A 1 362 ? 19.607 -7.235 -13.229 1.00 95.56 362 ALA A N 1
ATOM 2706 C CA . ALA A 1 362 ? 19.018 -6.842 -14.510 1.00 95.56 362 ALA A CA 1
ATOM 2707 C C . ALA A 1 362 ? 17.659 -6.143 -14.318 1.00 95.56 362 ALA A C 1
ATOM 2709 O O . ALA A 1 362 ? 17.426 -5.068 -14.868 1.00 95.56 362 ALA A O 1
ATOM 2710 N N . LEU A 1 363 ? 16.779 -6.680 -13.473 1.00 96.38 363 LEU A N 1
ATOM 2711 C CA . LEU A 1 363 ? 15.488 -6.063 -13.172 1.00 96.38 363 LEU A CA 1
ATOM 2712 C C . LEU A 1 363 ? 15.640 -4.692 -12.509 1.00 96.38 363 LEU A C 1
ATOM 2714 O O . LEU A 1 363 ? 14.933 -3.743 -12.861 1.00 96.38 363 LEU A O 1
ATOM 2718 N N . ARG A 1 364 ? 16.569 -4.568 -11.556 1.00 94.31 364 ARG A N 1
ATOM 2719 C CA . ARG A 1 364 ? 16.855 -3.289 -10.901 1.00 94.31 364 ARG A CA 1
ATOM 2720 C C . ARG A 1 364 ? 17.306 -2.236 -11.912 1.00 94.31 364 ARG A C 1
ATOM 2722 O O . ARG A 1 364 ? 16.828 -1.105 -11.849 1.00 94.31 364 ARG A O 1
ATOM 2729 N N . GLU A 1 365 ? 18.184 -2.605 -12.840 1.00 95.88 365 GLU A N 1
ATOM 2730 C CA . GLU A 1 365 ? 18.709 -1.700 -13.866 1.00 95.88 365 GLU A CA 1
ATOM 2731 C C . GLU A 1 365 ? 17.665 -1.357 -14.936 1.00 95.88 365 GLU A C 1
ATOM 2733 O O . GLU A 1 365 ? 17.566 -0.199 -15.341 1.00 95.88 365 GLU A O 1
ATOM 2738 N N . LEU A 1 366 ? 16.817 -2.314 -15.330 1.00 96.06 366 LEU A N 1
ATOM 2739 C CA . LEU A 1 366 ? 15.692 -2.086 -16.244 1.00 96.06 366 LEU A CA 1
ATOM 2740 C C . LEU A 1 366 ? 14.753 -0.992 -15.704 1.00 96.06 366 LEU A C 1
ATOM 2742 O O . LEU A 1 366 ? 14.439 -0.018 -16.394 1.00 96.06 366 LEU A O 1
ATOM 2746 N N . VAL A 1 367 ? 14.358 -1.116 -14.433 1.00 94.75 367 VAL A N 1
ATOM 2747 C CA . VAL A 1 367 ? 13.496 -0.140 -13.753 1.00 94.75 367 VAL A CA 1
ATOM 2748 C C . VAL A 1 367 ? 14.221 1.185 -13.510 1.00 94.75 367 VAL A C 1
ATOM 2750 O O . VAL A 1 367 ? 13.616 2.250 -13.654 1.00 94.75 367 VAL A O 1
ATOM 2753 N N . ALA A 1 368 ? 15.517 1.158 -13.179 1.00 91.94 368 ALA A N 1
ATOM 2754 C CA . ALA A 1 368 ? 16.320 2.371 -13.021 1.00 91.94 368 ALA A CA 1
ATOM 2755 C C . ALA A 1 368 ? 16.397 3.196 -14.316 1.00 91.94 368 ALA A C 1
ATOM 2757 O O . ALA A 1 368 ? 16.433 4.422 -14.239 1.00 91.94 368 ALA A O 1
ATOM 2758 N N . GLN A 1 369 ? 16.348 2.535 -15.475 1.00 92.50 369 GLN A N 1
ATOM 2759 C CA . GLN A 1 369 ? 16.306 3.145 -16.807 1.00 92.50 369 GLN A CA 1
ATOM 2760 C C . GLN A 1 369 ? 14.883 3.486 -17.295 1.00 92.50 369 GLN A C 1
ATOM 2762 O O . GLN A 1 369 ? 14.695 3.806 -18.466 1.00 92.50 369 GLN A O 1
ATOM 2767 N N . HIS A 1 370 ? 13.879 3.456 -16.412 1.00 91.75 370 HIS A N 1
ATOM 2768 C CA . HIS A 1 370 ? 12.487 3.840 -16.688 1.00 91.75 370 HIS A CA 1
ATOM 2769 C C . HIS A 1 370 ? 11.696 2.915 -17.638 1.00 91.75 370 HIS A C 1
ATOM 2771 O O . HIS A 1 370 ? 10.636 3.307 -18.136 1.00 91.75 370 HIS A O 1
ATOM 2777 N N . TYR A 1 371 ? 12.128 1.663 -17.826 1.00 94.88 371 TYR A N 1
ATOM 2778 C CA . TYR A 1 371 ? 11.324 0.617 -18.473 1.00 94.88 371 TYR A CA 1
ATOM 2779 C C . TYR A 1 371 ? 10.397 -0.028 -17.441 1.00 94.88 371 TYR A C 1
ATOM 2781 O O . TYR A 1 371 ? 10.714 -1.040 -16.820 1.00 94.88 371 TYR A O 1
ATOM 2789 N N . VAL A 1 372 ? 9.262 0.621 -17.198 1.00 92.00 372 VAL A N 1
ATOM 2790 C CA . VAL A 1 372 ? 8.429 0.366 -16.012 1.00 92.00 372 VAL A CA 1
ATOM 2791 C C . VAL A 1 372 ? 6.980 -0.013 -16.320 1.00 92.00 372 VAL A C 1
ATOM 2793 O O . VAL A 1 372 ? 6.196 -0.300 -15.409 1.00 92.00 372 VAL A O 1
ATOM 2796 N N . THR A 1 373 ? 6.608 -0.008 -17.600 1.00 91.88 373 THR A N 1
ATOM 2797 C CA . THR A 1 373 ? 5.271 -0.394 -18.061 1.00 91.88 373 THR A CA 1
ATOM 2798 C C . THR A 1 373 ? 5.328 -1.820 -18.605 1.00 91.88 373 THR A C 1
ATOM 2800 O O . THR A 1 373 ? 5.981 -2.010 -19.627 1.00 91.88 373 THR A O 1
ATOM 2803 N N . PRO A 1 374 ? 4.675 -2.813 -17.972 1.00 92.50 374 PRO A N 1
ATOM 2804 C CA . PRO A 1 374 ? 4.641 -4.177 -18.493 1.00 92.50 374 PRO A CA 1
ATOM 2805 C C . PRO A 1 374 ? 4.040 -4.208 -19.901 1.00 92.50 374 PRO A C 1
ATOM 2807 O O . PRO A 1 374 ? 3.039 -3.533 -20.155 1.00 92.50 374 PRO A O 1
ATOM 2810 N N . ASP A 1 375 ? 4.636 -4.990 -20.796 1.00 92.94 375 ASP A N 1
ATOM 2811 C CA . ASP A 1 375 ? 4.152 -5.153 -22.163 1.00 92.94 375 ASP A CA 1
ATOM 2812 C C . ASP A 1 375 ? 4.441 -6.567 -22.687 1.00 92.94 375 ASP A C 1
ATOM 2814 O O . ASP A 1 375 ? 5.288 -6.770 -23.552 1.00 92.94 375 ASP A O 1
ATOM 2818 N N . LEU A 1 376 ? 3.760 -7.564 -22.114 1.00 89.38 376 LEU A N 1
ATOM 2819 C CA . LEU A 1 376 ? 3.960 -8.974 -22.460 1.00 89.38 376 LEU A CA 1
ATOM 2820 C C . LEU A 1 376 ? 3.704 -9.235 -23.952 1.00 89.38 376 LEU A C 1
ATOM 2822 O O . LEU A 1 376 ? 2.712 -8.764 -24.527 1.00 89.38 376 LEU A O 1
ATOM 2826 N N . GLY A 1 377 ? 4.603 -9.994 -24.581 1.00 87.88 377 GLY A N 1
ATOM 2827 C CA . GLY A 1 377 ? 4.553 -10.284 -26.012 1.00 87.88 377 GLY A CA 1
ATOM 2828 C C . GLY A 1 377 ? 4.874 -9.075 -26.897 1.00 87.88 377 GLY A C 1
ATOM 2829 O O . GLY A 1 377 ? 4.563 -9.089 -28.089 1.00 87.88 377 GLY A O 1
ATOM 2830 N N . ALA A 1 378 ? 5.464 -8.006 -26.355 1.00 87.75 378 ALA A N 1
ATOM 2831 C CA . ALA A 1 378 ? 6.006 -6.919 -27.163 1.00 87.75 378 ALA A CA 1
ATOM 2832 C C . ALA A 1 378 ? 7.040 -7.437 -28.160 1.00 87.75 378 ALA A C 1
ATOM 2834 O O . ALA A 1 378 ? 7.010 -7.042 -29.322 1.00 87.75 378 ALA A O 1
ATOM 2835 N N . MET A 1 379 ? 7.896 -8.368 -27.743 1.00 83.44 379 MET A N 1
ATOM 2836 C CA . MET A 1 379 ? 8.868 -9.017 -28.612 1.00 83.44 379 MET A CA 1
ATOM 2837 C C . MET A 1 379 ? 8.188 -9.713 -29.794 1.00 83.44 379 MET A C 1
ATOM 2839 O O . MET A 1 379 ? 8.591 -9.460 -30.923 1.00 83.44 379 MET A O 1
ATOM 2843 N N . ASP A 1 380 ? 7.125 -10.502 -29.575 1.00 83.19 380 ASP A N 1
ATOM 2844 C CA . ASP A 1 380 ? 6.352 -11.123 -30.670 1.00 83.19 380 ASP A CA 1
ATOM 2845 C C . ASP A 1 380 ? 5.860 -10.086 -31.673 1.00 83.19 380 ASP A C 1
ATOM 2847 O O . ASP A 1 380 ? 6.026 -10.225 -32.887 1.00 83.19 380 ASP A O 1
ATOM 2851 N N . ARG A 1 381 ? 5.238 -9.025 -31.151 1.00 87.25 381 ARG A N 1
ATOM 2852 C CA . ARG A 1 381 ? 4.617 -7.993 -31.981 1.00 87.25 381 ARG A CA 1
ATOM 2853 C C . ARG A 1 381 ? 5.648 -7.198 -32.766 1.00 87.25 381 ARG A C 1
ATOM 2855 O O . ARG A 1 381 ? 5.404 -6.889 -33.928 1.00 87.25 381 ARG A O 1
ATOM 2862 N N . LEU A 1 382 ? 6.783 -6.878 -32.152 1.00 80.94 382 LEU A N 1
ATOM 2863 C CA . LEU A 1 382 ? 7.884 -6.174 -32.803 1.00 80.94 382 LEU A CA 1
ATOM 2864 C C . LEU A 1 382 ? 8.548 -7.056 -33.872 1.00 80.94 382 LEU A C 1
ATOM 2866 O O . LEU A 1 382 ? 8.807 -6.588 -34.976 1.00 80.94 382 LEU A O 1
ATOM 2870 N N . GLN A 1 383 ? 8.753 -8.345 -33.591 1.00 72.88 383 GLN A N 1
ATOM 2871 C CA . GLN A 1 383 ? 9.323 -9.306 -34.541 1.00 72.88 383 GLN A CA 1
ATOM 2872 C C . GLN A 1 383 ? 8.436 -9.543 -35.766 1.00 72.88 383 GLN A C 1
ATOM 2874 O O . GLN A 1 383 ? 8.959 -9.733 -36.862 1.00 72.88 383 GLN A O 1
ATOM 2879 N N . ALA A 1 384 ? 7.114 -9.505 -35.599 1.00 80.06 384 ALA A N 1
ATOM 2880 C CA . ALA A 1 384 ? 6.162 -9.636 -36.699 1.00 80.06 384 ALA A CA 1
ATOM 2881 C C . ALA A 1 384 ? 6.150 -8.418 -37.646 1.00 80.06 384 ALA A C 1
ATOM 2883 O O . ALA A 1 384 ? 5.466 -8.441 -38.672 1.00 80.06 384 ALA A O 1
ATOM 2884 N N . MET A 1 385 ? 6.871 -7.337 -37.320 1.00 75.31 385 MET A N 1
ATOM 2885 C CA . MET A 1 385 ? 6.914 -6.155 -38.171 1.00 75.31 385 MET A CA 1
ATOM 2886 C C . MET A 1 385 ? 7.794 -6.388 -39.416 1.00 75.31 385 MET A C 1
ATOM 2888 O O . MET A 1 385 ? 8.954 -6.791 -39.291 1.00 75.31 385 MET A O 1
ATOM 2892 N N . PRO A 1 386 ? 7.317 -6.049 -40.633 1.00 69.19 386 PRO A N 1
ATOM 2893 C CA . PRO A 1 386 ? 8.036 -6.315 -41.885 1.00 69.19 386 PRO A CA 1
ATOM 2894 C C . PRO A 1 386 ? 9.478 -5.784 -41.935 1.00 69.19 386 PRO A C 1
ATOM 2896 O O . PRO A 1 386 ? 10.354 -6.399 -42.544 1.00 69.19 386 PRO A O 1
ATOM 2899 N N . HIS A 1 387 ? 9.752 -4.649 -41.288 1.00 68.81 387 HIS A N 1
ATOM 2900 C CA . HIS A 1 387 ? 11.072 -4.010 -41.267 1.00 68.81 387 HIS A CA 1
ATOM 2901 C C . HIS A 1 387 ? 12.049 -4.604 -40.239 1.00 68.81 387 HIS A C 1
ATOM 2903 O O . HIS A 1 387 ? 13.243 -4.306 -40.306 1.00 68.81 387 HIS A O 1
ATOM 2909 N N . TRP A 1 388 ? 11.587 -5.468 -39.331 1.00 65.44 388 TRP A N 1
ATOM 2910 C CA . TRP A 1 388 ? 12.408 -6.109 -38.296 1.00 65.44 388 TRP A CA 1
ATOM 2911 C C . TRP A 1 388 ? 13.109 -7.396 -38.759 1.00 65.44 388 TRP A C 1
ATOM 2913 O O . TRP A 1 388 ? 14.191 -7.720 -38.263 1.00 65.44 388 TRP A O 1
ATOM 2923 N N . HIS A 1 389 ? 12.574 -8.085 -39.773 1.00 57.00 389 HIS A N 1
ATOM 2924 C CA . HIS A 1 389 ? 13.084 -9.373 -40.276 1.00 57.00 389 HIS A CA 1
ATOM 2925 C C . HIS A 1 389 ? 14.521 -9.351 -40.841 1.00 57.00 389 HIS A C 1
ATOM 2927 O O . HIS A 1 389 ? 15.056 -10.396 -41.201 1.00 57.00 389 HIS A O 1
ATOM 2933 N N . ARG A 1 390 ? 15.179 -8.186 -40.919 1.00 54.31 390 ARG A N 1
ATOM 2934 C CA . ARG A 1 390 ? 16.569 -8.053 -41.396 1.00 54.31 390 ARG A CA 1
ATOM 2935 C C . ARG A 1 390 ? 17.620 -7.942 -40.283 1.00 54.31 390 ARG A C 1
ATOM 2937 O O . ARG A 1 390 ? 18.799 -7.861 -40.612 1.00 54.31 390 ARG A O 1
ATOM 2944 N N . LYS A 1 391 ? 17.234 -7.883 -38.998 1.00 52.50 391 LYS A N 1
ATOM 2945 C CA . LYS A 1 391 ? 18.136 -7.419 -37.918 1.00 52.50 391 LYS A CA 1
ATOM 2946 C C . LYS A 1 391 ? 18.285 -8.322 -36.684 1.00 52.50 391 LYS A C 1
ATOM 2948 O O . LYS A 1 391 ? 18.998 -7.928 -35.765 1.00 52.50 391 LYS A O 1
ATOM 2953 N N . ILE A 1 392 ? 17.671 -9.506 -36.627 1.00 58.06 392 ILE A N 1
ATOM 2954 C CA . ILE A 1 392 ? 17.739 -10.360 -35.425 1.00 58.06 392 ILE A CA 1
ATOM 2955 C C . ILE A 1 392 ? 18.746 -11.504 -35.618 1.00 58.06 392 ILE A C 1
ATOM 2957 O O . ILE A 1 392 ? 18.561 -12.328 -36.514 1.00 58.06 392 ILE A O 1
ATOM 2961 N N . PRO A 1 393 ? 19.796 -11.607 -34.782 1.00 56.47 393 PRO A N 1
ATOM 2962 C CA . PRO A 1 393 ? 20.664 -12.779 -34.761 1.00 56.47 393 PRO A CA 1
ATOM 2963 C C . PRO A 1 393 ? 19.881 -14.018 -34.304 1.00 56.47 393 PRO A C 1
ATOM 2965 O O . PRO A 1 393 ? 19.202 -13.965 -33.280 1.00 56.47 393 PRO A O 1
ATOM 2968 N N . ALA A 1 394 ? 20.039 -15.154 -34.991 1.00 56.75 394 ALA A N 1
ATOM 2969 C CA . ALA A 1 394 ? 19.384 -16.438 -34.679 1.00 56.75 394 ALA A CA 1
ATOM 2970 C C . ALA A 1 394 ? 19.522 -16.902 -33.205 1.00 56.75 394 ALA A C 1
ATOM 2972 O O . ALA A 1 394 ? 18.726 -17.708 -32.725 1.00 56.75 394 ALA A O 1
ATOM 2973 N N . ALA A 1 395 ? 20.505 -16.368 -32.472 1.00 52.47 395 ALA A N 1
ATOM 2974 C CA . ALA A 1 395 ? 20.686 -16.581 -31.038 1.00 52.47 395 ALA A CA 1
ATOM 2975 C C . ALA A 1 395 ? 19.506 -16.067 -30.185 1.00 52.47 395 ALA A C 1
ATOM 2977 O O . ALA A 1 395 ? 19.128 -16.725 -29.219 1.00 52.47 395 ALA A O 1
ATOM 2978 N N . VAL A 1 396 ? 18.875 -14.944 -30.557 1.00 59.03 396 VAL A N 1
ATOM 2979 C CA . VAL A 1 396 ? 17.759 -14.348 -29.794 1.00 59.03 396 VAL A CA 1
ATOM 2980 C C . VAL A 1 396 ? 16.520 -15.255 -29.823 1.00 59.03 396 VAL A C 1
ATOM 2982 O O . VAL A 1 396 ? 15.938 -15.527 -28.775 1.00 59.03 396 VAL A O 1
ATOM 2985 N N . ASP A 1 397 ? 16.179 -15.815 -30.987 1.00 63.28 397 ASP A N 1
ATOM 2986 C CA . ASP A 1 397 ? 15.055 -16.756 -31.145 1.00 63.28 397 ASP A CA 1
ATOM 2987 C C . ASP A 1 397 ? 15.300 -18.115 -30.467 1.00 63.28 397 ASP A C 1
ATOM 2989 O O . ASP A 1 397 ? 14.364 -18.790 -30.030 1.00 63.28 397 ASP A O 1
ATOM 2993 N N . ALA A 1 398 ? 16.558 -18.556 -30.373 1.00 59.00 398 ALA A N 1
ATOM 2994 C CA . ALA A 1 398 ? 16.913 -19.767 -29.633 1.00 59.00 398 ALA A CA 1
ATOM 2995 C C . ALA A 1 398 ? 16.721 -19.582 -28.118 1.00 59.00 398 ALA A C 1
ATOM 2997 O O . ALA A 1 398 ? 16.152 -20.447 -27.459 1.00 59.00 398 ALA A O 1
ATOM 2998 N N . GLN A 1 399 ? 17.127 -18.433 -27.577 1.00 62.41 399 GLN A N 1
ATOM 2999 C CA . GLN A 1 399 ? 17.035 -18.126 -26.144 1.00 62.41 399 GLN A CA 1
ATOM 3000 C C . GLN A 1 399 ? 15.595 -17.920 -25.685 1.00 62.41 399 GLN A C 1
ATOM 3002 O O . GLN A 1 399 ? 15.212 -18.352 -24.600 1.00 62.41 399 GLN A O 1
ATOM 3007 N N . ARG A 1 400 ? 14.776 -17.329 -26.553 1.00 63.97 400 ARG A N 1
ATOM 3008 C CA . ARG A 1 400 ? 13.350 -17.146 -26.324 1.00 63.97 400 ARG A CA 1
ATOM 3009 C C . ARG A 1 400 ? 12.616 -18.474 -26.132 1.00 63.97 400 ARG A C 1
ATOM 3011 O O . ARG A 1 400 ? 11.839 -18.617 -25.195 1.00 63.97 400 ARG A O 1
ATOM 3018 N N . ARG A 1 401 ? 12.918 -19.472 -26.968 1.00 60.81 401 ARG A N 1
ATOM 3019 C CA . ARG A 1 401 ? 12.343 -20.820 -26.841 1.00 60.81 401 ARG A CA 1
ATOM 3020 C C . ARG A 1 401 ? 12.636 -21.460 -25.488 1.00 60.81 401 ARG A C 1
ATOM 3022 O O . ARG A 1 401 ? 11.798 -22.207 -25.020 1.00 60.81 401 ARG A O 1
ATOM 3029 N N . CYS A 1 402 ? 13.754 -21.144 -24.840 1.00 57.41 402 CYS A N 1
ATOM 3030 C CA . CYS A 1 402 ? 14.056 -21.665 -23.507 1.00 57.41 402 CYS A CA 1
ATOM 3031 C C . CYS A 1 402 ? 13.238 -20.989 -22.396 1.00 57.41 402 CYS A C 1
ATOM 3033 O O . CYS A 1 402 ? 12.879 -21.657 -21.435 1.00 57.41 402 CYS A O 1
ATOM 3035 N N . VAL A 1 403 ? 12.933 -19.693 -22.527 1.00 60.25 403 VAL A N 1
ATOM 3036 C CA . VAL A 1 403 ? 12.165 -18.936 -21.518 1.00 60.25 403 VAL A CA 1
ATOM 3037 C C . VAL A 1 403 ? 10.689 -19.342 -21.501 1.00 60.25 403 VAL A C 1
ATOM 3039 O O . VAL A 1 403 ? 10.095 -19.400 -20.433 1.00 60.25 403 VAL A O 1
ATOM 3042 N N . TYR A 1 404 ? 10.104 -19.655 -22.662 1.00 57.84 404 TYR A N 1
ATOM 3043 C CA . TYR A 1 404 ? 8.684 -20.030 -22.781 1.00 57.84 404 TYR A CA 1
ATOM 3044 C C . TYR A 1 404 ? 8.445 -21.546 -22.954 1.00 57.84 404 TYR A C 1
ATOM 3046 O O . TYR A 1 404 ? 7.331 -21.947 -23.283 1.00 57.84 404 TYR A O 1
ATOM 3054 N N . ALA A 1 405 ? 9.474 -22.393 -22.798 1.00 48.62 405 ALA A N 1
ATOM 3055 C CA . ALA A 1 405 ? 9.347 -23.862 -22.852 1.00 48.62 405 ALA A CA 1
ATOM 3056 C C . ALA A 1 405 ? 9.107 -24.523 -21.481 1.00 48.62 405 ALA A C 1
ATOM 3058 O O . ALA A 1 405 ? 8.998 -25.749 -21.407 1.00 48.62 405 ALA A O 1
ATOM 3059 N N . THR A 1 406 ? 9.030 -23.728 -20.418 1.00 38.41 406 THR A N 1
ATOM 3060 C CA . THR A 1 406 ? 8.638 -24.121 -19.055 1.00 38.41 406 THR A CA 1
ATOM 3061 C C . THR A 1 406 ? 7.272 -23.553 -18.734 1.00 38.41 406 THR A C 1
ATOM 3063 O O . THR A 1 406 ? 6.504 -24.249 -18.037 1.00 38.41 406 THR A O 1
#

Sequence (406 aa):
MLQGRRTNIEPQLRPTNQPFCAINAKVLCSEFGLRAVRYAGGMEADDRIEALNAAHGALTDLGRALCVPAAQLGLNGRLTLYLGARPCDTVAARAARGLWTLNIPARSQSIGTLAHNWAHFLDNHLASAHGFASSAALVQLKRGDVHGNARPTLLTALMRDLVLGANPDGNGFSSFATQSLDADRRRRPPHFSTAPELFARAFEVWLEATMKAGGQDNPFLVSTNGRGLGDYASGVYPQADERQRVAAAVGARLPTLLQAAGMNPDIGQVVASMENLVAVNIEDKNLIVAGAWMAAAKAVHRERLIAVNGGAIYGIEARTKDGSRWGAILPEMSGGGGDARIQFYDAAGLLGHVVYRDEETALRELVAQHYVTPDLGAMDRLQAMPHWHRKIPAAVDAQRRCVYAT

Foldseek 3Di:
DDDDDDPPPDPPPDPPPPPLDVQDFVNLCQQQLAQTEEEDPPDDPVLRSVQSVLVVVLLVLVCLLQQFRNSPLRVNHLEYEYEADDDDDDLVVCLVVSHAYQYAHRPLQLFARQLLSSLQNLQQLLVVVVVDRGCLQQFDDDQPDGDGPDDDDLLNQLLLCQFQPPDPVPRRGDLLLVLQVVLCVPPPPRDLNGSSNSRSLLRLLLSVLLQVLVVHDRRSNHDPPRNPPPPVVSSNHDDDLRSLLSNLSCLLSSCVSCVSSVIHRPLVSSLVSLVSSLVVCVVVVVNVSSVSSLVSSLSSLLVVQCVVVVNDLAQRWFAAPVRFKIKGKFADDPPPQAGIKIWIAGLQETPGMDGDNDSVVVSSVCSVVRRRHTDHCPVVVSCPDPNHVVDDDPVVVVRVCVRPVD

pLDDT: mean 77.25, std 17.94, range [26.34, 96.38]

Radius of gyration: 24.55 Å; chains: 1; bounding box: 62×67×74 Å